Protein 8S9L (pdb70)

Structure (mmCIF, N/CA/C/O backbone):
data_8S9L
#
_entry.id   8S9L
#
_cell.length_a   68.462
_cell.length_b   70.031
_cell.length_c   128.021
_cell.angle_alpha   90.00
_cell.angle_beta   90.00
_cell.angle_gamma   90.00
#
_symmetry.space_group_name_H-M   'P 21 21 21'
#
loop_
_entity.id
_entity.type
_entity.pdbx_description
1 polymer 'Serine protease FAM111A'
2 non-polymer 'SULFATE ION'
3 water water
#
loop_
_atom_site.group_PDB
_atom_site.id
_atom_site.type_symbol
_atom_site.label_atom_id
_atom_site.label_alt_id
_atom_site.label_comp_id
_atom_site.label_asym_id
_atom_site.label_entity_id
_atom_site.label_seq_id
_atom_site.pdbx_PDB_ins_code
_atom_site.Cartn_x
_atom_site.Cartn_y
_atom_site.Cartn_z
_atom_site.occupancy
_atom_site.B_iso_or_equiv
_atom_site.auth_seq_id
_atom_site.auth_comp_id
_atom_site.auth_asym_id
_atom_site.auth_atom_id
_atom_site.pdbx_PDB_model_num
ATOM 1 N N . HIS A 1 2 ? -7.429 -18.749 -11.500 1.00 107.83 343 HIS A N 1
ATOM 2 C CA . HIS A 1 2 ? -7.314 -17.349 -11.890 1.00 111.76 343 HIS A CA 1
ATOM 3 C C . HIS A 1 2 ? -6.588 -16.535 -10.816 1.00 110.67 343 HIS A C 1
ATOM 4 O O . HIS A 1 2 ? -6.836 -16.704 -9.625 1.00 98.39 343 HIS A O 1
ATOM 11 N N . MET A 1 3 ? -5.690 -15.648 -11.246 1.00 120.84 344 MET A N 1
ATOM 12 C CA . MET A 1 3 ? -4.842 -14.908 -10.320 1.00 124.32 344 MET A CA 1
ATOM 13 C C . MET A 1 3 ? -5.386 -13.524 -9.980 1.00 111.60 344 MET A C 1
ATOM 14 O O . MET A 1 3 ? -5.107 -13.022 -8.883 1.00 117.93 344 MET A O 1
ATOM 19 N N . LYS A 1 4 ? -6.156 -12.887 -10.875 1.00 87.24 345 LYS A N 1
ATOM 20 C CA . LYS A 1 4 ? -6.792 -11.625 -10.502 1.00 68.40 345 LYS A CA 1
ATOM 21 C C . LYS A 1 4 ? -7.769 -11.819 -9.344 1.00 55.30 345 LYS A C 1
ATOM 22 O O . LYS A 1 4 ? -7.830 -10.977 -8.436 1.00 51.56 345 LYS A O 1
ATOM 28 N N . VAL A 1 5 ? -8.494 -12.943 -9.329 1.00 47.61 346 VAL A N 1
ATOM 29 C CA . VAL A 1 5 ? -9.321 -13.241 -8.164 1.00 51.77 346 VAL A CA 1
ATOM 30 C C . VAL A 1 5 ? -8.433 -13.566 -6.958 1.00 51.43 346 VAL A C 1
ATOM 31 O O . VAL A 1 5 ? -8.713 -13.142 -5.835 1.00 46.36 346 VAL A O 1
ATOM 35 N N . ASP A 1 6 ? -7.332 -14.294 -7.171 1.00 51.83 347 ASP A N 1
ATOM 36 C CA . ASP A 1 6 ? -6.427 -14.611 -6.070 1.00 48.84 347 ASP A CA 1
ATOM 37 C C . ASP A 1 6 ? -5.830 -13.353 -5.462 1.00 52.36 347 ASP A C 1
ATOM 38 O O . ASP A 1 6 ? -5.793 -13.208 -4.234 1.00 51.96 347 ASP A O 1
ATOM 43 N N . LYS A 1 7 ? -5.405 -12.400 -6.297 1.00 45.54 348 LYS A N 1
ATOM 44 C CA . LYS A 1 7 ? -4.914 -11.136 -5.755 1.00 46.80 348 LYS A CA 1
ATOM 45 C C . LYS A 1 7 ? -6.021 -10.357 -5.072 1.00 49.26 348 LYS A C 1
ATOM 46 O O . LYS A 1 7 ? -5.776 -9.691 -4.057 1.00 50.56 348 LYS A O 1
ATOM 52 N N . LEU A 1 8 ? -7.244 -10.431 -5.592 1.00 42.12 349 LEU A N 1
ATOM 53 C CA . LEU A 1 8 ? -8.344 -9.786 -4.899 1.00 41.77 349 LEU A CA 1
ATOM 54 C C . LEU A 1 8 ? -8.567 -10.419 -3.518 1.00 36.17 349 LEU A C 1
ATOM 55 O O . LEU A 1 8 ? -8.711 -9.713 -2.521 1.00 40.23 349 LEU A O 1
ATOM 60 N N . LEU A 1 9 ? -8.581 -11.748 -3.438 1.00 35.24 350 LEU A N 1
ATOM 61 C CA . LEU A 1 9 ? -8.858 -12.377 -2.132 1.00 31.85 350 LEU A CA 1
ATOM 62 C C . LEU A 1 9 ? -7.782 -12.044 -1.095 1.00 40.51 350 LEU A C 1
ATOM 63 O O . LEU A 1 9 ? -8.065 -11.955 0.116 1.00 38.83 350 LEU A O 1
ATOM 68 N N . VAL A 1 10 ? -6.534 -11.889 -1.533 1.00 38.64 351 VAL A N 1
ATOM 69 C CA . VAL A 1 10 ? -5.470 -11.473 -0.621 1.00 36.10 351 VAL A CA 1
ATOM 70 C C . VAL A 1 10 ? -5.765 -10.091 -0.110 1.00 42.87 351 VAL A C 1
ATOM 71 O O . VAL A 1 10 ? -5.595 -9.809 1.089 1.00 37.40 351 VAL A O 1
ATOM 75 N N . ARG A 1 11 ? -6.204 -9.191 -1.009 1.00 34.30 352 ARG A N 1
ATOM 76 C CA . ARG A 1 11 ? -6.589 -7.871 -0.532 1.00 33.73 352 ARG A CA 1
ATOM 77 C C . ARG A 1 11 ? -7.756 -7.957 0.432 1.00 35.72 352 ARG A C 1
ATOM 78 O O . ARG A 1 11 ? -7.761 -7.254 1.451 1.00 42.14 352 ARG A O 1
ATOM 86 N N . LEU A 1 12 ? -8.766 -8.784 0.107 1.00 34.19 353 LEU A N 1
ATOM 87 C CA . LEU A 1 12 ? -9.939 -8.853 1.004 1.00 35.16 353 LEU A CA 1
ATOM 88 C C . LEU A 1 12 ? -9.582 -9.429 2.372 1.00 33.86 353 LEU A C 1
ATOM 89 O O . LEU A 1 12 ? -10.228 -9.095 3.374 1.00 39.47 353 LEU A O 1
ATOM 94 N N . SER A 1 13 ? -8.591 -10.312 2.424 1.00 36.04 354 SER A N 1
ATOM 95 C CA . SER A 1 13 ? -8.218 -11.008 3.659 1.00 36.89 354 SER A CA 1
ATOM 96 C C . SER A 1 13 ? -7.735 -10.037 4.737 1.00 39.18 354 SER A C 1
ATOM 97 O O . SER A 1 13 ? -7.762 -10.374 5.954 1.00 36.30 354 SER A O 1
ATOM 100 N N . ASP A 1 14 ? -7.330 -8.817 4.342 1.00 34.62 355 ASP A N 1
ATOM 101 C CA . ASP A 1 14 ? -6.966 -7.808 5.340 1.00 40.70 355 ASP A CA 1
ATOM 102 C C . ASP A 1 14 ? -8.156 -7.386 6.190 1.00 43.78 355 ASP A C 1
ATOM 103 O O . ASP A 1 14 ? -7.968 -6.706 7.200 1.00 38.82 355 ASP A O 1
ATOM 108 N N . SER A 1 15 ? -9.368 -7.697 5.749 1.00 36.62 356 SER A N 1
ATOM 109 C CA . SER A 1 15 ? -10.583 -7.360 6.474 1.00 36.75 356 SER A CA 1
ATOM 110 C C . SER A 1 15 ? -11.114 -8.513 7.324 1.00 31.51 356 SER A C 1
ATOM 111 O O . SER A 1 15 ? -12.218 -8.417 7.886 1.00 36.29 356 SER A O 1
ATOM 114 N N . VAL A 1 16 ? -10.396 -9.606 7.378 1.00 34.96 357 VAL A N 1
ATOM 115 C CA . VAL A 1 16 ? -10.811 -10.780 8.111 1.00 28.73 357 VAL A CA 1
ATOM 116 C C . VAL A 1 16 ? -10.006 -10.802 9.400 1.00 33.97 357 VAL A C 1
ATOM 117 O O . VAL A 1 16 ? -8.767 -10.708 9.386 1.00 36.02 357 VAL A O 1
ATOM 121 N N . GLY A 1 17 ? -10.726 -10.912 10.503 1.00 35.20 358 GLY A N 1
ATOM 122 C CA . GLY A 1 17 ? -10.069 -10.736 11.795 1.00 35.97 358 GLY A CA 1
ATOM 123 C C . GLY A 1 17 ? -10.038 -12.006 12.595 1.00 30.40 358 GLY A C 1
ATOM 124 O O . GLY A 1 17 ? -10.816 -12.940 12.366 1.00 38.02 358 GLY A O 1
ATOM 125 N N . TYR A 1 18 ? -9.121 -12.008 13.549 1.00 32.74 359 TYR A N 1
ATOM 126 C CA . TYR A 1 18 ? -8.946 -13.059 14.518 1.00 33.17 359 TYR A CA 1
ATOM 127 C C . TYR A 1 18 ? -9.599 -12.500 15.793 1.00 38.86 359 TYR A C 1
ATOM 128 O O . TYR A 1 18 ? -9.096 -11.526 16.373 1.00 40.29 359 TYR A O 1
ATOM 137 N N . LEU A 1 19 ? -10.697 -13.109 16.214 1.00 36.28 360 LEU A N 1
ATOM 138 C CA . LEU A 1 19 ? -11.382 -12.716 17.451 1.00 39.71 360 LEU A CA 1
ATOM 139 C C . LEU A 1 19 ? -10.920 -13.646 18.555 1.00 42.24 360 LEU A C 1
ATOM 140 O O . LEU A 1 19 ? -10.885 -14.861 18.351 1.00 50.57 360 LEU A O 1
ATOM 145 N N . PHE A 1 20 ? -10.460 -13.079 19.699 1.00 38.66 361 PHE A N 1
ATOM 146 C CA . PHE A 1 20 ? -9.943 -13.886 20.802 1.00 40.35 361 PHE A CA 1
ATOM 147 C C . PHE A 1 20 ? -10.675 -13.431 22.046 1.00 53.39 361 PHE A C 1
ATOM 148 O O . PHE A 1 20 ? -10.957 -12.237 22.189 1.00 50.43 361 PHE A O 1
ATOM 156 N N . TRP A 1 21 ? -10.994 -14.365 22.936 1.00 58.32 362 TRP A N 1
ATOM 157 C CA . TRP A 1 21 ? -11.595 -13.979 24.214 1.00 57.64 362 TRP A CA 1
ATOM 158 C C . TRP A 1 21 ? -10.961 -14.756 25.363 1.00 61.37 362 TRP A C 1
ATOM 159 O O . TRP A 1 21 ? -10.330 -15.799 25.168 1.00 53.84 362 TRP A O 1
ATOM 170 N N . ASP A 1 22 ? -11.027 -14.174 26.564 1.00 58.49 363 ASP A N 1
ATOM 171 C CA . ASP A 1 22 ? -10.587 -14.862 27.760 1.00 65.11 363 ASP A CA 1
ATOM 172 C C . ASP A 1 22 ? -11.608 -14.386 28.791 1.00 71.60 363 ASP A C 1
ATOM 173 O O . ASP A 1 22 ? -11.525 -13.251 29.258 1.00 74.95 363 ASP A O 1
ATOM 178 N N . SER A 1 23 ? -12.645 -15.185 29.015 1.00 66.77 364 SER A N 1
ATOM 179 C CA . SER A 1 23 ? -13.640 -14.820 30.015 1.00 79.85 364 SER A CA 1
ATOM 180 C C . SER A 1 23 ? -13.653 -15.897 31.093 1.00 86.56 364 SER A C 1
ATOM 181 O O . SER A 1 23 ? -12.601 -16.220 31.666 1.00 85.24 364 SER A O 1
ATOM 184 N N . ALA A 1 24 ? -14.829 -16.447 31.388 1.00 95.38 365 ALA A N 1
ATOM 185 C CA . ALA A 1 24 ? -14.857 -17.657 32.196 1.00 92.15 365 ALA A CA 1
ATOM 186 C C . ALA A 1 24 ? -14.190 -18.796 31.438 1.00 87.05 365 ALA A C 1
ATOM 187 O O . ALA A 1 24 ? -13.679 -19.742 32.052 1.00 83.93 365 ALA A O 1
ATOM 189 N N . THR A 1 25 ? -14.186 -18.710 30.104 1.00 84.89 366 THR A N 1
ATOM 190 C CA . THR A 1 25 ? -13.441 -19.596 29.223 1.00 85.55 366 THR A CA 1
ATOM 191 C C . THR A 1 25 ? -12.587 -18.760 28.268 1.00 77.72 366 THR A C 1
ATOM 192 O O . THR A 1 25 ? -12.665 -17.526 28.236 1.00 66.99 366 THR A O 1
ATOM 196 N N . THR A 1 26 ? -11.717 -19.455 27.538 1.00 71.98 367 THR A N 1
ATOM 197 C CA . THR A 1 26 ? -10.831 -18.852 26.550 1.00 69.09 367 THR A CA 1
ATOM 198 C C . THR A 1 26 ? -11.050 -19.519 25.190 1.00 61.66 367 THR A C 1
ATOM 199 O O . THR A 1 26 ? -11.251 -20.730 25.110 1.00 62.59 367 THR A O 1
ATOM 203 N N . GLY A 1 27 ? -10.946 -18.752 24.105 1.00 51.20 368 GLY A N 1
ATOM 204 C CA . GLY A 1 27 ? -11.198 -19.327 22.796 1.00 47.57 368 GLY A CA 1
ATOM 205 C C . GLY A 1 27 ? -10.932 -18.313 21.699 1.00 47.45 368 GLY A C 1
ATOM 206 O O . GLY A 1 27 ? -10.424 -17.216 21.942 1.00 48.94 368 GLY A O 1
ATOM 207 N N . TYR A 1 28 ? -11.251 -18.709 20.472 1.00 42.99 369 TYR A N 1
ATOM 208 C CA . TYR A 1 28 ? -10.983 -17.839 19.343 1.00 42.11 369 TYR A CA 1
ATOM 209 C C . TYR A 1 28 ? -12.056 -18.117 18.315 1.00 47.67 369 TYR A C 1
ATOM 210 O O . TYR A 1 28 ? -12.672 -19.183 18.331 1.00 46.02 369 TYR A O 1
ATOM 219 N N . ALA A 1 29 ? -12.273 -17.145 17.425 1.00 45.11 370 ALA A N 1
ATOM 220 C CA . ALA A 1 29 ? -13.091 -17.354 16.228 1.00 40.36 370 ALA A CA 1
ATOM 221 C C . ALA A 1 29 ? -12.620 -16.421 15.113 1.00 37.70 370 ALA A C 1
ATOM 222 O O . ALA A 1 29 ? -11.682 -15.636 15.282 1.00 38.11 370 ALA A O 1
ATOM 224 N N . THR A 1 30 ? -13.256 -16.532 13.937 1.00 38.85 371 THR A N 1
ATOM 225 C CA . THR A 1 30 ? -12.979 -15.594 12.864 1.00 40.70 371 THR A CA 1
ATOM 226 C C . THR A 1 30 ? -14.111 -14.573 12.832 1.00 42.01 371 THR A C 1
ATOM 227 O O . THR A 1 30 ? -15.215 -14.849 13.300 1.00 42.65 371 THR A O 1
ATOM 231 N N . CYS A 1 31 ? -13.802 -13.352 12.387 1.00 38.66 372 CYS A N 1
ATOM 232 C CA . CYS A 1 31 ? -14.794 -12.310 12.148 1.00 37.67 372 CYS A CA 1
ATOM 233 C C . CYS A 1 31 ? -14.337 -11.512 10.916 1.00 36.16 372 CYS A C 1
ATOM 234 O O . CYS A 1 31 ? -13.224 -11.703 10.405 1.00 34.10 372 CYS A O 1
ATOM 237 N N . PHE A 1 32 ? -15.172 -10.582 10.459 1.00 32.70 373 PHE A N 1
ATOM 238 C CA . PHE A 1 32 ? -14.750 -9.748 9.319 1.00 32.82 373 PHE A CA 1
ATOM 239 C C . PHE A 1 32 ? -15.501 -8.429 9.366 1.00 33.20 373 PHE A C 1
ATOM 240 O O . PHE A 1 32 ? -16.604 -8.359 9.903 1.00 38.18 373 PHE A O 1
ATOM 248 N N . VAL A 1 33 ? -14.900 -7.394 8.783 1.00 34.49 374 VAL A N 1
ATOM 249 C CA . VAL A 1 33 ? -15.549 -6.094 8.689 1.00 37.88 374 VAL A CA 1
ATOM 250 C C . VAL A 1 33 ? -16.705 -6.194 7.694 1.00 42.16 374 VAL A C 1
ATOM 251 O O . VAL A 1 33 ? -16.515 -6.529 6.518 1.00 40.37 374 VAL A O 1
ATOM 255 N N . PHE A 1 34 ? -17.910 -5.898 8.164 1.00 38.30 375 PHE A N 1
ATOM 256 C CA . PHE A 1 34 ? -19.165 -6.028 7.434 1.00 41.14 375 PHE A CA 1
ATOM 257 C C . PHE A 1 34 ? -19.509 -4.723 6.717 1.00 46.54 375 PHE A C 1
ATOM 258 O O . PHE A 1 34 ? -19.693 -4.678 5.484 1.00 40.60 375 PHE A O 1
ATOM 266 N N . LYS A 1 35 ? -19.598 -3.644 7.498 1.00 42.44 376 LYS A N 1
ATOM 267 C CA . LYS A 1 35 ? -19.998 -2.335 7.008 1.00 41.91 376 LYS A CA 1
ATOM 268 C C . LYS A 1 35 ? -19.407 -1.331 7.978 1.00 46.88 376 LYS A C 1
ATOM 269 O O . LYS A 1 35 ? -19.694 -1.410 9.177 1.00 52.58 376 LYS A O 1
ATOM 275 N N . GLY A 1 36 ? -18.565 -0.428 7.503 1.00 49.06 377 GLY A N 1
ATOM 276 C CA . GLY A 1 36 ? -18.022 0.594 8.399 1.00 48.46 377 GLY A CA 1
ATOM 277 C C . GLY A 1 36 ? -17.223 0.019 9.570 1.00 49.66 377 GLY A C 1
ATOM 278 O O . GLY A 1 36 ? -16.263 -0.733 9.399 1.00 46.89 377 GLY A O 1
ATOM 279 N N . LEU A 1 37 ? -17.607 0.381 10.789 1.00 57.07 378 LEU A N 1
ATOM 280 C CA . LEU A 1 37 ? -16.920 -0.108 11.984 1.00 56.32 378 LEU A CA 1
ATOM 281 C C . LEU A 1 37 ? -17.497 -1.418 12.493 1.00 52.93 378 LEU A C 1
ATOM 282 O O . LEU A 1 37 ? -17.016 -1.937 13.511 1.00 52.98 378 LEU A O 1
ATOM 287 N N . PHE A 1 38 ? -18.533 -1.935 11.836 1.00 45.55 379 PHE A N 1
ATOM 288 C CA . PHE A 1 38 ? -19.243 -3.106 12.312 1.00 40.37 379 PHE A CA 1
ATOM 289 C C . PHE A 1 38 ? -18.638 -4.369 11.737 1.00 43.01 379 PHE A C 1
ATOM 290 O O . PHE A 1 38 ? -18.365 -4.458 10.521 1.00 43.32 379 PHE A O 1
ATOM 298 N N . ILE A 1 39 ? -18.425 -5.341 12.612 1.00 40.09 380 ILE A N 1
ATOM 299 C CA . ILE A 1 39 ? -17.917 -6.636 12.215 1.00 39.70 380 ILE A CA 1
ATOM 300 C C . ILE A 1 39 ? -19.028 -7.660 12.369 1.00 44.28 380 ILE A C 1
ATOM 301 O O . ILE A 1 39 ? -20.038 -7.437 13.047 1.00 45.23 380 ILE A O 1
ATOM 306 N N . LEU A 1 40 ? -18.848 -8.787 11.678 1.00 38.02 381 LEU A N 1
ATOM 307 C CA . LEU A 1 40 ? -19.753 -9.916 11.766 1.00 35.91 381 LEU A CA 1
ATOM 308 C C . LEU A 1 40 ? -19.002 -11.156 12.256 1.00 45.12 381 LEU A C 1
ATOM 309 O O . LEU A 1 40 ? -17.850 -11.398 11.886 1.00 40.26 381 LEU A O 1
ATOM 314 N N . THR A 1 41 ? -19.677 -11.956 13.062 1.00 40.88 382 THR A N 1
ATOM 315 C CA . THR A 1 41 ? -19.182 -13.264 13.465 1.00 42.18 382 THR A CA 1
ATOM 316 C C . THR A 1 41 ? -20.427 -14.098 13.736 1.00 44.10 382 THR A C 1
ATOM 317 O O . THR A 1 41 ? -21.549 -13.625 13.545 1.00 47.18 382 THR A O 1
ATOM 321 N N . CYS A 1 42 ? -20.236 -15.333 14.202 1.00 53.15 383 CYS A N 1
ATOM 322 C CA . CYS A 1 42 ? -21.372 -16.203 14.462 1.00 52.23 383 CYS A CA 1
ATOM 323 C C . CYS A 1 42 ? -21.955 -15.947 15.849 1.00 50.53 383 CYS A C 1
ATOM 324 O O . CYS A 1 42 ? -21.245 -15.646 16.803 1.00 53.80 383 CYS A O 1
ATOM 327 N N . ARG A 1 43 ? -23.277 -16.131 15.963 1.00 57.24 384 ARG A N 1
ATOM 328 C CA . ARG A 1 43 ? -23.939 -15.930 17.256 1.00 59.85 384 ARG A CA 1
ATOM 329 C C . ARG A 1 43 ? -23.444 -16.935 18.301 1.00 59.94 384 ARG A C 1
ATOM 330 O O . ARG A 1 43 ? -23.356 -16.615 19.504 1.00 63.04 384 ARG A O 1
ATOM 338 N N . HIS A 1 44 ? -23.146 -18.173 17.877 1.00 60.16 385 HIS A N 1
ATOM 339 C CA . HIS A 1 44 ? -22.697 -19.169 18.856 1.00 63.37 385 HIS A CA 1
ATOM 340 C C . HIS A 1 44 ? -21.331 -18.817 19.441 1.00 63.62 385 HIS A C 1
ATOM 341 O O . HIS A 1 44 ? -20.970 -19.334 20.503 1.00 68.81 385 HIS A O 1
ATOM 348 N N . VAL A 1 45 ? -20.567 -17.961 18.767 1.00 63.32 386 VAL A N 1
ATOM 349 C CA . VAL A 1 45 ? -19.319 -17.466 19.318 1.00 59.83 386 VAL A CA 1
ATOM 350 C C . VAL A 1 45 ? -19.594 -16.552 20.503 1.00 61.93 386 VAL A C 1
ATOM 351 O O . VAL A 1 45 ? -18.990 -16.700 21.577 1.00 65.23 386 VAL A O 1
ATOM 355 N N . ILE A 1 46 ? -20.568 -15.649 20.370 1.00 66.22 387 ILE A N 1
ATOM 356 C CA . ILE A 1 46 ? -20.913 -14.799 21.511 1.00 66.93 387 ILE A CA 1
ATOM 357 C C . ILE A 1 46 ? -21.399 -15.645 22.679 1.00 78.16 387 ILE A C 1
ATOM 358 O O . ILE A 1 46 ? -21.144 -15.320 23.848 1.00 78.59 387 ILE A O 1
ATOM 363 N N . ASP A 1 47 ? -22.112 -16.742 22.395 1.00 78.83 388 ASP A N 1
ATOM 364 C CA . ASP A 1 47 ? -22.570 -17.593 23.498 1.00 81.13 388 ASP A CA 1
ATOM 365 C C . ASP A 1 47 ? -21.400 -18.216 24.249 1.00 71.98 388 ASP A C 1
ATOM 366 O O . ASP A 1 47 ? -21.464 -18.383 25.474 1.00 76.04 388 ASP A O 1
ATOM 371 N N . SER A 1 48 ? -20.335 -18.595 23.524 1.00 75.58 389 SER A N 1
ATOM 372 C CA . SER A 1 48 ? -19.136 -19.135 24.163 1.00 74.80 389 SER A CA 1
ATOM 373 C C . SER A 1 48 ? -18.429 -18.074 24.990 1.00 77.43 389 SER A C 1
ATOM 374 O O . SER A 1 48 ? -17.953 -18.361 26.098 1.00 73.47 389 SER A O 1
ATOM 377 N N . ILE A 1 49 ? -18.376 -16.834 24.491 1.00 67.40 390 ILE A N 1
ATOM 378 C CA . ILE A 1 49 ? -17.748 -15.763 25.271 1.00 70.99 390 ILE A CA 1
ATOM 379 C C . ILE A 1 49 ? -18.506 -15.538 26.573 1.00 74.42 390 ILE A C 1
ATOM 380 O O . ILE A 1 49 ? -17.927 -15.582 27.673 1.00 79.56 390 ILE A O 1
ATOM 385 N N . VAL A 1 50 ? -19.815 -15.309 26.481 1.00 71.17 391 VAL A N 1
ATOM 386 C CA . VAL A 1 50 ? -20.562 -14.964 27.706 1.00 79.90 391 VAL A CA 1
ATOM 387 C C . VAL A 1 50 ? -20.829 -16.188 28.586 1.00 82.12 391 VAL A C 1
ATOM 388 O O . VAL A 1 50 ? -20.888 -16.073 29.819 1.00 85.00 391 VAL A O 1
ATOM 392 N N . GLY A 1 51 ? -21.009 -17.364 28.002 1.00 83.91 392 GLY A N 1
ATOM 393 C CA . GLY A 1 51 ? -21.321 -18.531 28.798 1.00 92.45 392 GLY A CA 1
ATOM 394 C C . GLY A 1 51 ? -22.790 -18.539 29.180 1.00 103.13 392 GLY A C 1
ATOM 395 O O . GLY A 1 51 ? -23.583 -17.721 28.722 1.00 107.37 392 GLY A O 1
ATOM 396 N N . ASP A 1 52 ? -23.150 -19.469 30.050 1.00 114.97 393 ASP A N 1
ATOM 397 C CA . ASP A 1 52 ? -24.546 -19.639 30.431 1.00 127.22 393 ASP A CA 1
ATOM 398 C C . ASP A 1 52 ? -24.847 -18.965 31.766 1.00 124.78 393 ASP A C 1
ATOM 399 O O . ASP A 1 52 ? -23.973 -18.836 32.627 1.00 124.87 393 ASP A O 1
ATOM 404 N N . GLY A 1 53 ? -26.084 -18.474 31.896 1.00 120.10 394 GLY A N 1
ATOM 405 C CA . GLY A 1 53 ? -26.615 -17.955 33.147 1.00 121.27 394 GLY A CA 1
ATOM 406 C C . GLY A 1 53 ? -26.280 -16.514 33.479 1.00 115.19 394 GLY A C 1
ATOM 407 O O . GLY A 1 53 ? -26.092 -16.170 34.658 1.00 115.93 394 GLY A O 1
ATOM 408 N N . ILE A 1 54 ? -26.297 -15.658 32.455 1.00 103.44 395 ILE A N 1
ATOM 409 C CA . ILE A 1 54 ? -25.953 -14.241 32.554 1.00 102.19 395 ILE A CA 1
ATOM 410 C C . ILE A 1 54 ? -27.139 -13.435 32.035 1.00 103.81 395 ILE A C 1
ATOM 411 O O . ILE A 1 54 ? -27.606 -13.676 30.917 1.00 97.12 395 ILE A O 1
ATOM 416 N N . GLU A 1 55 ? -27.572 -12.435 32.809 1.00 105.77 396 GLU A N 1
ATOM 417 C CA . GLU A 1 55 ? -28.690 -11.590 32.388 1.00 107.85 396 GLU A CA 1
ATOM 418 C C . GLU A 1 55 ? -28.327 -10.812 31.125 1.00 99.81 396 GLU A C 1
ATOM 419 O O . GLU A 1 55 ? -27.186 -10.354 30.991 1.00 96.29 396 GLU A O 1
ATOM 425 N N . PRO A 1 56 ? -29.288 -10.602 30.211 1.00 105.01 397 PRO A N 1
ATOM 426 C CA . PRO A 1 56 ? -28.977 -9.929 28.938 1.00 103.73 397 PRO A CA 1
ATOM 427 C C . PRO A 1 56 ? -28.472 -8.509 29.088 1.00 105.40 397 PRO A C 1
ATOM 428 O O . PRO A 1 56 ? -27.707 -8.032 28.229 1.00 103.40 397 PRO A O 1
ATOM 432 N N . SER A 1 57 ? -28.872 -7.825 30.160 1.00 104.58 398 SER A N 1
ATOM 433 C CA . SER A 1 57 ? -28.406 -6.468 30.400 1.00 106.07 398 SER A CA 1
ATOM 434 C C . SER A 1 57 ? -26.890 -6.402 30.547 1.00 103.95 398 SER A C 1
ATOM 435 O O . SER A 1 57 ? -26.312 -5.325 30.379 1.00 114.10 398 SER A O 1
ATOM 438 N N . LYS A 1 58 ? -26.230 -7.522 30.860 1.00 99.72 399 LYS A N 1
ATOM 439 C CA . LYS A 1 58 ? -24.788 -7.521 31.088 1.00 94.01 399 LYS A CA 1
ATOM 440 C C . LYS A 1 58 ? -23.945 -8.068 29.937 1.00 85.42 399 LYS A C 1
ATOM 441 O O . LYS A 1 58 ? -22.714 -7.989 30.023 1.00 89.00 399 LYS A O 1
ATOM 447 N N . TRP A 1 59 ? -24.547 -8.669 28.906 1.00 83.05 400 TRP A N 1
ATOM 448 C CA . TRP A 1 59 ? -23.744 -9.227 27.800 1.00 77.47 400 TRP A CA 1
ATOM 449 C C . TRP A 1 59 ? -22.878 -8.167 27.139 1.00 73.98 400 TRP A C 1
ATOM 450 O O . TRP A 1 59 ? -21.685 -8.398 26.880 1.00 70.71 400 TRP A O 1
ATOM 461 N N . ALA A 1 60 ? -23.458 -7.003 26.841 1.00 74.86 401 ALA A N 1
ATOM 462 C CA . ALA A 1 60 ? -22.672 -5.968 26.176 1.00 74.37 401 ALA A CA 1
ATOM 463 C C . ALA A 1 60 ? -21.458 -5.570 27.011 1.00 73.80 401 ALA A C 1
ATOM 464 O O . ALA A 1 60 ? -20.356 -5.398 26.478 1.00 72.25 401 ALA A O 1
ATOM 466 N N . THR A 1 61 ? -21.614 -5.477 28.334 1.00 76.88 402 THR A N 1
ATOM 467 C CA . THR A 1 61 ? -20.461 -5.097 29.135 1.00 77.62 402 THR A CA 1
ATOM 468 C C . THR A 1 61 ? -19.400 -6.192 29.119 1.00 76.90 402 THR A C 1
ATOM 469 O O . THR A 1 61 ? -18.203 -5.900 29.013 1.00 72.62 402 THR A O 1
ATOM 473 N N . ILE A 1 62 ? -19.827 -7.457 29.180 1.00 74.84 403 ILE A N 1
ATOM 474 C CA . ILE A 1 62 ? -18.902 -8.588 29.186 1.00 72.57 403 ILE A CA 1
ATOM 475 C C . ILE A 1 62 ? -18.164 -8.704 27.857 1.00 73.32 403 ILE A C 1
ATOM 476 O O . ILE A 1 62 ? -16.946 -8.936 27.818 1.00 65.07 403 ILE A O 1
ATOM 481 N N . ILE A 1 63 ? -18.895 -8.530 26.753 1.00 69.69 404 ILE A N 1
ATOM 482 C CA . ILE A 1 63 ? -18.298 -8.557 25.426 1.00 60.58 404 ILE A CA 1
ATOM 483 C C . ILE A 1 63 ? -17.257 -7.453 25.295 1.00 66.19 404 ILE A C 1
ATOM 484 O O . ILE A 1 63 ? -16.121 -7.689 24.862 1.00 61.68 404 ILE A O 1
ATOM 489 N N . GLY A 1 64 ? -17.622 -6.233 25.688 1.00 68.52 405 GLY A N 1
ATOM 490 C CA . GLY A 1 64 ? -16.675 -5.129 25.638 1.00 72.30 405 GLY A CA 1
ATOM 491 C C . GLY A 1 64 ? -15.442 -5.375 26.482 1.00 71.40 405 GLY A C 1
ATOM 492 O O . GLY A 1 64 ? -14.347 -4.921 26.134 1.00 67.13 405 GLY A O 1
ATOM 493 N N . GLN A 1 65 ? -15.590 -6.128 27.576 1.00 71.33 406 GLN A N 1
ATOM 494 C CA . GLN A 1 65 ? -14.475 -6.404 28.486 1.00 69.46 406 GLN A CA 1
ATOM 495 C C . GLN A 1 65 ? -13.659 -7.650 28.124 1.00 74.78 406 GLN A C 1
ATOM 496 O O . GLN A 1 65 ? -12.574 -7.842 28.672 1.00 78.70 406 GLN A O 1
ATOM 502 N N . CYS A 1 66 ? -14.135 -8.537 27.267 1.00 67.43 407 CYS A N 1
ATOM 503 C CA . CYS A 1 66 ? -13.447 -9.814 27.154 1.00 61.77 407 CYS A CA 1
ATOM 504 C C . CYS A 1 66 ? -13.065 -10.163 25.723 1.00 59.87 407 CYS A C 1
ATOM 505 O O . CYS A 1 66 ? -12.477 -11.226 25.514 1.00 65.46 407 CYS A O 1
ATOM 508 N N . VAL A 1 67 ? -13.337 -9.294 24.757 1.00 59.58 408 VAL A N 1
ATOM 509 C CA . VAL A 1 67 ? -13.153 -9.598 23.344 1.00 52.88 408 VAL A CA 1
ATOM 510 C C . VAL A 1 67 ? -12.054 -8.705 22.810 1.00 57.00 408 VAL A C 1
ATOM 511 O O . VAL A 1 67 ? -12.014 -7.509 23.117 1.00 54.99 408 VAL A O 1
ATOM 515 N N . ARG A 1 68 ? -11.191 -9.269 21.956 1.00 51.46 409 ARG A N 1
ATOM 516 C CA . ARG A 1 68 ? -10.284 -8.428 21.203 1.00 42.15 409 ARG A CA 1
ATOM 517 C C . ARG A 1 68 ? -10.236 -9.005 19.796 1.00 41.77 409 ARG A C 1
ATOM 518 O O . ARG A 1 68 ? -10.493 -10.195 19.605 1.00 42.13 409 ARG A O 1
ATOM 526 N N . VAL A 1 69 ? -9.960 -8.135 18.833 1.00 40.72 410 VAL A N 1
ATOM 527 C CA . VAL A 1 69 ? -9.917 -8.494 17.410 1.00 35.34 410 VAL A CA 1
ATOM 528 C C . VAL A 1 69 ? -8.605 -8.009 16.827 1.00 44.21 410 VAL A C 1
ATOM 529 O O . VAL A 1 69 ? -8.226 -6.856 17.051 1.00 44.80 410 VAL A O 1
ATOM 533 N N . THR A 1 70 ? -7.907 -8.885 16.095 1.00 38.71 411 THR A N 1
ATOM 534 C CA . THR A 1 70 ? -6.710 -8.515 15.347 1.00 38.09 411 THR A CA 1
ATOM 535 C C . THR A 1 70 ? -6.911 -8.871 13.877 1.00 37.47 411 THR A C 1
ATOM 536 O O . THR A 1 70 ? -7.346 -9.983 13.577 1.00 36.64 411 THR A O 1
ATOM 540 N N . PHE A 1 71 ? -6.578 -7.936 12.983 1.00 40.14 412 PHE A N 1
ATOM 541 C CA . PHE A 1 71 ? -6.593 -8.179 11.537 1.00 37.05 412 PHE A CA 1
ATOM 542 C C . PHE A 1 71 ? -5.209 -8.474 10.958 1.00 46.94 412 PHE A C 1
ATOM 543 O O . PHE A 1 71 ? -5.106 -8.901 9.792 1.00 49.59 412 PHE A O 1
ATOM 551 N N . GLY A 1 72 ? -4.161 -8.272 11.737 1.00 45.34 413 GLY A N 1
ATOM 552 C CA . GLY A 1 72 ? -2.801 -8.565 11.325 1.00 56.31 413 GLY A CA 1
ATOM 553 C C . GLY A 1 72 ? -2.580 -10.050 11.159 1.00 66.14 413 GLY A C 1
ATOM 554 O O . GLY A 1 72 ? -2.966 -10.847 12.013 1.00 71.49 413 GLY A O 1
ATOM 555 N N . THR A 1 81 ? 1.630 -3.098 19.138 1.00 109.92 422 THR A N 1
ATOM 556 C CA . THR A 1 81 ? 0.389 -3.749 19.541 1.00 110.40 422 THR A CA 1
ATOM 557 C C . THR A 1 81 ? -0.683 -3.459 18.514 1.00 106.47 422 THR A C 1
ATOM 558 O O . THR A 1 81 ? -1.056 -2.308 18.305 1.00 113.45 422 THR A O 1
ATOM 562 N N . ASN A 1 82 ? -1.212 -4.506 17.903 1.00 96.97 423 ASN A N 1
ATOM 563 C CA . ASN A 1 82 ? -2.185 -4.363 16.827 1.00 94.20 423 ASN A CA 1
ATOM 564 C C . ASN A 1 82 ? -3.415 -5.177 17.225 1.00 80.65 423 ASN A C 1
ATOM 565 O O . ASN A 1 82 ? -3.422 -6.407 17.107 1.00 80.88 423 ASN A O 1
ATOM 570 N N . TYR A 1 83 ? -4.429 -4.486 17.745 1.00 64.43 424 TYR A N 1
ATOM 571 C CA . TYR A 1 83 ? -5.677 -5.099 18.183 1.00 49.50 424 TYR A CA 1
ATOM 572 C C . TYR A 1 83 ? -6.741 -4.028 18.321 1.00 44.13 424 TYR A C 1
ATOM 573 O O . TYR A 1 83 ? -6.457 -2.835 18.468 1.00 56.77 424 TYR A O 1
ATOM 582 N N . PHE A 1 84 ? -7.965 -4.492 18.361 1.00 41.22 425 PHE A N 1
ATOM 583 C CA . PHE A 1 84 ? -9.115 -3.651 18.566 1.00 46.25 425 PHE A CA 1
ATOM 584 C C . PHE A 1 84 ? -9.929 -4.284 19.669 1.00 49.35 425 PHE A C 1
ATOM 585 O O . PHE A 1 84 ? -10.090 -5.508 19.706 1.00 47.51 425 PHE A O 1
ATOM 593 N N . PHE A 1 85 ? -10.444 -3.443 20.547 1.00 50.64 426 PHE A N 1
ATOM 594 C CA . PHE A 1 85 ? -11.563 -3.820 21.375 1.00 50.62 426 PHE A CA 1
ATOM 595 C C . PHE A 1 85 ? -12.856 -3.583 20.606 1.00 53.26 426 PHE A C 1
ATOM 596 O O . PHE A 1 85 ? -12.865 -2.967 19.529 1.00 56.75 426 PHE A O 1
ATOM 604 N N . VAL A 1 86 ? -13.946 -4.134 21.125 1.00 53.26 427 VAL A N 1
ATOM 605 C CA . VAL A 1 86 ? -15.266 -3.833 20.604 1.00 54.09 427 VAL A CA 1
ATOM 606 C C . VAL A 1 86 ? -16.021 -3.006 21.630 1.00 63.10 427 VAL A C 1
ATOM 607 O O . VAL A 1 86 ? -15.727 -3.010 22.846 1.00 58.95 427 VAL A O 1
ATOM 611 N N . GLU A 1 87 ? -17.006 -2.273 21.118 1.00 64.17 428 GLU A N 1
ATOM 612 C CA . GLU A 1 87 ? -17.873 -1.488 21.967 1.00 67.26 428 GLU A CA 1
ATOM 613 C C . GLU A 1 87 ? -18.716 -2.413 22.836 1.00 64.58 428 GLU A C 1
ATOM 614 O O . GLU A 1 87 ? -19.072 -3.518 22.415 1.00 59.13 428 GLU A O 1
ATOM 620 N N . PRO A 1 88 ? -19.050 -1.986 24.069 1.00 69.96 429 PRO A N 1
ATOM 621 C CA . PRO A 1 88 ? -20.012 -2.755 24.872 1.00 70.90 429 PRO A CA 1
ATOM 622 C C . PRO A 1 88 ? -21.428 -2.616 24.339 1.00 79.35 429 PRO A C 1
ATOM 623 O O . PRO A 1 88 ? -22.299 -2.023 24.985 1.00 85.40 429 PRO A O 1
ATOM 627 N N . TRP A 1 89 ? -21.678 -3.206 23.172 1.00 73.82 430 TRP A N 1
ATOM 628 C CA . TRP A 1 89 ? -22.936 -3.005 22.462 1.00 65.21 430 TRP A CA 1
ATOM 629 C C . TRP A 1 89 ? -23.278 -4.318 21.786 1.00 65.22 430 TRP A C 1
ATOM 630 O O . TRP A 1 89 ? -22.426 -4.883 21.108 1.00 61.39 430 TRP A O 1
ATOM 641 N N . PHE A 1 90 ? -24.492 -4.827 21.991 1.00 74.40 431 PHE A N 1
ATOM 642 C CA . PHE A 1 90 ? -24.856 -6.137 21.427 1.00 73.29 431 PHE A CA 1
ATOM 643 C C . PHE A 1 90 ? -26.379 -6.170 21.223 1.00 77.89 431 PHE A C 1
ATOM 644 O O . PHE A 1 90 ? -27.132 -6.477 22.147 1.00 80.16 431 PHE A O 1
ATOM 652 N N . GLU A 1 91 ? -26.823 -5.848 19.985 1.00 67.15 432 GLU A N 1
ATOM 653 C CA . GLU A 1 91 ? -28.238 -5.633 19.667 1.00 73.53 432 GLU A CA 1
ATOM 654 C C . GLU A 1 91 ? -28.699 -6.327 18.389 1.00 70.22 432 GLU A C 1
ATOM 655 O O . GLU A 1 91 ? -29.871 -6.691 18.274 1.00 72.81 432 GLU A O 1
ATOM 661 N N . ILE A 1 92 ? -27.844 -6.437 17.385 1.00 66.83 433 ILE A N 1
ATOM 662 C CA . ILE A 1 92 ? -28.221 -7.040 16.099 1.00 64.61 433 ILE A CA 1
ATOM 663 C C . ILE A 1 92 ? -27.638 -8.452 16.029 1.00 61.44 433 ILE A C 1
ATOM 664 O O . ILE A 1 92 ? -26.427 -8.631 15.878 1.00 60.76 433 ILE A O 1
ATOM 669 N N . HIS A 1 93 ? -28.488 -9.471 16.128 1.00 57.75 434 HIS A N 1
ATOM 670 C CA . HIS A 1 93 ? -27.987 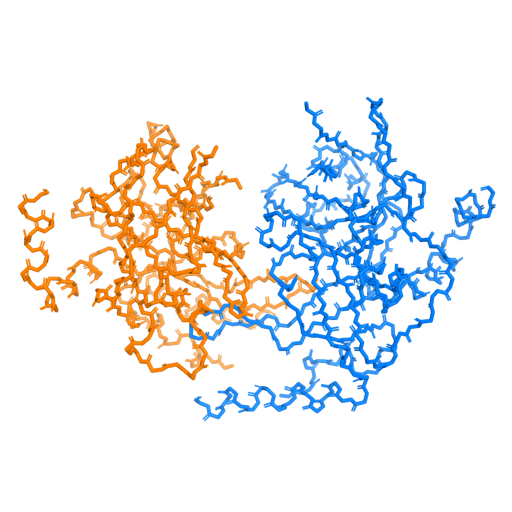-10.841 16.152 1.00 61.54 434 HIS A CA 1
ATOM 671 C C . HIS A 1 93 ? -29.151 -11.797 15.975 1.00 62.65 434 HIS A C 1
ATOM 672 O O . HIS A 1 93 ? -30.316 -11.430 16.166 1.00 64.20 434 HIS A O 1
ATOM 679 N N . ASN A 1 94 ? -28.825 -13.045 15.655 1.00 63.40 435 ASN A N 1
ATOM 680 C CA . ASN A 1 94 ? -29.911 -13.984 15.404 1.00 68.45 435 ASN A CA 1
ATOM 681 C C . ASN A 1 94 ? -29.395 -15.400 15.553 1.00 67.46 435 ASN A C 1
ATOM 682 O O . ASN A 1 94 ? -28.352 -15.751 14.981 1.00 64.37 435 ASN A O 1
ATOM 687 N N . GLU A 1 95 ? -30.190 -16.215 16.251 1.00 72.03 436 GLU A N 1
ATOM 688 C CA A GLU A 1 95 ? -29.772 -17.554 16.629 0.64 69.43 436 GLU A CA 1
ATOM 689 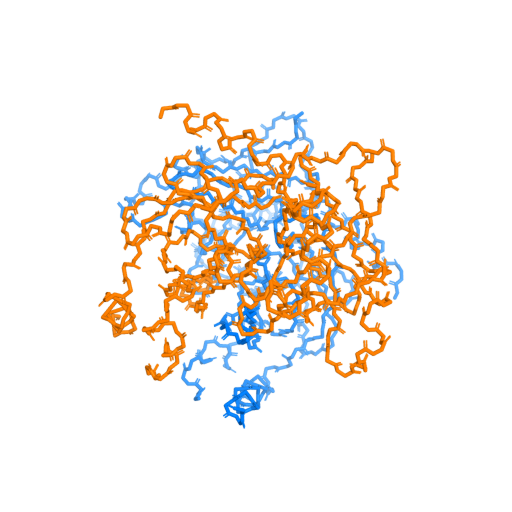C CA B GLU A 1 95 ? -29.779 -17.564 16.628 0.36 69.79 436 GLU A CA 1
ATOM 690 C C . GLU A 1 95 ? -29.867 -18.529 15.453 1.00 67.23 436 GLU A C 1
ATOM 691 O O . GLU A 1 95 ? -28.923 -19.289 15.191 1.00 69.04 436 GLU A O 1
ATOM 702 N N . GLU A 1 96 ? -30.995 -18.524 14.733 1.00 72.85 437 GLU A N 1
ATOM 703 C CA . GLU A 1 96 ? -31.180 -19.455 13.614 1.00 81.22 437 GLU A CA 1
ATOM 704 C C . GLU A 1 96 ? -30.232 -19.167 12.454 1.00 73.87 437 GLU A C 1
ATOM 705 O O . GLU A 1 96 ? -29.659 -20.096 11.869 1.00 71.68 437 GLU A O 1
ATOM 711 N N . LEU A 1 97 ? -30.091 -17.903 12.073 1.00 63.79 438 LEU A N 1
ATOM 712 C CA . LEU A 1 97 ? -29.123 -17.548 11.043 1.00 57.53 438 LEU A CA 1
ATOM 713 C C . LEU A 1 97 ? -27.704 -17.506 11.598 1.00 59.00 438 LEU A C 1
ATOM 714 O O . LEU A 1 97 ? -26.758 -17.384 10.827 1.00 66.96 438 LEU A O 1
ATOM 719 N N . ASP A 1 98 ? -27.558 -17.587 12.908 1.00 62.38 439 ASP A N 1
ATOM 720 C CA . ASP A 1 98 ? -26.265 -17.695 13.589 1.00 61.33 439 ASP A CA 1
ATOM 721 C C . ASP A 1 98 ? -25.308 -16.570 13.204 1.00 55.04 439 ASP A C 1
ATOM 722 O O . ASP A 1 98 ? -24.188 -16.800 12.750 1.00 53.21 439 ASP A O 1
ATOM 727 N N . TYR A 1 99 ? -25.748 -15.333 13.410 1.00 60.67 440 TYR A N 1
ATOM 728 C CA . TYR A 1 99 ? -24.865 -14.201 13.179 1.00 54.47 440 TYR A CA 1
ATOM 729 C C . TYR A 1 99 ? -25.000 -13.233 14.336 1.00 53.39 440 TYR A C 1
ATOM 730 O O . TYR A 1 99 ? -26.011 -13.201 15.043 1.00 56.42 440 TYR A O 1
ATOM 739 N N . ALA A 1 100 ? -23.957 -12.433 14.505 1.00 50.68 441 ALA A N 1
ATOM 740 C CA . ALA A 1 100 ? -23.933 -11.398 15.526 1.00 54.53 441 ALA A CA 1
ATOM 741 C C . ALA A 1 100 ? -23.131 -10.243 14.963 1.00 53.26 441 ALA A C 1
ATOM 742 O O . ALA A 1 100 ? -22.036 -10.470 14.457 1.00 52.02 441 ALA A O 1
ATOM 744 N N . VAL A 1 101 ? -23.629 -9.023 15.102 1.00 51.50 442 VAL A N 1
ATOM 745 C CA . VAL A 1 101 ? -22.868 -7.830 14.741 1.00 51.81 442 VAL A CA 1
ATOM 746 C C . VAL A 1 101 ? -22.219 -7.269 15.998 1.00 54.43 442 VAL A C 1
ATOM 747 O O . VAL A 1 101 ? -22.860 -7.200 17.051 1.00 54.29 442 VAL A O 1
ATOM 751 N N . LEU A 1 102 ? -20.938 -6.902 15.911 1.00 50.20 443 LEU A N 1
ATOM 752 C CA . LEU A 1 102 ? -20.291 -6.135 16.969 1.00 53.73 443 LEU A CA 1
ATOM 753 C C . LEU A 1 102 ? -19.733 -4.888 16.314 1.00 55.26 443 LEU A C 1
ATOM 754 O O . LEU A 1 102 ? -19.615 -4.800 15.081 1.00 49.38 443 LEU A O 1
ATOM 759 N N . LYS A 1 103 ? -19.386 -3.917 17.133 1.00 51.32 444 LYS A N 1
ATOM 760 C CA . LYS A 1 103 ? -18.805 -2.685 16.625 1.00 56.33 444 LYS A CA 1
ATOM 761 C C . LYS A 1 103 ? -17.391 -2.531 17.177 1.00 56.31 444 LYS A C 1
ATOM 762 O O . LYS A 1 103 ? -17.188 -2.524 18.402 1.00 57.51 444 LYS A O 1
ATOM 768 N N . LEU A 1 104 ? -16.426 -2.365 16.281 1.00 52.79 445 LEU A N 1
ATOM 769 C CA . LEU A 1 104 ? -15.050 -2.081 16.693 1.00 54.00 445 LEU A CA 1
ATOM 770 C C . LEU A 1 104 ? -14.952 -0.720 17.373 1.00 61.68 445 LEU A C 1
ATOM 771 O O . LEU A 1 104 ? -15.647 0.226 17.001 1.00 55.12 445 LEU A O 1
ATOM 776 N N . LYS A 1 105 ? -14.046 -0.624 18.356 1.00 64.42 446 LYS A N 1
ATOM 777 C CA . LYS A 1 105 ? -13.674 0.635 18.998 1.00 64.59 446 LYS A CA 1
ATOM 778 C C . LYS A 1 105 ? -12.439 1.192 18.310 1.00 62.86 446 LYS A C 1
ATOM 779 O O . LYS A 1 105 ? -11.392 0.542 18.310 1.00 65.08 446 LYS A O 1
ATOM 785 N N . GLU A 1 106 ? -12.547 2.406 17.774 1.00 67.75 447 GLU A N 1
ATOM 786 C CA . GLU A 1 106 ? -11.415 3.041 17.103 1.00 74.46 447 GLU A CA 1
ATOM 787 C C . GLU A 1 106 ? -10.305 3.392 18.084 1.00 81.14 447 GLU A C 1
ATOM 788 O O . GLU A 1 106 ? -10.564 3.824 19.208 1.00 79.14 447 GLU A O 1
ATOM 794 N N . ASN A 1 107 ? -9.052 3.249 17.629 1.00 82.06 448 ASN A N 1
ATOM 795 C CA . ASN A 1 107 ? -7.909 3.504 18.495 1.00 82.06 448 ASN A CA 1
ATOM 796 C C . ASN A 1 107 ? -6.751 4.148 17.742 1.00 82.82 448 ASN A C 1
ATOM 797 O O . ASN A 1 107 ? -5.601 4.043 18.186 1.00 87.93 448 ASN A O 1
ATOM 802 N N . GLY A 1 108 ? -7.008 4.766 16.594 1.00 79.16 449 GLY A N 1
ATOM 803 C CA . GLY A 1 108 ? -5.973 5.369 15.795 1.00 79.12 449 GLY A CA 1
ATOM 804 C C . GLY A 1 108 ? -5.445 4.486 14.687 1.00 79.98 449 GLY A C 1
ATOM 805 O O . GLY A 1 108 ? -4.922 5.009 13.700 1.00 84.39 449 GLY A O 1
ATOM 806 N N . GLN A 1 109 ? -5.562 3.166 14.829 1.00 80.60 450 GLN A N 1
ATOM 807 C CA . GLN A 1 109 ? -5.224 2.247 13.753 1.00 80.75 450 GLN A CA 1
ATOM 808 C C . GLN A 1 109 ? -6.303 2.292 12.680 1.00 81.83 450 GLN A C 1
ATOM 809 O O . GLN A 1 109 ? -7.471 2.575 12.958 1.00 83.78 450 GLN A O 1
ATOM 815 N N . GLN A 1 110 ? -5.899 2.063 11.437 1.00 78.85 451 GLN A N 1
ATOM 816 C CA . GLN A 1 110 ? -6.858 2.137 10.342 1.00 75.65 451 GLN A CA 1
ATOM 817 C C . GLN A 1 110 ? -7.788 0.914 10.362 1.00 61.42 451 GLN A C 1
ATOM 818 O O . GLN A 1 110 ? -7.347 -0.222 10.551 1.00 60.12 451 GLN A O 1
ATOM 824 N N . VAL A 1 111 ? -9.079 1.153 10.203 1.00 60.89 452 VAL A N 1
ATOM 825 C CA . VAL A 1 111 ? -10.045 0.055 10.144 1.00 54.34 452 VAL A CA 1
ATOM 826 C C . VAL A 1 111 ? -10.026 -0.519 8.730 1.00 53.05 452 VAL A C 1
ATOM 827 O O . VAL A 1 111 ? -10.025 0.255 7.764 1.00 53.66 452 VAL A O 1
ATOM 831 N N . PRO A 1 112 ? -9.932 -1.837 8.557 1.00 49.13 453 PRO A N 1
ATOM 832 C CA . PRO A 1 112 ? -9.917 -2.397 7.197 1.00 42.66 453 PRO A CA 1
ATOM 833 C C . PRO A 1 112 ? -11.205 -2.102 6.432 1.00 44.86 453 PRO A C 1
ATOM 834 O O . PRO A 1 112 ? -12.260 -1.783 6.995 1.00 45.58 453 PRO A O 1
ATOM 838 N N . MET A 1 113 ? -11.097 -2.213 5.108 1.00 41.28 454 MET A N 1
ATOM 839 C CA . MET A 1 113 ? -12.241 -1.960 4.244 1.00 42.03 454 MET A CA 1
ATOM 840 C C . MET A 1 113 ? -13.368 -2.942 4.557 1.00 32.33 454 MET A C 1
ATOM 841 O O . MET A 1 113 ? -13.113 -4.134 4.769 1.00 40.24 454 MET A O 1
ATOM 846 N N . GLU A 1 114 ? -14.606 -2.464 4.493 1.00 37.64 455 GLU A N 1
ATOM 847 C CA . GLU A 1 114 ? -15.784 -3.309 4.669 1.00 37.23 455 GLU A CA 1
ATOM 848 C C . GLU A 1 114 ? -15.919 -4.293 3.499 1.00 45.04 455 GLU A C 1
ATOM 849 O O . GLU A 1 114 ? -15.516 -3.998 2.370 1.00 41.06 455 GLU A O 1
ATOM 855 N N . LEU A 1 115 ? -16.470 -5.494 3.776 1.00 35.15 456 LEU A N 1
ATOM 856 C CA . LEU A 1 115 ? -16.567 -6.524 2.755 1.00 38.79 456 LEU A CA 1
ATOM 857 C C . LEU A 1 115 ? -17.943 -6.622 2.110 1.00 43.15 456 LEU A C 1
ATOM 858 O O . LEU A 1 115 ? -18.049 -7.188 1.011 1.00 39.62 456 LEU A O 1
ATOM 863 N N . TYR A 1 116 ? -19.003 -6.096 2.744 1.00 39.09 457 TYR A N 1
ATOM 864 C CA . TYR A 1 116 ? -20.310 -6.139 2.103 1.00 46.58 457 TYR A CA 1
ATOM 865 C C . TYR A 1 116 ? -20.306 -5.179 0.913 1.00 51.63 457 TYR A C 1
ATOM 866 O O . TYR A 1 116 ? -20.066 -3.976 1.074 1.00 50.13 457 TYR A O 1
ATOM 875 N N . ASN A 1 117 ? -20.536 -5.710 -0.275 1.00 46.73 458 ASN A N 1
ATOM 876 C CA . ASN A 1 117 ? -20.428 -4.937 -1.517 1.00 61.77 458 ASN A CA 1
ATOM 877 C C . ASN A 1 117 ? -21.622 -5.123 -2.444 1.00 62.11 458 ASN A C 1
ATOM 878 O O . ASN A 1 117 ? -21.459 -5.162 -3.664 1.00 81.66 458 ASN A O 1
ATOM 883 N N . GLY A 1 118 ? -22.790 -5.320 -1.901 1.00 44.60 459 GLY A N 1
ATOM 884 C CA . GLY A 1 118 ? -24.019 -5.413 -2.669 1.00 46.52 459 GLY A CA 1
ATOM 885 C C . GLY A 1 118 ? -24.525 -6.838 -2.775 1.00 43.85 459 GLY A C 1
ATOM 886 O O . GLY A 1 118 ? -24.035 -7.755 -2.113 1.00 42.98 459 GLY A O 1
ATOM 887 N N . ILE A 1 119 ? -25.483 -7.025 -3.690 1.00 43.90 460 ILE A N 1
ATOM 888 C CA . ILE A 1 119 ? -26.342 -8.202 -3.708 1.00 41.14 460 ILE A CA 1
ATOM 889 C C . ILE A 1 119 ? -25.744 -9.326 -4.556 1.00 41.54 460 ILE A C 1
ATOM 890 O O . ILE A 1 119 ? -26.254 -9.668 -5.647 1.00 40.82 460 ILE A O 1
ATOM 895 N N . THR A 1 120 ? -24.678 -9.935 -4.026 1.00 43.52 461 THR A N 1
ATOM 896 C CA . THR A 1 120 ? -24.049 -11.068 -4.684 1.00 40.20 461 THR A CA 1
ATOM 897 C C . THR A 1 120 ? -25.046 -12.216 -4.838 1.00 43.45 461 THR A C 1
ATOM 898 O O . THR A 1 120 ? -25.722 -12.568 -3.876 1.00 46.81 461 THR A O 1
ATOM 902 N N . PRO A 1 121 ? -25.204 -12.781 -6.038 1.00 46.80 462 PRO A N 1
ATOM 903 C CA . PRO A 1 121 ? -26.047 -13.972 -6.182 1.00 47.98 462 PRO A CA 1
ATOM 904 C C . PRO A 1 121 ? -25.456 -15.149 -5.420 1.00 49.51 462 PRO A C 1
ATOM 905 O O . PRO A 1 121 ? -24.234 -15.354 -5.386 1.00 46.64 462 PRO A O 1
ATOM 909 N N . VAL A 1 122 ? -26.339 -15.945 -4.826 1.00 51.45 463 VAL A N 1
ATOM 910 C CA . VAL A 1 122 ? -25.906 -17.096 -4.035 1.00 58.04 463 VAL A CA 1
ATOM 911 C C . VAL A 1 122 ? -25.555 -18.204 -5.012 1.00 56.55 463 VAL A C 1
ATOM 912 O O . VAL A 1 122 ? -26.409 -18.624 -5.786 1.00 52.79 463 VAL A O 1
ATOM 916 N N . PRO A 1 123 ? -24.330 -18.708 -5.025 1.00 56.42 464 PRO A N 1
ATOM 917 C CA . PRO A 1 123 ? -23.993 -19.746 -6.002 1.00 59.59 464 PRO A CA 1
ATOM 918 C C . PRO A 1 123 ? -24.718 -21.042 -5.683 1.00 60.48 464 PRO A C 1
ATOM 919 O O . PRO A 1 123 ? -24.651 -21.540 -4.560 1.00 59.49 464 PRO A O 1
ATOM 923 N N . LEU A 1 124 ? -25.411 -21.591 -6.682 1.00 56.92 465 LEU A N 1
ATOM 924 C CA . LEU A 1 124 ? -26.085 -22.868 -6.489 1.00 58.70 465 LEU A CA 1
ATOM 925 C C . LEU A 1 124 ? -25.163 -24.050 -6.745 1.00 64.31 465 LEU A C 1
ATOM 926 O O . LEU A 1 124 ? -25.465 -25.163 -6.293 1.00 66.28 465 LEU A O 1
ATOM 931 N N . SER A 1 125 ? -24.042 -23.834 -7.436 1.00 61.64 466 SER A N 1
ATOM 932 C CA . SER A 1 125 ? -23.022 -24.865 -7.610 1.00 60.37 466 SER A CA 1
ATOM 933 C C . SER A 1 125 ? -21.709 -24.167 -7.942 1.00 58.53 466 SER A C 1
ATOM 934 O O . SER A 1 125 ? -21.654 -22.943 -8.076 1.00 62.13 466 SER A O 1
ATOM 937 N N . GLY A 1 126 ? -20.641 -24.953 -8.076 1.00 60.63 467 GLY A N 1
ATOM 938 C CA . GLY A 1 126 ? -19.368 -24.367 -8.453 1.00 56.33 467 GLY A CA 1
ATOM 939 C C . GLY A 1 126 ? -18.431 -24.116 -7.285 1.00 59.46 467 GLY A C 1
ATOM 940 O O . GLY A 1 126 ? -18.478 -24.829 -6.287 1.00 64.04 467 GLY A O 1
ATOM 941 N N . LEU A 1 127 ? -17.565 -23.116 -7.407 1.00 61.19 468 LEU A N 1
ATOM 942 C CA . LEU A 1 127 ? -16.465 -22.917 -6.481 1.00 67.16 468 LEU A CA 1
ATOM 943 C C . LEU A 1 127 ? -16.707 -21.677 -5.631 1.00 58.16 468 LEU A C 1
ATOM 944 O O . LEU A 1 127 ? -17.103 -20.631 -6.145 1.00 49.55 468 LEU A O 1
ATOM 949 N N . ILE A 1 128 ? -16.414 -21.771 -4.336 1.00 51.93 469 ILE A N 1
ATOM 950 C CA . ILE A 1 128 ? -16.448 -20.615 -3.455 1.00 48.72 469 ILE A CA 1
ATOM 951 C C . ILE A 1 128 ? -15.101 -20.562 -2.751 1.00 44.66 469 ILE A C 1
ATOM 952 O O . ILE A 1 128 ? -14.332 -21.520 -2.779 1.00 51.59 469 ILE A O 1
ATOM 957 N N . HIS A 1 129 ? -14.826 -19.430 -2.105 1.00 41.21 470 HIS A N 1
ATOM 958 C CA . HIS A 1 129 ? -13.590 -19.208 -1.370 1.00 39.46 470 HIS A CA 1
ATOM 959 C C . HIS A 1 129 ? -13.912 -18.772 0.055 1.00 38.98 470 HIS A C 1
ATOM 960 O O . HIS A 1 129 ? -14.863 -18.021 0.265 1.00 44.01 470 HIS A O 1
ATOM 967 N N . ILE A 1 130 ? -13.108 -19.221 1.014 1.00 37.38 471 ILE A N 1
ATOM 968 C CA . ILE A 1 130 ? -13.311 -18.902 2.435 1.00 37.03 471 ILE A CA 1
ATOM 969 C C . ILE A 1 130 ? -11.998 -18.363 2.996 1.00 40.34 471 ILE A C 1
ATOM 970 O O . ILE A 1 130 ? -10.929 -18.891 2.671 1.00 38.07 471 ILE A O 1
ATOM 975 N N . ILE A 1 131 ? -12.066 -17.291 3.811 1.00 34.43 472 ILE A N 1
ATOM 976 C CA . ILE A 1 131 ? -10.897 -16.656 4.354 1.00 33.19 472 ILE A CA 1
ATOM 977 C C . ILE A 1 131 ? -11.047 -16.628 5.874 1.00 37.87 472 ILE A C 1
ATOM 978 O O . ILE A 1 131 ? -12.101 -16.239 6.381 1.00 34.51 472 ILE A O 1
ATOM 983 N N . GLY A 1 132 ? -10.014 -17.065 6.588 1.00 39.23 473 GLY A N 1
ATOM 984 C CA . GLY A 1 132 ? -10.151 -17.094 8.040 1.00 37.17 473 GLY A CA 1
ATOM 985 C C . GLY A 1 132 ? -8.974 -17.783 8.665 1.00 37.01 473 GLY A C 1
ATOM 986 O O . GLY A 1 132 ? -7.939 -18.002 8.022 1.00 37.02 473 GLY A O 1
ATOM 987 N N . HIS A 1 133 ? -9.177 -18.157 9.932 1.00 37.97 474 HIS A N 1
ATOM 988 C CA . HIS A 1 133 ? -8.116 -18.691 10.790 1.00 32.24 474 HIS A CA 1
ATOM 989 C C . HIS A 1 133 ? -8.465 -20.087 11.284 1.00 43.94 474 HIS A C 1
ATOM 990 O O . HIS A 1 133 ? -8.821 -20.251 12.467 1.00 45.12 474 HIS A O 1
ATOM 997 N N . PRO A 1 134 ? -8.339 -21.117 10.445 1.00 41.09 475 PRO A N 1
ATOM 998 C CA . PRO A 1 134 ? -8.470 -22.488 10.961 1.00 37.93 475 PRO A CA 1
ATOM 999 C C . PRO A 1 134 ? -7.433 -22.760 12.048 1.00 35.80 475 PRO A C 1
ATOM 1000 O O . PRO A 1 134 ? -6.315 -22.234 12.019 1.00 38.34 475 PRO A O 1
ATOM 1004 N N . TYR A 1 135 ? -7.828 -23.599 13.002 1.00 42.30 476 TYR A N 1
ATOM 1005 C CA . TYR A 1 135 ? -7.059 -23.963 14.208 1.00 41.92 476 TYR A CA 1
ATOM 1006 C C . TYR A 1 135 ? -6.625 -22.752 15.037 1.00 42.31 476 TYR A C 1
ATOM 1007 O O . TYR A 1 135 ? -5.805 -22.896 15.979 1.00 44.48 476 TYR A O 1
ATOM 1016 N N . GLY A 1 136 ? -7.218 -21.582 14.796 1.00 44.07 477 GLY A N 1
ATOM 1017 C CA . GLY A 1 136 ? -6.754 -20.372 15.467 1.00 41.87 477 GLY A CA 1
ATOM 1018 C C . GLY A 1 136 ? -5.335 -20.025 15.142 1.00 49.88 477 GLY A C 1
ATOM 1019 O O . GLY A 1 136 ? -4.640 -19.386 15.952 1.00 46.39 477 GLY A O 1
ATOM 1020 N N . GLU A 1 137 ? -4.854 -20.489 13.995 1.00 41.20 478 GLU A N 1
ATOM 1021 C CA . GLU A 1 137 ? -3.494 -20.189 13.591 1.00 35.74 478 GLU A CA 1
ATOM 1022 C C . GLU A 1 137 ? -3.532 -19.199 12.426 1.00 40.41 478 GLU A C 1
ATOM 1023 O O . GLU A 1 137 ? -4.436 -18.368 12.348 1.00 40.08 478 GLU A O 1
ATOM 1029 N N . LYS A 1 138 ? -2.536 -19.263 11.534 1.00 36.89 479 LYS A N 1
ATOM 1030 C CA . LYS A 1 138 ? -2.386 -18.208 10.526 1.00 40.20 479 LYS A CA 1
ATOM 1031 C C . LYS A 1 138 ? -3.599 -18.116 9.597 1.00 38.53 479 LYS A C 1
ATOM 1032 O O . LYS A 1 138 ? -4.353 -19.085 9.387 1.00 40.58 479 LYS A O 1
ATOM 1038 N N . LYS A 1 139 ? -3.799 -16.922 9.074 1.00 35.96 480 LYS A N 1
ATOM 1039 C CA . LYS A 1 139 ? -4.899 -16.666 8.164 1.00 42.98 480 LYS A CA 1
ATOM 1040 C C . LYS A 1 139 ? -4.692 -17.454 6.877 1.00 47.36 480 LYS A C 1
A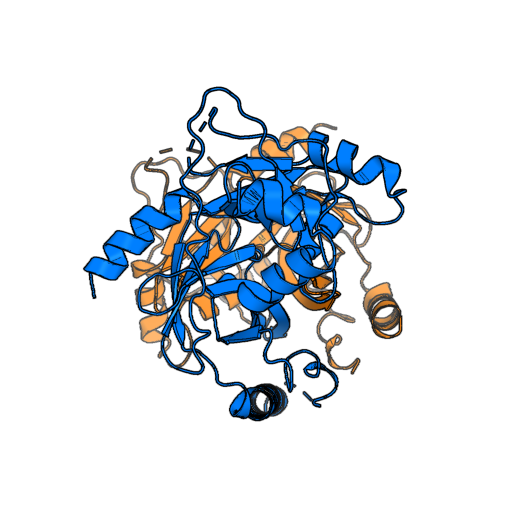TOM 1041 O O . LYS A 1 139 ? -3.568 -17.549 6.373 1.00 40.63 480 LYS A O 1
ATOM 1047 N N . GLN A 1 140 ? -5.773 -18.097 6.398 1.00 39.44 481 GLN A N 1
ATOM 1048 C CA . GLN A 1 140 ? -5.745 -18.954 5.220 1.00 39.88 481 GLN A CA 1
ATOM 1049 C C . GLN A 1 140 ? -6.855 -18.561 4.246 1.00 40.69 481 GLN A C 1
ATOM 1050 O O . GLN A 1 140 ? -7.879 -18.010 4.644 1.00 37.81 481 GLN A O 1
ATOM 1056 N N . ILE A 1 141 ? -6.603 -18.774 2.951 1.00 37.08 482 ILE A N 1
ATOM 1057 C CA . ILE A 1 141 ? -7.591 -18.544 1.893 1.00 38.36 482 ILE A CA 1
ATOM 1058 C C . ILE A 1 141 ? -7.727 -19.880 1.187 1.00 46.97 482 ILE A C 1
ATOM 1059 O O . ILE A 1 141 ? -6.727 -20.417 0.700 1.00 51.95 482 ILE A O 1
ATOM 1064 N N . ASP A 1 142 ? -8.923 -20.474 1.236 1.00 44.67 483 ASP A N 1
ATOM 1065 C CA . ASP A 1 142 ? -9.165 -21.826 0.744 1.00 44.05 483 ASP A CA 1
ATOM 1066 C C . ASP A 1 142 ? -10.265 -21.822 -0.316 1.00 52.27 483 ASP A C 1
ATOM 1067 O O . ASP A 1 142 ? -11.220 -21.062 -0.202 1.00 50.71 483 ASP A O 1
ATOM 1072 N N . ALA A 1 143 ? -10.136 -22.688 -1.320 1.00 52.52 484 ALA A N 1
ATOM 1073 C CA . ALA A 1 143 ? -11.158 -22.884 -2.357 1.00 54.85 484 ALA A CA 1
ATOM 1074 C C . ALA A 1 143 ? -11.934 -24.178 -2.099 1.00 58.27 484 ALA A C 1
ATOM 1075 O O . ALA A 1 143 ? -11.331 -25.228 -1.863 1.00 57.96 484 ALA A O 1
ATOM 1077 N N . CYS A 1 144 ? -13.270 -24.095 -2.111 1.00 57.02 485 CYS A N 1
ATOM 1078 C CA . CYS A 1 144 ? -14.149 -25.229 -1.819 1.00 56.22 485 CYS A CA 1
ATOM 1079 C C . CYS A 1 144 ? -15.208 -25.345 -2.906 1.00 56.31 485 CYS A C 1
ATOM 1080 O O . CYS A 1 144 ? -15.622 -24.348 -3.491 1.00 61.15 485 CYS A O 1
ATOM 1083 N N . ALA A 1 145 ? -15.673 -26.558 -3.137 1.00 61.65 486 ALA A N 1
ATOM 1084 C CA . ALA A 1 145 ? -16.742 -26.786 -4.103 1.00 72.19 486 ALA A CA 1
ATOM 1085 C C . ALA A 1 145 ? -18.087 -26.710 -3.395 1.00 73.60 486 ALA A C 1
ATOM 1086 O O . ALA A 1 145 ? -18.274 -27.322 -2.336 1.00 69.07 486 ALA A O 1
ATOM 1088 N N . VAL A 1 146 ? -19.016 -25.946 -3.975 1.00 63.13 487 VAL A N 1
ATOM 1089 C CA . VAL A 1 146 ? -20.377 -25.908 -3.444 1.00 68.33 487 VAL A CA 1
ATOM 1090 C C . VAL A 1 146 ? -21.019 -27.280 -3.568 1.00 74.93 487 VAL A C 1
ATOM 1091 O O . VAL A 1 146 ? -20.880 -27.961 -4.592 1.00 76.30 487 VAL A O 1
ATOM 1095 N N . ILE A 1 147 ? -21.684 -27.721 -2.502 1.00 65.25 488 ILE A N 1
ATOM 1096 C CA . ILE A 1 147 ? -22.577 -28.876 -2.553 1.00 66.97 488 ILE A CA 1
ATOM 1097 C C . ILE A 1 147 ? -24.001 -28.350 -2.754 1.00 68.12 488 ILE A C 1
ATOM 1098 O O . ILE A 1 147 ? -24.560 -27.759 -1.818 1.00 67.02 488 ILE A O 1
ATOM 1103 N N . PRO A 1 148 ? -24.626 -28.565 -3.933 1.00 71.35 489 PRO A N 1
ATOM 1104 C CA . PRO A 1 148 ? -25.990 -28.045 -4.164 1.00 71.73 489 PRO A CA 1
ATOM 1105 C C . PRO A 1 148 ? -26.996 -28.571 -3.153 1.00 73.22 489 PRO A C 1
ATOM 1106 O O . PRO A 1 148 ? -26.860 -29.684 -2.652 1.00 75.43 489 PRO A O 1
ATOM 1110 N N . GLN A 1 149 ? -28.057 -27.777 -2.916 1.00 74.21 490 GLN A N 1
ATOM 1111 C CA . GLN A 1 149 ? -29.115 -28.151 -1.967 1.00 79.48 490 GLN A CA 1
ATOM 1112 C C . GLN A 1 149 ? -29.688 -29.534 -2.238 1.00 87.69 490 GLN A C 1
ATOM 1113 O O . GLN A 1 149 ? -29.855 -30.343 -1.315 1.00 84.23 490 GLN A O 1
ATOM 1119 N N . GLY A 1 150 ? -30.015 -29.813 -3.503 1.00 80.62 491 GLY A N 1
ATOM 1120 C CA . GLY A 1 150 ? -30.668 -31.062 -3.861 1.00 84.35 491 GLY A CA 1
ATOM 1121 C C . GLY A 1 150 ? -29.837 -32.305 -3.610 1.00 86.32 491 GLY A C 1
ATOM 1122 O O . GLY A 1 150 ? -30.375 -33.414 -3.647 1.00 91.73 491 GLY A O 1
ATOM 1123 N N . GLN A 1 151 ? -28.527 -32.156 -3.426 1.00 89.06 492 GLN A N 1
ATOM 1124 C CA . GLN A 1 151 ? -27.659 -33.282 -3.113 1.00 90.91 492 GLN A CA 1
ATOM 1125 C C . GLN A 1 151 ? -27.271 -33.344 -1.642 1.00 86.37 492 GLN A C 1
ATOM 1126 O O . GLN A 1 151 ? -26.479 -34.211 -1.276 1.00 89.10 492 GLN A O 1
ATOM 1132 N N . ARG A 1 152 ? -27.810 -32.456 -0.797 1.00 83.49 493 ARG A N 1
ATOM 1133 C CA . ARG A 1 152 ? -27.363 -32.380 0.594 1.00 85.27 493 ARG A CA 1
ATOM 1134 C C . ARG A 1 152 ? -27.767 -33.631 1.366 1.00 90.82 493 ARG A C 1
ATOM 1135 O O . ARG A 1 152 ? -26.918 -34.302 1.963 1.00 85.62 493 ARG A O 1
ATOM 1143 N N . ALA A 1 153 ? -29.057 -33.984 1.319 1.00 94.40 494 ALA A N 1
ATOM 1144 C CA . ALA A 1 153 ? -29.536 -35.159 2.039 1.00 95.79 494 ALA A CA 1
ATOM 1145 C C . ALA A 1 153 ? -28.869 -36.429 1.522 1.00 96.42 494 ALA A C 1
ATOM 1146 O O . ALA A 1 153 ? -28.490 -37.300 2.312 1.00 89.24 494 ALA A O 1
ATOM 1148 N N . LYS A 1 154 ? -28.722 -36.556 0.198 1.00 99.85 495 LYS A N 1
ATOM 1149 C CA . LYS A 1 154 ? -28.043 -37.729 -0.351 1.00 101.19 495 LYS A CA 1
ATOM 1150 C C . LYS A 1 154 ? -26.583 -37.787 0.093 1.00 102.85 495 LYS A C 1
ATOM 1151 O O . LYS A 1 154 ? -26.092 -38.853 0.486 1.00 102.39 495 LYS A O 1
ATOM 1157 N N . LYS A 1 155 ? -25.877 -36.652 0.062 1.00 101.21 496 LYS A N 1
ATOM 1158 C CA . LYS A 1 155 ? -24.477 -36.661 0.472 1.00 96.68 496 LYS A CA 1
ATOM 1159 C C . LYS A 1 155 ? -24.341 -37.068 1.936 1.00 86.48 496 LYS A C 1
ATOM 1160 O O . LYS A 1 155 ? -23.454 -37.853 2.288 1.00 84.59 496 LYS A O 1
ATOM 1166 N N . CYS A 1 156 ? -25.236 -36.577 2.799 1.00 80.43 497 CYS A N 1
ATOM 1167 C CA . CYS A 1 156 ? -25.119 -36.882 4.222 1.00 82.51 497 CYS A CA 1
ATOM 1168 C C . CYS A 1 156 ? -25.330 -38.372 4.483 1.00 91.56 497 CYS A C 1
ATOM 1169 O O . CYS A 1 156 ? -24.602 -38.980 5.277 1.00 85.66 497 CYS A O 1
ATOM 1172 N N . GLN A 1 157 ? -26.335 -38.985 3.838 1.00 96.19 498 GLN A N 1
ATOM 1173 C CA . GLN A 1 157 ? -26.581 -40.400 4.116 1.00 97.48 498 GLN A CA 1
ATOM 1174 C C . GLN A 1 157 ? -25.462 -41.278 3.559 1.00 95.54 498 GLN A C 1
ATOM 1175 O O . GLN A 1 157 ? -25.041 -42.239 4.214 1.00 93.20 498 GLN A O 1
ATOM 1181 N N . GLU A 1 158 ? -24.949 -40.948 2.368 1.00 92.10 499 GLU A N 1
ATOM 1182 C CA . GLU A 1 158 ? -23.819 -41.689 1.814 1.00 93.09 499 GLU A CA 1
ATOM 1183 C C . GLU A 1 158 ? -22.672 -41.779 2.812 1.00 91.76 499 GLU A C 1
ATOM 1184 O O . GLU A 1 158 ? -22.169 -42.865 3.117 1.00 95.65 499 GLU A O 1
ATOM 1190 N N . ARG A 1 159 ? -22.266 -40.635 3.353 1.00 88.65 500 ARG A N 1
ATOM 1191 C CA . ARG A 1 159 ? -21.080 -40.593 4.201 1.00 87.45 500 ARG A CA 1
ATOM 1192 C C . ARG A 1 159 ? -21.328 -41.201 5.581 1.00 90.24 500 ARG A C 1
ATOM 1193 O O . ARG A 1 159 ? -20.400 -41.757 6.178 1.00 88.59 500 ARG A O 1
ATOM 1201 N N . VAL A 1 160 ? -22.550 -41.098 6.112 1.00 89.94 501 VAL A N 1
ATOM 1202 C CA . VAL A 1 160 ? -22.858 -41.773 7.373 1.00 89.41 501 VAL A CA 1
ATOM 1203 C C . VAL A 1 160 ? -22.806 -43.288 7.188 1.00 93.54 501 VAL A C 1
ATOM 1204 O O . VAL A 1 160 ? -22.213 -44.008 8.003 1.00 92.44 501 VAL A O 1
ATOM 1208 N N . GLN A 1 161 ? -23.411 -43.791 6.104 1.00 91.00 502 GLN A N 1
ATOM 1209 C CA . GLN A 1 161 ? -23.420 -45.233 5.844 1.00 92.98 502 GLN A CA 1
ATOM 1210 C C . GLN A 1 161 ? -22.027 -45.784 5.553 1.00 92.74 502 GLN A C 1
ATOM 1211 O O . GLN A 1 161 ? -21.708 -46.897 5.980 1.00 92.19 502 GLN A O 1
ATOM 1217 N N . SER A 1 162 ? -21.213 -45.072 4.763 1.00 93.50 503 SER A N 1
ATOM 1218 C CA . SER A 1 162 ? -19.842 -45.531 4.533 1.00 96.98 503 SER A CA 1
ATOM 1219 C C . SER A 1 162 ? -19.114 -45.796 5.848 1.00 98.87 503 SER A C 1
ATOM 1220 O O . SER A 1 162 ? -18.410 -46.804 5.988 1.00 99.56 503 SER A O 1
ATOM 1223 N N . LYS A 1 163 ? -19.276 -44.898 6.825 1.00 97.24 504 LYS A N 1
ATOM 1224 C CA . LYS A 1 163 ? -18.621 -45.068 8.119 1.00 96.43 504 LYS A CA 1
ATOM 1225 C C . LYS A 1 163 ? -19.255 -46.209 8.912 1.00 103.73 504 LYS A C 1
ATOM 1226 O O . LYS A 1 163 ? -18.548 -47.045 9.491 1.00 109.42 504 LYS A O 1
ATOM 1232 N N . LYS A 1 164 ? -20.592 -46.261 8.951 1.00 101.78 505 LYS A N 1
ATOM 1233 C CA . LYS A 1 164 ? -21.256 -47.347 9.669 1.00 103.64 505 LYS A CA 1
ATOM 1234 C C . LYS A 1 164 ? -20.942 -48.699 9.036 1.00 104.84 505 LYS A C 1
ATOM 1235 O O . LYS A 1 164 ? -20.940 -49.725 9.730 1.00 100.27 505 LYS A O 1
ATOM 1241 N N . ALA A 1 165 ? -20.636 -48.710 7.732 1.00 102.52 506 ALA A N 1
ATOM 1242 C CA . ALA A 1 165 ? -20.200 -49.927 7.056 1.00 105.45 506 ALA A CA 1
ATOM 1243 C C . ALA A 1 165 ? -18.890 -50.478 7.608 1.00 111.55 506 ALA A C 1
ATOM 1244 O O . ALA A 1 165 ? -18.543 -51.624 7.296 1.00 116.10 506 ALA A O 1
ATOM 1246 N N . GLU A 1 166 ? -18.152 -49.699 8.402 1.00 107.18 507 GLU A N 1
ATOM 1247 C CA . GLU A 1 166 ? -16.923 -50.191 9.027 1.00 104.91 507 GLU A CA 1
ATOM 1248 C C . GLU A 1 166 ? -17.121 -50.575 10.495 1.00 100.26 507 GLU A C 1
ATOM 1249 O O . GLU A 1 166 ? -17.935 -49.984 11.208 1.00 98.84 507 GLU A O 1
ATOM 1255 N N . THR A 1 175 ? -29.530 -41.620 9.922 1.00 90.59 516 THR A N 1
ATOM 1256 C CA . THR A 1 175 ? -30.836 -40.960 9.789 1.00 99.05 516 THR A CA 1
ATOM 1257 C C . THR A 1 175 ? -30.687 -39.536 9.271 1.00 98.84 516 THR A C 1
ATOM 1258 O O . THR A 1 175 ? -29.582 -39.006 9.198 1.00 95.39 516 THR A O 1
ATOM 1262 N N . GLN A 1 176 ? -31.812 -38.915 8.913 1.00 101.95 517 GLN A N 1
ATOM 1263 C CA . GLN A 1 176 ? -31.819 -37.562 8.384 1.00 104.06 517 GLN A CA 1
ATOM 1264 C C . GLN A 1 176 ? -32.464 -36.540 9.315 1.00 102.79 517 GLN A C 1
ATOM 1265 O O . GLN A 1 176 ? -32.418 -35.340 9.013 1.00 100.77 517 GLN A O 1
ATOM 1271 N N . ARG A 1 177 ? -32.987 -36.956 10.472 1.00 102.62 518 ARG A N 1
ATOM 1272 C CA . ARG A 1 177 ? -33.461 -35.972 11.440 1.00 103.05 518 ARG A CA 1
ATOM 1273 C C . ARG A 1 177 ? -32.321 -35.110 11.967 1.00 101.35 518 ARG A C 1
ATOM 1274 O O . ARG A 1 177 ? -32.542 -33.952 12.344 1.00 102.17 518 ARG A O 1
ATOM 1282 N N . SER A 1 178 ? -31.096 -35.620 11.917 1.00 92.58 519 SER A N 1
ATOM 1283 C CA . SER A 1 178 ? -29.953 -34.867 12.421 1.00 91.53 519 SER A CA 1
ATOM 1284 C C . SER A 1 178 ? -29.579 -33.719 11.485 1.00 87.33 519 SER A C 1
ATOM 1285 O O . SER A 1 178 ? -29.145 -32.649 11.936 1.00 86.17 519 SER A O 1
ATOM 1288 N N . PHE A 1 179 ? -29.695 -33.940 10.183 1.00 81.82 520 PHE A N 1
ATOM 1289 C CA . PHE A 1 179 ? -29.284 -32.973 9.177 1.00 80.04 520 PHE A CA 1
ATOM 1290 C C . PHE A 1 179 ? -30.411 -32.030 8.759 1.00 92.27 520 PHE A C 1
ATOM 1291 O O . PHE A 1 179 ? -30.210 -31.195 7.867 1.00 88.15 520 PHE A O 1
ATOM 1299 N N . GLN A 1 180 ? -31.601 -32.157 9.345 1.00 109.50 521 GLN A N 1
ATOM 1300 C CA . GLN A 1 180 ? -32.764 -31.420 8.852 1.00 121.94 521 GLN A CA 1
ATOM 1301 C C . GLN A 1 180 ? -32.812 -29.977 9.344 1.00 116.49 521 GLN A C 1
ATOM 1302 O O . GLN A 1 180 ? -33.882 -29.448 9.652 1.00 124.10 521 GLN A O 1
ATOM 1308 N N . LYS A 1 181 ? -31.656 -29.334 9.458 1.00 100.59 522 LYS A N 1
ATOM 1309 C CA . LYS A 1 181 ? -31.565 -27.885 9.492 1.00 95.75 522 LYS A CA 1
ATOM 1310 C C . LYS A 1 181 ? -30.877 -27.315 8.263 1.00 89.97 522 LYS A C 1
ATOM 1311 O O . LYS A 1 181 ? -30.874 -26.095 8.095 1.00 87.85 522 LYS A O 1
ATOM 1317 N N . ILE A 1 182 ? -30.259 -28.162 7.436 1.00 88.30 523 ILE A N 1
ATOM 1318 C CA . ILE A 1 182 ? -29.706 -27.762 6.142 1.00 84.71 523 ILE A CA 1
ATOM 1319 C C . ILE A 1 182 ? -30.481 -28.299 4.924 1.00 76.39 523 ILE A C 1
ATOM 1320 O O . ILE A 1 182 ? -30.147 -27.905 3.789 1.00 74.93 523 ILE A O 1
ATOM 1325 N N . VAL A 1 183 ? -31.465 -29.189 5.102 1.00 83.68 524 VAL A N 1
ATOM 1326 C CA . VAL A 1 183 ? -32.049 -29.926 3.959 1.00 89.17 524 VAL A CA 1
ATOM 1327 C C . VAL A 1 183 ? -32.917 -29.043 3.040 1.00 94.47 524 VAL A C 1
ATOM 1328 O O . VAL A 1 183 ? -32.834 -29.140 1.801 1.00 91.97 524 VAL A O 1
ATOM 1332 N N . HIS A 1 184 ? -33.824 -28.244 3.603 1.00 93.26 525 HIS A N 1
ATOM 1333 C CA . HIS A 1 184 ? -34.679 -27.358 2.792 1.00 87.50 525 HIS A CA 1
ATOM 1334 C C . HIS A 1 184 ? -34.455 -25.906 3.164 1.00 85.93 525 HIS A C 1
ATOM 1335 O O . HIS A 1 184 ? -35.406 -25.123 3.268 1.00 80.96 525 HIS A O 1
ATOM 1342 N N . ASN A 1 185 ? -33.192 -25.562 3.446 1.00 81.37 526 ASN A N 1
ATOM 1343 C CA . ASN A 1 185 ? -32.811 -24.238 3.916 1.00 77.56 526 ASN A CA 1
ATOM 1344 C C . ASN A 1 185 ? -32.051 -23.517 2.803 1.00 80.35 526 ASN A C 1
ATOM 1345 O O . ASN A 1 185 ? -30.821 -23.660 2.697 1.00 75.30 526 ASN A O 1
ATOM 1350 N N . PRO A 1 186 ? -32.713 -22.714 1.960 1.00 76.19 527 PRO A N 1
ATOM 1351 C CA . PRO A 1 186 ? -31.975 -21.987 0.917 1.00 66.75 527 PRO A CA 1
ATOM 1352 C C . PRO A 1 186 ? -31.124 -20.872 1.476 1.00 70.56 527 PRO A C 1
ATOM 1353 O O . PRO A 1 186 ? -30.346 -20.268 0.725 1.00 68.22 527 PRO A O 1
ATOM 1357 N N . ASP A 1 187 ? -31.220 -20.640 2.798 1.00 71.61 528 ASP A N 1
ATOM 1358 C CA . ASP A 1 187 ? -30.475 -19.643 3.546 1.00 75.01 528 ASP A CA 1
ATOM 1359 C C . ASP A 1 187 ? -29.046 -20.078 3.842 1.00 64.42 528 ASP A C 1
ATOM 1360 O O . ASP A 1 187 ? -28.333 -19.341 4.524 1.00 56.51 528 ASP A O 1
ATOM 1365 N N . VAL A 1 188 ? -28.623 -21.259 3.395 1.00 60.29 529 VAL A N 1
ATOM 1366 C CA . VAL A 1 188 ? -27.250 -21.684 3.634 1.00 56.88 529 VAL A CA 1
ATOM 1367 C C . VAL A 1 188 ? -26.666 -22.246 2.351 1.00 61.93 529 VAL A C 1
ATOM 1368 O O . VAL A 1 188 ? -27.382 -22.752 1.481 1.00 62.69 529 VAL A O 1
ATOM 1372 N N . ILE A 1 189 ? -25.362 -22.174 2.253 1.00 55.66 530 ILE A N 1
ATOM 1373 C CA . ILE A 1 189 ? -24.594 -22.883 1.237 1.00 57.24 530 ILE A CA 1
ATOM 1374 C C . ILE A 1 189 ? -23.910 -24.034 1.931 1.00 60.85 530 ILE A C 1
ATOM 1375 O O . ILE A 1 189 ? -23.429 -23.867 3.058 1.00 55.32 530 ILE A O 1
ATOM 1380 N N . THR A 1 190 ? -23.837 -25.188 1.287 1.00 59.18 531 THR A N 1
ATOM 1381 C CA . THR A 1 190 ? -23.087 -26.281 1.903 1.00 63.87 531 THR A CA 1
ATOM 1382 C C . THR A 1 190 ? -21.845 -26.589 1.080 1.00 67.10 531 THR A C 1
ATOM 1383 O O . THR A 1 190 ? -21.791 -26.279 -0.115 1.00 69.07 531 THR A O 1
ATOM 1387 N N . TYR A 1 191 ? -20.843 -27.175 1.732 1.00 58.45 532 TYR A N 1
ATOM 1388 C CA . TYR A 1 191 ? -19.528 -27.417 1.143 1.00 57.72 532 TYR A CA 1
ATOM 1389 C C . TYR A 1 191 ? -18.713 -28.262 2.117 1.00 60.74 532 TYR A C 1
ATOM 1390 O O . TYR A 1 191 ? -19.128 -28.489 3.248 1.00 61.12 532 TYR A O 1
ATOM 1399 N N . ASP A 1 192 ? -17.531 -28.695 1.669 1.00 63.89 533 ASP A N 1
ATOM 1400 C CA . ASP A 1 192 ? -16.552 -29.410 2.481 1.00 67.70 533 ASP A CA 1
ATOM 1401 C C . ASP A 1 192 ? -15.308 -28.539 2.647 1.00 63.90 533 ASP A C 1
ATOM 1402 O O . ASP A 1 192 ? -14.687 -28.147 1.649 1.00 62.30 533 ASP A O 1
ATOM 1407 N N . THR A 1 193 ? -14.972 -28.177 3.887 1.00 52.64 534 THR A N 1
ATOM 1408 C CA . THR A 1 193 ? -13.808 -27.340 4.101 1.00 50.05 534 THR A CA 1
ATOM 1409 C C . THR A 1 193 ? -13.057 -27.672 5.382 1.00 59.44 534 THR A C 1
ATOM 1410 O O . THR A 1 193 ? -13.657 -28.032 6.394 1.00 59.87 534 THR A O 1
ATOM 1414 N N . GLU A 1 194 ? -11.741 -27.430 5.339 1.00 51.12 535 GLU A N 1
ATOM 1415 C CA . GLU A 1 194 ? -10.883 -27.438 6.528 1.00 55.36 535 GLU A CA 1
ATOM 1416 C C . GLU A 1 194 ? -11.266 -26.343 7.528 1.00 52.99 535 GLU A C 1
ATOM 1417 O O . GLU A 1 194 ? -10.853 -26.389 8.708 1.00 49.94 535 GLU A O 1
ATOM 1423 N N . PHE A 1 195 ? -11.972 -25.306 7.073 1.00 48.80 536 PHE A N 1
ATOM 1424 C CA . PHE A 1 195 ? -12.375 -24.279 8.024 1.00 50.41 536 PHE A CA 1
ATOM 1425 C C . PHE A 1 195 ? -13.362 -24.799 9.067 1.00 53.11 536 PHE A C 1
ATOM 1426 O O . PHE A 1 195 ? -13.723 -24.048 9.979 1.00 53.13 536 PHE A O 1
ATOM 1434 N N . PHE A 1 196 ? -13.840 -26.033 8.920 1.00 47.32 537 PHE A N 1
ATOM 1435 C CA . PHE A 1 196 ? -14.588 -26.655 10.004 1.00 53.94 537 PHE A CA 1
ATOM 1436 C C . PHE A 1 196 ? -13.808 -26.607 11.325 1.00 56.66 537 PHE A C 1
ATOM 1437 O O . PHE A 1 196 ? -14.412 -26.548 12.411 1.00 55.33 537 PHE A O 1
ATOM 1445 N N . PHE A 1 197 ? -12.466 -26.646 11.251 1.00 47.48 538 PHE A N 1
ATOM 1446 C CA . PHE A 1 197 ? -11.602 -26.675 12.448 1.00 54.33 538 PHE A CA 1
ATOM 1447 C C . PHE A 1 197 ? -11.430 -25.293 13.106 1.00 55.76 538 PHE A C 1
ATOM 1448 O O . PHE A 1 197 ? -10.330 -24.737 13.200 1.00 52.78 538 PHE A O 1
ATOM 1456 N N . GLY A 1 198 ? -12.533 -24.768 13.651 1.00 56.47 539 GLY A N 1
ATOM 1457 C CA . GLY A 1 198 ? -12.528 -23.553 14.479 1.00 51.44 539 GLY A CA 1
ATOM 1458 C C . GLY A 1 198 ? -12.596 -22.219 13.753 1.00 55.72 539 GLY A C 1
ATOM 1459 O O . GLY A 1 198 ? -12.383 -21.168 14.387 1.00 46.64 539 GLY A O 1
ATOM 1460 N N . ALA A 1 199 ? -12.860 -22.214 12.440 1.00 46.59 540 ALA A N 1
ATOM 1461 C CA . ALA A 1 199 ? -12.906 -20.977 11.658 1.00 48.48 540 ALA A CA 1
ATOM 1462 C C . ALA A 1 199 ? -14.338 -20.483 11.420 1.00 43.22 540 ALA A C 1
ATOM 1463 O O . ALA A 1 199 ? -14.609 -19.799 10.413 1.00 44.49 540 ALA A O 1
ATOM 1465 N N . SER A 1 200 ? -15.273 -20.862 12.292 1.00 40.99 541 SER A N 1
ATOM 1466 C CA . SER A 1 200 ? -16.588 -20.241 12.293 1.00 44.56 541 SER A CA 1
ATOM 1467 C C . SER A 1 200 ? -16.499 -18.715 12.250 1.00 41.18 541 SER A C 1
ATOM 1468 O O . SER A 1 200 ? -15.623 -18.107 12.857 1.00 45.78 541 SER A O 1
ATOM 1471 N N . GLY A 1 201 ? -17.420 -18.081 11.505 1.00 44.46 542 GLY A N 1
ATOM 1472 C CA . GLY A 1 201 ? -17.382 -16.637 11.288 1.00 37.94 542 GLY A CA 1
ATOM 1473 C C . GLY A 1 201 ? -16.619 -16.191 10.047 1.00 42.78 542 GLY A C 1
ATOM 1474 O O . GLY A 1 201 ? -16.503 -14.969 9.798 1.00 40.33 542 GLY A O 1
ATOM 1475 N N . SER A 1 202 ? -15.973 -17.120 9.348 1.00 42.76 543 SER A N 1
ATOM 1476 C CA . SER A 1 202 ? -15.116 -16.744 8.237 1.00 37.97 543 SER A CA 1
ATOM 1477 C C . SER A 1 202 ? -16.015 -16.318 7.078 1.00 34.72 543 SER A C 1
ATOM 1478 O O . SER A 1 202 ? -17.008 -16.973 6.812 1.00 40.19 543 SER A O 1
ATOM 1481 N N . PRO A 1 203 ? -15.722 -15.215 6.402 1.00 36.59 544 PRO A N 1
ATOM 1482 C CA . PRO A 1 203 ? -16.538 -14.847 5.233 1.00 38.55 544 PRO A CA 1
ATOM 1483 C C . PRO A 1 203 ? -16.288 -15.821 4.078 1.00 41.34 544 PRO A C 1
ATOM 1484 O O . PRO A 1 203 ? -15.186 -16.356 3.904 1.00 37.30 544 PRO A O 1
ATOM 1488 N N . VAL A 1 204 ? -17.336 -16.038 3.296 1.00 39.46 545 VAL A N 1
ATOM 1489 C CA . VAL A 1 204 ? -17.334 -16.934 2.148 1.00 37.82 545 VAL A CA 1
ATOM 1490 C C . VAL A 1 204 ? -17.615 -16.078 0.919 1.00 40.44 545 VAL A C 1
ATOM 1491 O O . VAL A 1 204 ? -18.562 -15.277 0.926 1.00 41.35 545 VAL A O 1
ATOM 1495 N N . PHE A 1 205 ? -16.831 -16.291 -0.149 1.00 40.20 546 PHE A N 1
ATOM 1496 C CA . PHE A 1 205 ? -16.896 -15.513 -1.389 1.00 36.28 546 PHE A CA 1
ATOM 1497 C C . PHE A 1 205 ? -17.281 -16.416 -2.554 1.00 38.94 546 PHE A C 1
ATOM 1498 O O . PHE A 1 205 ? -17.046 -17.623 -2.517 1.00 46.36 546 PHE A O 1
ATOM 1506 N N . ASP A 1 206 ? -17.910 -15.846 -3.580 1.00 43.25 547 ASP A N 1
ATOM 1507 C CA . ASP A 1 206 ? -18.206 -16.628 -4.778 1.00 41.96 547 ASP A CA 1
ATOM 1508 C C . ASP A 1 206 ? -16.946 -16.646 -5.657 1.00 46.51 547 ASP A C 1
ATOM 1509 O O . ASP A 1 206 ? -15.894 -16.095 -5.304 1.00 42.51 547 ASP A O 1
ATOM 1514 N N . SER A 1 207 ? -17.049 -17.227 -6.849 1.00 50.93 548 SER A N 1
ATOM 1515 C CA . SER A 1 207 ? -15.877 -17.430 -7.686 1.00 47.83 548 SER A CA 1
ATOM 1516 C C . SER A 1 207 ? -15.287 -16.139 -8.226 1.00 48.66 548 SER A C 1
ATOM 1517 O O . SER A 1 207 ? -14.195 -16.190 -8.784 1.00 56.82 548 SER A O 1
ATOM 1520 N N . LYS A 1 208 ? -15.980 -15.009 -8.124 1.00 47.46 549 LYS A N 1
ATOM 1521 C CA . LYS A 1 208 ? -15.453 -13.700 -8.502 1.00 47.36 549 LYS A CA 1
ATOM 1522 C C . LYS A 1 208 ? -14.820 -12.977 -7.324 1.00 46.31 549 LYS A C 1
ATOM 1523 O O . LYS A 1 208 ? -14.394 -11.821 -7.452 1.00 47.68 549 LYS A O 1
ATOM 1529 N N . GLY A 1 209 ? -14.833 -13.588 -6.150 1.00 39.79 550 GLY A N 1
ATOM 1530 C CA . GLY A 1 209 ? -14.325 -12.885 -4.971 1.00 36.43 550 GLY A CA 1
ATOM 1531 C C . GLY A 1 209 ? -15.315 -11.942 -4.330 1.00 39.42 550 GLY A C 1
ATOM 1532 O O . GLY A 1 209 ? -14.912 -11.027 -3.608 1.00 42.19 550 GLY A O 1
ATOM 1533 N N . SER A 1 210 ? -16.603 -12.113 -4.582 1.00 38.92 551 SER A N 1
ATOM 1534 C CA . SER A 1 210 ? -17.628 -11.278 -3.963 1.00 36.08 551 SER A CA 1
ATOM 1535 C C . SER A 1 210 ? -18.236 -11.977 -2.724 1.00 35.87 551 SER A C 1
ATOM 1536 O O . SER A 1 210 ? -18.658 -13.145 -2.779 1.00 38.85 551 SER A O 1
ATOM 1539 N N . LEU A 1 211 ? -18.380 -11.222 -1.657 1.00 36.71 552 LEU A N 1
ATOM 1540 C CA . LEU A 1 211 ? -18.859 -11.779 -0.390 1.00 40.38 552 LEU A CA 1
ATOM 1541 C C . LEU A 1 211 ? -20.262 -12.344 -0.573 1.00 42.34 552 LEU A C 1
ATOM 1542 O O . LEU A 1 211 ? -21.136 -11.670 -1.144 1.00 39.78 552 LEU A O 1
ATOM 1547 N N . VAL A 1 212 ? -20.461 -13.612 -0.180 1.00 40.29 553 VAL A N 1
ATOM 1548 C CA . VAL A 1 212 ? -21.771 -14.237 -0.354 1.00 39.36 553 VAL A CA 1
ATOM 1549 C C . VAL A 1 212 ? -22.320 -14.842 0.926 1.00 43.35 553 VAL A C 1
ATOM 1550 O O . VAL A 1 212 ? -23.537 -15.124 0.994 1.00 45.42 553 VAL A O 1
ATOM 1554 N N . ALA A 1 213 ? -21.477 -15.172 1.896 1.00 47.24 554 ALA A N 1
ATOM 1555 C CA . ALA A 1 213 ? -21.962 -15.942 3.032 1.00 43.45 554 ALA A CA 1
ATOM 1556 C C . ALA A 1 213 ? -20.977 -15.820 4.191 1.00 38.70 554 ALA A C 1
ATOM 1557 O O . ALA A 1 213 ? -19.910 -15.188 4.093 1.00 38.92 554 ALA A O 1
ATOM 1559 N N . MET A 1 214 ? -21.330 -16.458 5.303 1.00 49.46 555 MET A N 1
ATOM 1560 C CA . MET A 1 214 ? -20.426 -16.519 6.454 1.00 45.97 555 MET A CA 1
ATOM 1561 C C . MET A 1 214 ? -20.396 -17.944 6.980 1.00 41.03 555 MET A C 1
ATOM 1562 O O . MET A 1 214 ? -21.438 -18.480 7.327 1.00 44.92 555 MET A O 1
ATOM 1567 N N . HIS A 1 215 ? -19.215 -18.564 6.989 1.00 46.21 556 HIS A N 1
ATOM 1568 C CA . HIS A 1 215 ? -19.108 -19.941 7.443 1.00 49.99 556 HIS A CA 1
ATOM 1569 C C . HIS A 1 215 ? -19.593 -20.055 8.880 1.00 48.67 556 HIS A C 1
ATOM 1570 O O . HIS A 1 215 ? -19.222 -19.241 9.740 1.00 47.88 556 HIS A O 1
ATOM 1577 N N . ALA A 1 216 ? -20.411 -21.071 9.123 1.00 53.62 557 ALA A N 1
ATOM 1578 C CA . ALA A 1 216 ? -21.092 -21.268 10.405 1.00 56.35 557 ALA A CA 1
ATOM 1579 C C . ALA A 1 216 ? -20.599 -22.494 11.151 1.00 54.45 557 ALA A C 1
ATOM 1580 O O . ALA A 1 216 ? -20.034 -22.371 12.244 1.00 53.69 557 ALA A O 1
ATOM 1582 N N . ALA A 1 217 ? -20.827 -23.696 10.636 1.00 50.92 558 ALA A N 1
ATOM 1583 C CA . ALA A 1 217 ? -20.572 -24.873 11.462 1.00 57.20 558 ALA A CA 1
ATOM 1584 C C . ALA A 1 217 ? -20.515 -26.095 10.567 1.00 60.90 558 ALA A C 1
ATOM 1585 O O . ALA A 1 217 ? -20.647 -26.012 9.339 1.00 52.70 558 ALA A O 1
ATOM 1587 N N . GLY A 1 218 ? -20.328 -27.241 11.201 1.00 55.18 559 GLY A N 1
ATOM 1588 C CA . GLY A 1 218 ? -20.487 -28.493 10.510 1.00 56.08 559 GLY A CA 1
ATOM 1589 C C . GLY A 1 218 ? -21.248 -29.446 11.401 1.00 58.58 559 GLY A C 1
ATOM 1590 O O . GLY A 1 218 ? -21.990 -29.026 12.299 1.00 64.51 559 GLY A O 1
ATOM 1591 N N . PHE A 1 219 ? -21.018 -30.740 11.199 1.00 62.81 560 PHE A N 1
ATOM 1592 C CA . PHE A 1 219 ? -21.644 -31.806 11.991 1.00 63.27 560 PHE A CA 1
ATOM 1593 C C . PHE A 1 219 ? -20.509 -32.678 12.530 1.00 62.36 560 PHE A C 1
ATOM 1594 O O . PHE A 1 219 ? -20.121 -33.676 11.914 1.00 63.73 560 PHE A O 1
ATOM 1602 N N . ALA A 1 220 ? -19.988 -32.290 13.690 1.00 60.89 561 ALA A N 1
ATOM 1603 C CA . ALA A 1 220 ? -18.792 -32.917 14.243 1.00 60.53 561 ALA A CA 1
ATOM 1604 C C . ALA A 1 220 ? -19.025 -34.365 14.648 1.00 63.04 561 ALA A C 1
ATOM 1605 O O . ALA A 1 220 ? -20.088 -34.729 15.147 1.00 64.68 561 ALA A O 1
ATOM 1607 N N . TYR A 1 221 ? -18.000 -35.189 14.448 1.00 63.39 562 TYR A N 1
ATOM 1608 C CA . TYR A 1 221 ? -17.936 -36.517 15.059 1.00 65.39 562 TYR A CA 1
ATOM 1609 C C . TYR A 1 221 ? -16.466 -36.923 15.132 1.00 65.24 562 TYR A C 1
ATOM 1610 O O . TYR A 1 221 ? -15.605 -36.316 14.487 1.00 63.01 562 TYR A O 1
ATOM 1619 N N . THR A 1 222 ? -16.169 -37.926 15.949 1.00 65.92 563 THR A N 1
ATOM 1620 C CA . THR A 1 222 ? -14.810 -38.428 16.105 1.00 65.57 563 THR A CA 1
ATOM 1621 C C . THR A 1 222 ? -14.767 -39.813 15.495 1.00 74.73 563 THR A C 1
ATOM 1622 O O . THR A 1 222 ? -15.589 -40.664 15.838 1.00 72.06 563 THR A O 1
ATOM 1626 N N . TYR A 1 223 ? -13.781 -40.059 14.646 1.00 72.27 564 TYR A N 1
ATOM 1627 C CA . TYR A 1 223 ? -13.656 -41.363 14.007 1.00 70.53 564 TYR A CA 1
ATOM 1628 C C . TYR A 1 223 ? -12.183 -41.708 13.928 1.00 71.63 564 TYR A C 1
ATOM 1629 O O . TYR A 1 223 ? -11.395 -40.912 13.406 1.00 70.01 564 TYR A O 1
ATOM 1638 N N . GLN A 1 224 ? -11.813 -42.863 14.473 1.00 76.16 565 GLN A N 1
ATOM 1639 C CA . GLN A 1 224 ? -10.412 -43.256 14.592 1.00 81.07 565 GLN A CA 1
ATOM 1640 C C . GLN A 1 224 ? -9.603 -42.140 15.240 1.00 73.84 565 GLN A C 1
ATOM 1641 O O . GLN A 1 224 ? -8.548 -41.733 14.751 1.00 78.78 565 GLN A O 1
ATOM 1647 N N . ASN A 1 225 ? -10.165 -41.583 16.307 1.00 74.05 566 ASN A N 1
ATOM 1648 C CA . ASN A 1 225 ? -9.570 -40.546 17.150 1.00 66.44 566 ASN A CA 1
ATOM 1649 C C . ASN A 1 225 ? -9.354 -39.230 16.417 1.00 63.11 566 ASN A C 1
ATOM 1650 O O . ASN A 1 225 ? -8.699 -38.319 16.957 1.00 61.18 566 ASN A O 1
ATOM 1655 N N . GLU A 1 226 ? -9.881 -39.100 15.207 1.00 67.82 567 GLU A N 1
ATOM 1656 C CA . GLU A 1 226 ? -9.833 -37.856 14.445 1.00 68.41 567 GLU A CA 1
ATOM 1657 C C . GLU A 1 226 ? -11.187 -37.167 14.490 1.00 61.05 567 GLU A C 1
ATOM 1658 O O . GLU A 1 226 ? -12.213 -37.798 14.230 1.00 62.87 567 GLU A O 1
ATOM 1664 N N . THR A 1 227 ? -11.188 -35.878 14.772 1.00 58.85 568 THR A N 1
ATOM 1665 C CA . THR A 1 227 ? -12.416 -35.105 14.700 1.00 58.43 568 THR A CA 1
ATOM 1666 C C . THR A 1 227 ? -12.690 -34.770 13.237 1.00 61.19 568 THR A C 1
ATOM 1667 O O . THR A 1 227 ? -11.826 -34.233 12.559 1.00 56.97 568 THR A O 1
ATOM 1671 N N . ARG A 1 228 ? -13.878 -35.087 12.758 1.00 59.90 569 ARG A N 1
ATOM 1672 C CA . ARG A 1 228 ? -14.228 -34.884 11.369 1.00 68.96 569 ARG A CA 1
ATOM 1673 C C . ARG A 1 228 ? -15.620 -34.279 11.324 1.00 68.71 569 ARG A C 1
ATOM 1674 O O . ARG A 1 228 ? -16.257 -34.066 12.360 1.00 60.34 569 ARG A O 1
ATOM 1682 N N . SER A 1 229 ? -16.096 -33.973 10.117 1.00 60.74 570 SER A N 1
ATOM 1683 C CA . SER A 1 229 ? -17.408 -33.369 9.990 1.00 61.01 570 SER A CA 1
ATOM 1684 C C . SER A 1 229 ? -18.089 -33.930 8.751 1.00 65.62 570 SER A C 1
ATOM 1685 O O . SER A 1 229 ? -17.431 -34.153 7.731 1.00 63.92 570 SER A O 1
ATOM 1688 N N . ILE A 1 230 ? -19.390 -34.212 8.868 1.00 64.95 571 ILE A N 1
ATOM 1689 C CA . ILE A 1 230 ? -20.126 -34.810 7.759 1.00 67.31 571 ILE A CA 1
ATOM 1690 C C . ILE A 1 230 ? -20.253 -33.818 6.607 1.00 69.52 571 ILE A C 1
ATOM 1691 O O . ILE A 1 230 ? -20.065 -34.177 5.443 1.00 71.06 571 ILE A O 1
ATOM 1696 N N . ILE A 1 231 ? -20.624 -32.574 6.916 1.00 64.45 572 ILE A N 1
ATOM 1697 C CA . ILE A 1 231 ? -20.789 -31.528 5.919 1.00 63.37 572 ILE A CA 1
ATOM 1698 C C . ILE A 1 231 ? -20.740 -30.202 6.658 1.00 61.65 572 ILE A C 1
ATOM 1699 O O . ILE A 1 231 ? -21.057 -30.131 7.850 1.00 60.43 572 ILE A O 1
ATOM 1704 N N . GLU A 1 232 ? -20.321 -29.155 5.951 1.00 53.90 573 GLU A N 1
ATOM 1705 C CA . GLU A 1 232 ? -20.205 -27.804 6.460 1.00 52.71 573 GLU A CA 1
ATOM 1706 C C . GLU A 1 232 ? -21.161 -26.866 5.733 1.00 59.97 573 GLU A C 1
ATOM 1707 O O . GLU A 1 232 ? -21.580 -27.115 4.584 1.00 58.34 573 GLU A O 1
ATOM 1713 N N . PHE A 1 233 ? -21.523 -25.782 6.424 1.00 60.53 574 PHE A N 1
ATOM 1714 C CA . PHE A 1 233 ? -22.465 -24.819 5.864 1.00 59.51 574 PHE A CA 1
ATOM 1715 C C . PHE A 1 233 ? -22.251 -23.434 6.466 1.00 53.11 574 PHE A C 1
ATOM 1716 O O . PHE A 1 233 ? -21.683 -23.267 7.566 1.00 51.45 574 PHE A O 1
ATOM 1724 N N . GLY A 1 234 ? -22.728 -22.437 5.735 1.00 55.36 575 GLY A N 1
ATOM 1725 C CA . GLY A 1 234 ? -22.711 -21.066 6.209 1.00 57.82 575 GLY A CA 1
ATOM 1726 C C . GLY A 1 234 ? -23.964 -20.374 5.732 1.00 57.93 575 GLY A C 1
ATOM 1727 O O . GLY A 1 234 ? -24.563 -20.771 4.729 1.00 53.85 575 GLY A O 1
ATOM 1728 N N . SER A 1 235 ? -24.401 -19.378 6.506 1.00 52.38 576 SER A N 1
ATOM 1729 C CA . SER A 1 235 ? -25.616 -18.654 6.177 1.00 58.74 576 SER A CA 1
ATOM 1730 C C . SER A 1 235 ? -25.300 -17.541 5.165 1.00 57.86 576 SER A C 1
ATOM 1731 O O . SER A 1 235 ? -24.234 -16.912 5.226 1.00 48.83 576 SER A O 1
ATOM 1734 N N . THR A 1 236 ? -26.204 -17.360 4.180 1.00 54.55 577 THR A N 1
ATOM 1735 C CA . THR A 1 236 ? -25.991 -16.373 3.117 1.00 50.78 577 THR A CA 1
ATOM 1736 C C . THR A 1 236 ? -26.075 -14.934 3.643 1.00 51.17 577 THR A C 1
ATOM 1737 O O . THR A 1 236 ? -26.861 -14.618 4.538 1.00 47.02 577 THR A O 1
ATOM 1741 N N . MET A 1 237 ? -25.311 -14.031 3.017 1.00 51.10 578 MET A N 1
ATOM 1742 C CA . MET A 1 237 ? -25.462 -12.617 3.356 1.00 45.72 578 MET A CA 1
ATOM 1743 C C . MET A 1 237 ? -26.858 -12.110 3.033 1.00 48.58 578 MET A C 1
ATOM 1744 O O . MET A 1 237 ? -27.369 -11.216 3.726 1.00 51.26 578 MET A O 1
ATOM 1749 N N . GLU A 1 238 ? -27.482 -12.648 1.983 1.00 49.24 579 GLU A N 1
ATOM 1750 C CA . GLU A 1 238 ? -28.828 -12.212 1.642 1.00 55.95 579 GLU A CA 1
ATOM 1751 C C . GLU A 1 238 ? -29.788 -12.486 2.798 1.00 59.00 579 GLU A C 1
ATOM 1752 O O . GLU A 1 238 ? -30.628 -11.638 3.149 1.00 56.72 579 GLU A O 1
ATOM 1758 N N . SER A 1 239 ? -29.703 -13.683 3.389 1.00 53.79 580 SER A N 1
ATOM 1759 C CA . SER A 1 239 ? -30.618 -13.982 4.495 1.00 57.60 580 SER A CA 1
ATOM 1760 C C . SER A 1 239 ? -30.279 -13.138 5.718 1.00 57.48 580 SER A C 1
ATOM 1761 O O . SER A 1 239 ? -31.177 -12.652 6.412 1.00 61.19 580 SER A O 1
ATOM 1764 N N . ILE A 1 240 ? -28.986 -12.931 6.000 1.00 52.93 581 ILE A N 1
ATOM 1765 C CA . ILE A 1 240 ? -28.627 -12.114 7.161 1.00 56.85 581 ILE A CA 1
ATOM 1766 C C . ILE A 1 240 ? -29.138 -10.688 6.982 1.00 54.66 581 ILE A C 1
ATOM 1767 O O . ILE A 1 240 ? -29.687 -10.084 7.904 1.00 56.07 581 ILE A O 1
ATOM 1772 N N . LEU A 1 241 ? -28.919 -10.109 5.795 1.00 52.03 582 LEU A N 1
ATOM 1773 C CA . LEU A 1 241 ? -29.305 -8.723 5.574 1.00 56.69 582 LEU A CA 1
ATOM 1774 C C . LEU A 1 241 ? -30.824 -8.561 5.609 1.00 56.34 582 LEU A C 1
ATOM 1775 O O . LEU A 1 241 ? -31.330 -7.526 6.057 1.00 62.77 582 LEU A O 1
ATOM 1780 N N . LEU A 1 242 ? -31.574 -9.541 5.106 1.00 57.36 583 LEU A N 1
ATOM 1781 C CA . LEU A 1 242 ? -33.027 -9.437 5.223 1.00 61.03 583 LEU A CA 1
ATOM 1782 C C . LEU A 1 242 ? -33.444 -9.403 6.698 1.00 63.61 583 LEU A C 1
ATOM 1783 O O . LEU A 1 242 ? -34.269 -8.575 7.101 1.00 66.35 583 LEU A O 1
ATOM 1788 N N . ASP A 1 243 ? -32.823 -10.248 7.524 1.00 62.90 584 ASP A N 1
ATOM 1789 C CA . ASP A 1 243 ? -33.173 -10.262 8.941 1.00 69.80 584 ASP A CA 1
ATOM 1790 C C . ASP A 1 243 ? -32.884 -8.912 9.582 1.00 71.96 584 ASP A C 1
ATOM 1791 O O . ASP A 1 243 ? -33.720 -8.365 10.302 1.00 71.76 584 ASP A O 1
ATOM 1796 N N . ILE A 1 244 ? -31.724 -8.334 9.281 1.00 68.42 585 ILE A N 1
ATOM 1797 C CA . ILE A 1 244 ? -31.415 -7.000 9.770 1.00 68.61 585 ILE A CA 1
ATOM 1798 C C . ILE A 1 244 ? -32.402 -5.978 9.232 1.00 67.98 585 ILE A C 1
ATOM 1799 O O . ILE A 1 244 ? -32.844 -5.089 9.967 1.00 76.10 585 ILE A O 1
ATOM 1804 N N . LYS A 1 245 ? -32.781 -6.089 7.945 1.00 68.73 586 LYS A N 1
ATOM 1805 C CA . LYS A 1 245 ? -33.728 -5.130 7.376 1.00 70.27 586 LYS A CA 1
ATOM 1806 C C . LYS A 1 245 ? -35.093 -5.202 8.066 1.00 77.23 586 LYS A C 1
ATOM 1807 O O . LYS A 1 245 ? -35.714 -4.167 8.349 1.00 82.73 586 LYS A O 1
ATOM 1813 N N . GLN A 1 246 ? -35.571 -6.411 8.360 1.00 74.08 587 GLN A N 1
ATOM 1814 C CA . GLN A 1 246 ? -36.888 -6.564 8.975 1.00 78.80 587 GLN A CA 1
ATOM 1815 C C . GLN A 1 246 ? -36.861 -6.184 10.449 1.00 84.12 587 GLN A C 1
ATOM 1816 O O . GLN A 1 246 ? -37.743 -5.462 10.937 1.00 84.45 587 GLN A O 1
ATOM 1822 N N . ARG A 1 247 ? -35.890 -6.722 11.193 1.00 81.01 588 ARG A N 1
ATOM 1823 C CA . ARG A 1 247 ? -35.859 -6.560 12.645 1.00 80.61 588 ARG A CA 1
ATOM 1824 C C . ARG A 1 247 ? -35.244 -5.234 13.087 1.00 82.24 588 ARG A C 1
ATOM 1825 O O . ARG A 1 247 ? -35.513 -4.787 14.206 1.00 90.99 588 ARG A O 1
ATOM 1833 N N . HIS A 1 248 ? -34.360 -4.626 12.294 1.00 76.45 589 HIS A N 1
ATOM 1834 C CA . HIS A 1 248 ? -33.668 -3.406 12.722 1.00 77.05 589 HIS A CA 1
ATOM 1835 C C . HIS A 1 248 ? -33.604 -2.363 11.603 1.00 79.53 589 HIS A C 1
ATOM 1836 O O . HIS A 1 248 ? -32.543 -1.841 11.279 1.00 78.91 589 HIS A O 1
ATOM 1843 N N . LYS A 1 249 ? -34.777 -1.999 11.057 1.00 79.96 590 LYS A N 1
ATOM 1844 C CA . LYS A 1 249 ? -34.838 -1.051 9.943 1.00 77.40 590 LYS A CA 1
ATOM 1845 C C . LYS A 1 249 ? -34.158 0.285 10.223 1.00 76.46 590 LYS A C 1
ATOM 1846 O O . LYS A 1 249 ? -33.446 0.778 9.336 1.00 76.33 590 LYS A O 1
ATOM 1852 N N . PRO A 1 250 ? -34.351 0.947 11.373 1.00 79.46 591 PRO A N 1
ATOM 1853 C CA . PRO A 1 250 ? -33.638 2.225 11.586 1.00 79.78 591 PRO A CA 1
ATOM 1854 C C . PRO A 1 250 ? -32.127 2.072 11.570 1.00 77.67 591 PRO A C 1
ATOM 1855 O O . PRO A 1 250 ? -31.402 2.952 11.084 1.00 83.39 591 PRO A O 1
ATOM 1859 N N . TRP A 1 251 ? -31.620 0.976 12.121 1.00 74.29 592 TRP A N 1
ATOM 1860 C CA . TRP A 1 251 ? -30.178 0.763 12.096 1.00 76.48 592 TRP A CA 1
ATOM 1861 C C . TRP A 1 251 ? -29.695 0.510 10.670 1.00 67.38 592 TRP A C 1
ATOM 1862 O O . TRP A 1 251 ? -28.668 1.057 10.241 1.00 65.46 592 TRP A O 1
ATOM 1873 N N . TYR A 1 252 ? -30.429 -0.318 9.928 1.00 73.56 593 TYR A N 1
ATOM 1874 C CA . TYR A 1 252 ? -30.039 -0.597 8.541 1.00 65.60 593 TYR A CA 1
ATOM 1875 C C . TYR A 1 252 ? -29.917 0.699 7.746 1.00 68.91 593 TYR A C 1
ATOM 1876 O O . TYR A 1 252 ? -28.942 0.900 7.014 1.00 67.79 593 TYR A O 1
ATOM 1885 N N . GLU A 1 253 ? -30.860 1.628 7.933 1.00 76.70 594 GLU A N 1
ATOM 1886 C CA . GLU A 1 253 ? -30.874 2.817 7.084 1.00 77.12 594 GLU A CA 1
ATOM 1887 C C . GLU A 1 253 ? -29.750 3.785 7.439 1.00 76.42 594 GLU A C 1
ATOM 1888 O O . GLU A 1 253 ? -29.143 4.390 6.542 1.00 72.45 594 GLU A O 1
ATOM 1894 N N . GLU A 1 254 ? -29.416 3.913 8.731 1.00 76.47 595 GLU A N 1
ATOM 1895 C CA . GLU A 1 254 ? -28.297 4.779 9.092 1.00 71.06 595 GLU A CA 1
ATOM 1896 C C . GLU A 1 254 ? -26.970 4.185 8.646 1.00 69.68 595 GLU A C 1
ATOM 1897 O O . GLU A 1 254 ? -26.080 4.907 8.176 1.00 75.41 595 GLU A O 1
ATOM 1903 N N . VAL A 1 255 ? -26.813 2.873 8.772 1.00 63.80 596 VAL A N 1
ATOM 1904 C CA . VAL A 1 255 ? -25.529 2.256 8.470 1.00 60.86 596 VAL A CA 1
ATOM 1905 C C . VAL A 1 255 ? -25.393 1.953 6.972 1.00 65.50 596 VAL A C 1
ATOM 1906 O O . VAL A 1 255 ? -24.334 2.187 6.380 1.00 65.84 596 VAL A O 1
ATOM 1910 N N . PHE A 1 256 ? -26.432 1.402 6.332 1.00 67.39 597 PHE A N 1
ATOM 1911 C CA . PHE A 1 256 ? -26.263 1.005 4.927 1.00 67.71 597 PHE A CA 1
ATOM 1912 C C . PHE A 1 256 ? -26.683 2.081 3.933 1.00 70.25 597 PHE A C 1
ATOM 1913 O O . PHE A 1 256 ? -26.048 2.234 2.879 1.00 67.69 597 PHE A O 1
ATOM 1921 N N . VAL A 1 257 ? -27.750 2.813 4.215 1.00 75.58 598 VAL A N 1
ATOM 1922 C CA . VAL A 1 257 ? -28.231 3.805 3.265 1.00 79.88 598 VAL A CA 1
ATOM 1923 C C . VAL A 1 257 ? -27.521 5.142 3.445 1.00 86.48 598 VAL A C 1
ATOM 1924 O O . VAL A 1 257 ? -26.948 5.686 2.496 1.00 91.50 598 VAL A O 1
ATOM 1928 N N . ASN A 1 258 ? -27.520 5.686 4.655 1.00 87.88 599 ASN A N 1
ATOM 1929 C CA . ASN A 1 258 ? -26.996 7.030 4.889 1.00 89.72 599 ASN A CA 1
ATOM 1930 C C . ASN A 1 258 ? -25.465 7.125 4.948 1.00 85.24 599 ASN A C 1
ATOM 1931 O O . ASN A 1 258 ? -24.758 6.129 5.138 1.00 89.48 599 ASN A O 1
ATOM 1936 N N . MET B 1 3 ? 2.345 -25.663 44.359 1.00 103.18 344 MET B N 1
ATOM 1937 C CA . MET B 1 3 ? 2.830 -24.301 44.567 1.00 110.40 344 MET B CA 1
ATOM 1938 C C . MET B 1 3 ? 3.744 -23.849 43.420 1.00 112.68 344 MET B C 1
ATOM 1939 O O . MET B 1 3 ? 3.352 -23.050 42.558 1.00 118.51 344 MET B O 1
ATOM 1944 N N . LYS B 1 4 ? 4.962 -24.401 43.403 1.00 100.89 345 LYS B N 1
ATOM 1945 C CA . LYS B 1 4 ? 5.879 -24.230 42.285 1.00 81.28 345 LYS B CA 1
ATOM 1946 C C . LYS B 1 4 ? 5.300 -24.834 41.011 1.00 70.97 345 LYS B C 1
ATOM 1947 O O . LYS B 1 4 ? 5.814 -24.555 39.919 1.00 65.94 345 LYS B O 1
ATOM 1953 N N . VAL B 1 5 ? 4.223 -25.629 41.129 1.00 66.05 346 VAL B N 1
ATOM 1954 C CA . VAL B 1 5 ? 3.744 -26.420 39.996 1.00 66.65 346 VAL B CA 1
ATOM 1955 C C . VAL B 1 5 ? 3.348 -25.523 38.832 1.00 66.86 346 VAL B C 1
ATOM 1956 O O . VAL B 1 5 ? 3.693 -25.805 37.678 1.00 59.76 346 VAL B O 1
ATOM 1960 N N . ASP B 1 6 ? 2.663 -24.404 39.116 1.00 70.10 347 ASP B N 1
ATOM 1961 C CA . ASP B 1 6 ? 2.274 -23.485 38.048 1.00 69.39 347 ASP B CA 1
ATOM 1962 C C . ASP B 1 6 ? 3.491 -22.914 37.339 1.00 70.27 347 ASP B C 1
ATOM 1963 O O . ASP B 1 6 ? 3.504 -22.820 36.104 1.00 68.98 347 ASP B O 1
ATOM 1968 N N . LYS B 1 7 ? 4.532 -22.540 38.095 1.00 70.85 348 LYS B N 1
ATOM 1969 C CA . LYS B 1 7 ? 5.754 -22.045 37.463 1.00 69.26 348 LYS B CA 1
ATOM 1970 C C . LYS B 1 7 ? 6.426 -23.138 36.643 1.00 63.28 348 LYS B C 1
ATOM 1971 O O . LYS B 1 7 ? 6.885 -22.887 35.525 1.00 59.54 348 LYS B O 1
ATOM 1977 N N . LEU B 1 8 ? 6.420 -24.366 37.158 1.00 56.23 349 LEU B N 1
ATOM 1978 C CA . LEU B 1 8 ? 7.001 -25.490 36.446 1.00 55.18 349 LEU B CA 1
ATOM 1979 C C . LEU B 1 8 ? 6.255 -25.763 35.143 1.00 57.83 349 LEU B C 1
ATOM 1980 O O . LEU B 1 8 ? 6.877 -25.996 34.106 1.00 55.92 349 LEU B O 1
ATOM 1985 N N . LEU B 1 9 ? 4.917 -25.752 35.177 1.00 57.13 350 LEU B N 1
ATOM 1986 C CA . LEU B 1 9 ? 4.163 -26.023 33.960 1.00 56.87 350 LEU B CA 1
ATOM 1987 C C . LEU B 1 9 ? 4.448 -24.977 32.897 1.00 62.45 350 LEU B C 1
ATOM 1988 O O . LEU B 1 9 ? 4.505 -25.307 31.700 1.00 53.75 350 LEU B O 1
ATOM 1993 N N . VAL B 1 10 ? 4.664 -23.719 33.304 1.00 61.34 351 VAL B N 1
ATOM 1994 C CA . VAL B 1 10 ? 5.046 -22.704 32.315 1.00 62.22 351 VAL B CA 1
ATOM 1995 C C . VAL B 1 10 ? 6.402 -23.043 31.720 1.00 58.74 351 VAL B C 1
ATOM 1996 O O . VAL B 1 10 ? 6.614 -22.920 30.507 1.00 53.78 351 VAL B O 1
ATOM 2000 N N . ARG B 1 11 ? 7.340 -23.481 32.560 1.00 55.63 352 ARG B N 1
ATOM 2001 C CA . ARG B 1 11 ? 8.649 -23.901 32.061 1.00 52.80 352 ARG B CA 1
ATOM 2002 C C . ARG B 1 11 ? 8.533 -25.104 31.136 1.00 51.97 352 ARG B C 1
ATOM 2003 O O . ARG B 1 11 ? 9.208 -25.158 30.106 1.00 53.45 352 ARG B O 1
ATOM 2011 N N . LEU B 1 12 ? 7.706 -26.092 31.494 1.00 49.57 353 LEU B N 1
ATOM 2012 C CA . LEU B 1 12 ? 7.583 -27.279 30.642 1.00 51.50 353 LEU B CA 1
ATOM 2013 C C . LEU B 1 12 ? 6.919 -26.974 29.297 1.00 52.60 353 LEU B C 1
ATOM 2014 O O . LEU B 1 12 ? 7.206 -27.642 28.299 1.00 49.44 353 LEU B O 1
ATOM 2019 N N . SER B 1 13 ? 6.046 -25.974 29.253 1.00 46.93 354 SER B N 1
ATOM 2020 C CA . SER B 1 13 ? 5.313 -25.642 28.050 1.00 52.81 354 SER B CA 1
ATOM 2021 C C . SER B 1 13 ? 6.233 -25.225 26.911 1.00 54.25 354 SER B C 1
ATOM 2022 O O . SER B 1 13 ? 5.824 -25.260 25.738 1.00 49.96 354 SER B O 1
ATOM 2025 N N . ASP B 1 14 ? 7.464 -24.829 27.223 1.00 46.68 355 ASP B N 1
ATOM 2026 C CA . ASP B 1 14 ? 8.402 -24.481 26.169 1.00 53.00 355 ASP B CA 1
ATOM 2027 C C . ASP B 1 14 ? 8.794 -25.678 25.307 1.00 50.52 355 ASP B C 1
ATOM 2028 O O . ASP B 1 14 ? 9.365 -25.482 24.238 1.00 48.15 355 ASP B O 1
ATOM 2033 N N . SER B 1 15 ? 8.526 -26.892 25.758 1.00 39.79 356 SER B N 1
ATOM 2034 C CA . SER B 1 15 ? 8.824 -28.131 25.049 1.00 38.27 356 SER B CA 1
ATOM 2035 C C . SER B 1 15 ? 7.632 -28.676 24.281 1.00 35.60 356 SER B C 1
ATOM 2036 O O . SER B 1 15 ? 7.670 -29.819 23.808 1.00 38.53 356 SER B O 1
ATOM 2039 N N . VAL B 1 16 ? 6.537 -27.939 24.256 1.00 35.91 357 VAL B N 1
ATOM 2040 C CA . VAL B 1 16 ? 5.312 -28.334 23.580 1.00 38.03 357 VAL B CA 1
ATOM 2041 C C . VAL B 1 16 ? 5.202 -27.488 22.313 1.00 39.18 357 VAL B C 1
ATOM 2042 O O . VAL B 1 16 ? 5.314 -26.254 22.353 1.00 38.91 357 VAL B O 1
ATOM 2046 N N . GLY B 1 17 ? 5.067 -28.146 21.169 1.00 39.87 358 GLY B N 1
ATOM 2047 C CA . GLY B 1 17 ? 5.093 -27.453 19.905 1.00 39.98 358 GLY B CA 1
ATOM 2048 C C . GLY B 1 17 ? 3.821 -27.674 19.118 1.00 39.81 358 GLY B C 1
ATOM 2049 O O . GLY B 1 17 ? 3.009 -28.532 19.456 1.00 39.17 358 GLY B O 1
ATOM 2050 N N . TYR B 1 18 ? 3.637 -26.878 18.040 1.00 39.02 359 TYR B N 1
ATOM 2051 C CA . TYR B 1 18 ? 2.572 -27.236 17.124 1.00 44.40 359 TYR B CA 1
ATOM 2052 C C . TYR B 1 18 ? 3.238 -27.915 15.944 1.00 43.77 359 TYR B C 1
ATOM 2053 O O . TYR B 1 18 ? 4.356 -27.545 15.547 1.00 43.38 359 TYR B O 1
ATOM 2062 N N . LEU B 1 19 ? 2.624 -29.005 15.505 1.00 42.34 360 LEU B N 1
ATOM 2063 C CA . LEU B 1 19 ? 3.026 -29.687 14.292 1.00 40.77 360 LEU B CA 1
ATOM 2064 C C . LEU B 1 19 ? 2.117 -29.147 13.196 1.00 43.99 360 LEU B C 1
ATOM 2065 O O . LEU B 1 19 ? 0.887 -29.141 13.349 1.00 46.23 360 LEU B O 1
ATOM 2070 N N . PHE B 1 20 ? 2.724 -28.616 12.136 1.00 43.73 361 PHE B N 1
ATOM 2071 C CA . PHE B 1 20 ? 1.996 -28.049 11.024 1.00 39.37 361 PHE B CA 1
ATOM 2072 C C . PHE B 1 20 ? 2.311 -28.913 9.809 1.00 38.22 361 PHE B C 1
ATOM 2073 O O . PHE B 1 20 ? 3.457 -29.367 9.651 1.00 40.71 361 PHE B O 1
ATOM 2081 N N . TRP B 1 21 ? 1.296 -29.200 9.000 1.00 41.50 362 TRP B N 1
ATOM 2082 C CA . TRP B 1 21 ? 1.536 -29.988 7.802 1.00 45.18 362 TRP B CA 1
ATOM 2083 C C . TRP B 1 21 ? 0.883 -29.312 6.618 1.00 47.36 362 TRP B C 1
ATOM 2084 O O . TRP B 1 21 ? -0.129 -28.610 6.742 1.00 45.86 362 TRP B O 1
ATOM 2095 N N . ASP B 1 22 ? 1.488 -29.522 5.451 1.00 45.64 363 ASP B N 1
ATOM 2096 C CA . ASP B 1 22 ? 0.936 -28.993 4.220 1.00 47.40 363 ASP B CA 1
ATOM 2097 C C . ASP B 1 22 ? 1.223 -30.092 3.209 1.00 52.03 363 ASP B C 1
ATOM 2098 O O . ASP B 1 22 ? 2.317 -30.152 2.636 1.00 51.77 363 ASP B O 1
ATOM 2103 N N . SER B 1 23 ? 0.267 -30.998 3.065 1.00 51.50 364 SER B N 1
ATOM 2104 C CA . SER B 1 23 ? 0.363 -32.079 2.101 1.00 52.59 364 SER B CA 1
ATOM 2105 C C . SER B 1 23 ? -0.861 -32.003 1.198 1.00 60.25 364 SER B C 1
ATOM 2106 O O . SER B 1 23 ? -1.150 -30.933 0.640 1.00 66.95 364 SER B O 1
ATOM 2109 N N . ALA B 1 24 ? -1.607 -33.103 1.051 1.00 63.13 365 ALA B N 1
ATOM 2110 C CA . ALA B 1 24 ? -2.873 -32.986 0.316 1.00 70.31 365 ALA B CA 1
ATOM 2111 C C . ALA B 1 24 ? -3.858 -32.115 1.072 1.00 64.02 365 ALA B C 1
ATOM 2112 O O . ALA B 1 24 ? -4.753 -31.515 0.468 1.00 67.55 365 ALA B O 1
ATOM 2114 N N . THR B 1 25 ? -3.711 -32.054 2.386 1.00 66.00 366 THR B N 1
ATOM 2115 C CA . THR B 1 25 ? -4.435 -31.151 3.265 1.00 72.26 366 THR B CA 1
ATOM 2116 C C . THR B 1 25 ? -3.418 -30.389 4.102 1.00 66.71 366 THR B C 1
ATOM 2117 O O . THR B 1 25 ? -2.226 -30.705 4.096 1.00 62.39 366 THR B O 1
ATOM 2121 N N . THR B 1 26 ? -3.907 -29.364 4.801 1.00 58.62 367 THR B N 1
ATOM 2122 C CA . THR B 1 26 ? -3.134 -28.589 5.750 1.00 54.99 367 THR B CA 1
ATOM 2123 C C . THR B 1 26 ? -3.843 -28.704 7.088 1.00 53.55 367 THR B C 1
ATOM 2124 O O . THR B 1 26 ? -5.057 -28.904 7.158 1.00 61.67 367 THR B O 1
ATOM 2128 N N . GLY B 1 27 ? -3.075 -28.584 8.144 1.00 45.99 368 GLY B N 1
ATOM 2129 C CA . GLY B 1 27 ? -3.678 -28.696 9.466 1.00 43.14 368 GLY B CA 1
ATOM 2130 C C . GLY B 1 27 ? -2.601 -28.507 10.492 1.00 47.17 368 GLY B C 1
ATOM 2131 O O . GLY B 1 27 ? -1.438 -28.267 10.163 1.00 42.93 368 GLY B O 1
ATOM 2132 N N . TYR B 1 28 ? -3.002 -28.695 11.752 1.00 46.03 369 TYR B N 1
ATOM 2133 C CA . TYR B 1 28 ? -2.125 -28.530 12.888 1.00 40.99 369 TYR B CA 1
ATOM 2134 C C . TYR B 1 28 ? -2.495 -29.586 13.922 1.00 35.27 369 TYR B C 1
ATOM 2135 O O . TYR B 1 28 ? -3.664 -29.971 14.038 1.00 41.34 369 TYR B O 1
ATOM 2144 N N . ALA B 1 29 ? -1.510 -30.015 14.668 1.00 37.53 370 ALA B N 1
ATOM 2145 C CA . ALA B 1 29 ? -1.695 -30.830 15.868 1.00 43.11 370 ALA B CA 1
ATOM 2146 C C . ALA B 1 29 ? -0.651 -30.387 16.873 1.00 42.92 370 ALA B C 1
ATOM 2147 O O . ALA B 1 29 ? 0.141 -29.477 16.614 1.00 44.64 370 ALA B O 1
ATOM 2149 N N . THR B 1 30 ? -0.662 -31.020 18.041 1.00 42.21 371 THR B N 1
ATOM 2150 C CA . THR B 1 30 ? 0.311 -30.706 19.069 1.00 34.26 371 THR B CA 1
ATOM 2151 C C . THR B 1 30 ? 1.351 -31.817 19.110 1.00 37.31 371 THR B C 1
ATOM 2152 O O . THR B 1 30 ? 1.079 -32.964 18.714 1.00 38.41 371 THR B O 1
ATOM 2156 N N . CYS B 1 31 ? 2.577 -31.458 19.510 1.00 38.52 372 CYS B N 1
ATOM 2157 C CA . CYS B 1 31 ? 3.623 -32.441 19.764 1.00 43.77 372 CYS B CA 1
ATOM 2158 C C . CYS B 1 31 ? 4.468 -31.926 20.936 1.00 44.15 372 CYS B C 1
ATOM 2159 O O . CYS B 1 31 ? 4.299 -30.793 21.391 1.00 38.94 372 CYS B O 1
ATOM 2162 N N . PHE B 1 32 ? 5.377 -32.757 21.432 1.00 38.61 373 PHE B N 1
ATOM 2163 C CA . PHE B 1 32 ? 6.236 -32.291 22.521 1.00 32.55 373 PHE B CA 1
ATOM 2164 C C . PHE B 1 32 ? 7.544 -33.051 22.481 1.00 30.68 373 PHE B C 1
ATOM 2165 O O . PHE B 1 32 ? 7.605 -34.173 21.985 1.00 36.55 373 PHE B O 1
ATOM 2173 N N . VAL B 1 33 ? 8.599 -32.434 23.004 1.00 35.24 374 VAL B N 1
ATOM 2174 C CA . VAL B 1 33 ? 9.883 -33.128 23.073 1.00 33.88 374 VAL B CA 1
ATOM 2175 C C . VAL B 1 33 ? 9.800 -34.247 24.093 1.00 43.26 374 VAL B C 1
ATOM 2176 O O . VAL B 1 33 ? 9.545 -34.024 25.288 1.00 41.69 374 VAL B O 1
ATOM 2180 N N . PHE B 1 34 ? 10.066 -35.465 23.632 1.00 38.84 375 PHE B N 1
ATOM 2181 C CA . PHE B 1 34 ? 9.910 -36.660 24.440 1.00 38.88 375 PHE B CA 1
ATOM 2182 C C . PHE B 1 34 ? 11.235 -37.035 25.099 1.00 43.08 375 PHE B C 1
ATOM 2183 O O . PHE B 1 34 ? 11.372 -37.071 26.344 1.00 41.58 375 PHE B O 1
ATOM 2191 N N . LYS B 1 35 ? 12.246 -37.245 24.263 1.00 41.58 376 LYS B N 1
ATOM 2192 C CA . LYS B 1 35 ? 13.562 -37.694 24.693 1.00 44.06 376 LYS B CA 1
ATOM 2193 C C . LYS B 1 35 ? 14.553 -37.216 23.643 1.00 53.61 376 LYS B C 1
ATOM 2194 O O . LYS B 1 35 ? 14.407 -37.565 22.470 1.00 47.17 376 LYS B O 1
ATOM 2200 N N . GLY B 1 36 ? 15.536 -36.428 24.046 1.00 52.50 377 GLY B N 1
ATOM 2201 C CA . GLY B 1 36 ? 16.558 -36.032 23.100 1.00 46.74 377 GLY B CA 1
ATOM 2202 C C . GLY B 1 36 ? 15.913 -35.265 21.961 1.00 40.09 377 GLY B C 1
ATOM 2203 O O . GLY B 1 36 ? 15.217 -34.268 22.187 1.00 39.63 377 GLY B O 1
ATOM 2204 N N . LEU B 1 37 ? 16.137 -35.743 20.729 1.00 37.88 378 LEU B N 1
ATOM 2205 C CA . LEU B 1 37 ? 15.625 -35.124 19.508 1.00 41.48 378 LEU B CA 1
ATOM 2206 C C . LEU B 1 37 ? 14.270 -35.670 19.125 1.00 45.19 378 LEU B C 1
ATOM 2207 O O . LEU B 1 37 ? 13.705 -35.251 18.090 1.00 44.68 378 LEU B O 1
ATOM 2212 N N . PHE B 1 38 ? 13.781 -36.649 19.887 1.00 37.26 379 PHE B N 1
ATOM 2213 C CA . PHE B 1 38 ? 12.555 -37.347 19.546 1.00 38.68 379 PHE B CA 1
ATOM 2214 C C . PHE B 1 38 ? 11.346 -36.660 20.167 1.00 39.48 379 PHE B C 1
ATOM 2215 O O . PHE B 1 38 ? 11.332 -36.333 21.367 1.00 39.74 379 PHE B O 1
ATOM 2223 N N . ILE B 1 39 ? 10.334 -36.446 19.338 1.00 38.05 380 ILE B N 1
ATOM 2224 C CA . ILE B 1 39 ? 9.085 -35.843 19.737 1.00 35.69 380 ILE B CA 1
ATOM 2225 C C . ILE B 1 39 ? 8.017 -36.906 19.665 1.00 41.83 380 ILE B C 1
ATOM 2226 O O . ILE B 1 39 ? 8.133 -37.908 18.942 1.00 43.48 380 ILE B O 1
ATOM 2231 N N . LEU B 1 40 ? 6.938 -36.654 20.382 1.00 37.35 381 LEU B N 1
ATOM 2232 C CA . LEU B 1 40 ? 5.808 -37.555 20.411 1.00 38.27 381 LEU B CA 1
ATOM 2233 C C . LEU B 1 40 ? 4.606 -36.804 19.895 1.00 36.47 381 LEU B C 1
ATOM 2234 O O . LEU B 1 40 ? 4.434 -35.617 20.182 1.00 41.23 381 LEU B O 1
ATOM 2239 N N . THR B 1 41 ? 3.768 -37.518 19.164 1.00 36.86 382 THR B N 1
ATOM 2240 C CA . THR B 1 41 ? 2.448 -37.015 18.775 1.00 37.36 382 THR B CA 1
ATOM 2241 C C . THR B 1 41 ? 1.556 -38.238 18.616 1.00 40.12 382 THR B C 1
ATOM 2242 O O . THR B 1 41 ? 1.948 -39.361 18.967 1.00 44.44 382 THR B O 1
ATOM 2246 N N . CYS B 1 42 ? 0.330 -38.020 18.173 1.00 42.39 383 CYS B N 1
ATOM 2247 C CA . CYS B 1 42 ? -0.589 -39.138 18.025 1.00 43.40 383 CYS B CA 1
ATOM 2248 C C . CYS B 1 42 ? -0.401 -39.816 16.674 1.00 46.67 383 CYS B C 1
ATOM 2249 O O . CYS B 1 42 ? -0.031 -39.179 15.691 1.00 49.36 383 CYS B O 1
ATOM 2252 N N . ARG B 1 43 ? -0.675 -41.121 16.643 1.00 52.60 384 ARG B N 1
ATOM 2253 C CA . ARG B 1 43 ? -0.612 -41.863 15.387 1.00 53.37 384 ARG B CA 1
ATOM 2254 C C . ARG B 1 43 ? -1.632 -41.329 14.382 1.00 55.84 384 ARG B C 1
ATOM 2255 O O . ARG B 1 43 ? -1.310 -41.160 13.190 1.00 51.12 384 ARG B O 1
ATOM 2263 N N . HIS B 1 44 ? -2.837 -40.969 14.853 1.00 49.52 385 HIS B N 1
ATOM 2264 C CA . HIS B 1 44 ? -3.869 -40.491 13.929 1.00 52.23 385 HIS B CA 1
ATOM 2265 C C . HIS B 1 44 ? -3.502 -39.156 13.286 1.00 52.93 385 HIS B C 1
ATOM 2266 O O . HIS B 1 44 ? -4.025 -38.827 12.207 1.00 60.01 385 HIS B O 1
ATOM 2273 N N . VAL B 1 45 ? -2.579 -38.410 13.888 1.00 51.30 386 VAL B N 1
ATOM 2274 C CA . VAL B 1 45 ? -2.081 -37.189 13.264 1.00 50.61 386 VAL B CA 1
ATOM 2275 C C . VAL B 1 45 ? -1.289 -37.525 12.002 1.00 48.49 386 VAL B C 1
ATOM 2276 O O . VAL B 1 45 ? -1.478 -36.912 10.948 1.00 52.38 386 VAL B O 1
ATOM 2280 N N . ILE B 1 46 ? -0.428 -38.537 12.085 1.00 51.69 387 ILE B N 1
ATOM 2281 C CA . ILE B 1 46 ? 0.308 -39.001 10.917 1.00 57.25 387 ILE B CA 1
ATOM 2282 C C . ILE B 1 46 ? -0.657 -39.472 9.835 1.00 61.65 387 ILE B C 1
ATOM 2283 O O . ILE B 1 46 ? -0.415 -39.272 8.634 1.00 57.52 387 ILE B O 1
ATOM 2288 N N . ASP B 1 47 ? -1.773 -40.085 10.245 1.00 58.11 388 ASP B N 1
ATOM 2289 C CA . ASP B 1 47 ? -2.798 -40.533 9.302 1.00 61.23 388 ASP B CA 1
ATOM 2290 C C . ASP B 1 47 ? -3.454 -39.358 8.578 1.00 57.55 388 ASP B C 1
ATOM 2291 O O . ASP B 1 47 ? -3.738 -39.437 7.375 1.00 61.78 388 ASP B O 1
ATOM 2296 N N . SER B 1 48 ? -3.702 -38.257 9.286 1.00 56.34 389 SER B N 1
ATOM 2297 C CA . SER B 1 48 ? -4.255 -37.074 8.636 1.00 60.70 389 SER B CA 1
ATOM 2298 C C . SER B 1 48 ? -3.255 -36.479 7.645 1.00 64.75 389 SER B C 1
ATOM 2299 O O . SER B 1 48 ? -3.648 -35.992 6.582 1.00 58.41 389 SER B O 1
ATOM 2302 N N . ILE B 1 49 ? -1.961 -36.500 7.983 1.00 63.28 390 ILE B N 1
ATOM 2303 C CA . ILE B 1 49 ? -0.923 -35.943 7.105 1.00 63.51 390 ILE B CA 1
ATOM 2304 C C . ILE B 1 49 ? -0.791 -36.747 5.822 1.00 62.46 390 ILE B C 1
ATOM 2305 O O . ILE B 1 49 ? -0.747 -36.189 4.713 1.00 64.54 390 ILE B O 1
ATOM 2310 N N . VAL B 1 50 ? -0.640 -38.060 5.950 1.00 57.02 391 VAL B N 1
ATOM 2311 C CA . VAL B 1 50 ? -0.427 -38.898 4.774 1.00 59.24 391 VAL B CA 1
ATOM 2312 C C . VAL B 1 50 ? -1.728 -39.138 3.999 1.00 67.07 391 VAL B C 1
ATOM 2313 O O . VAL B 1 50 ? -1.711 -39.291 2.766 1.00 70.95 391 VAL B O 1
ATOM 2317 N N . GLY B 1 51 ? -2.861 -39.198 4.683 1.00 68.14 392 GLY B N 1
ATOM 2318 C CA . GLY B 1 51 ? -4.105 -39.422 3.996 1.00 70.88 392 GLY B CA 1
ATOM 2319 C C . GLY B 1 51 ? -4.292 -40.882 3.643 1.00 82.55 392 GLY B C 1
ATOM 2320 O O . GLY B 1 51 ? -3.534 -41.766 4.054 1.00 82.18 392 GLY B O 1
ATOM 2321 N N . ASP B 1 52 ? -5.307 -41.126 2.817 1.00 93.53 393 ASP B N 1
ATOM 2322 C CA . ASP B 1 52 ? -5.696 -42.475 2.445 1.00 102.19 393 ASP B CA 1
ATOM 2323 C C . ASP B 1 52 ? -5.123 -42.841 1.085 1.00 103.94 393 ASP B C 1
ATOM 2324 O O . ASP B 1 52 ? -5.031 -42.006 0.181 1.00 104.20 393 ASP B O 1
ATOM 2329 N N . GLY B 1 53 ? -4.756 -44.111 0.944 1.00 106.83 394 GLY B N 1
ATOM 2330 C CA . GLY B 1 53 ? -4.302 -44.622 -0.334 1.00 115.87 394 GLY B CA 1
ATOM 2331 C C . GLY B 1 53 ? -2.832 -44.403 -0.630 1.00 114.27 394 GLY B C 1
ATOM 2332 O O . GLY B 1 53 ? -2.468 -44.110 -1.775 1.00 119.10 394 GLY B O 1
ATOM 2333 N N . ILE B 1 54 ? -1.981 -44.546 0.388 1.00 103.02 395 ILE B N 1
ATOM 2334 C CA . ILE B 1 54 ? -0.534 -44.431 0.249 1.00 94.49 395 ILE B CA 1
ATOM 2335 C C . ILE B 1 54 ? 0.104 -45.686 0.827 1.00 93.28 395 ILE B C 1
ATOM 2336 O O . ILE B 1 54 ? -0.201 -46.069 1.963 1.00 88.78 395 ILE B O 1
ATOM 2341 N N . GLU B 1 55 ? 1.00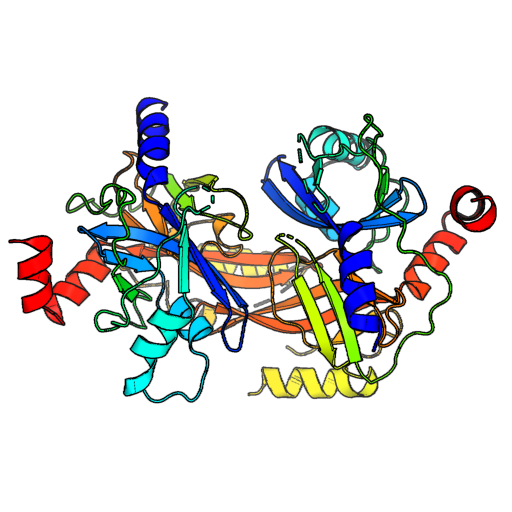3 -46.311 0.062 1.00 93.61 396 GLU B N 1
ATOM 2342 C CA . GLU B 1 55 ? 1.732 -47.460 0.579 1.00 94.68 396 GLU B CA 1
ATOM 2343 C C . GLU B 1 55 ? 2.639 -47.020 1.724 1.00 86.29 396 GLU B C 1
ATOM 2344 O O . GLU B 1 55 ? 3.196 -45.921 1.689 1.00 82.44 396 GLU B O 1
ATOM 2350 N N . PRO B 1 56 ? 2.822 -47.866 2.743 1.00 90.65 397 PRO B N 1
ATOM 2351 C CA . PRO B 1 56 ? 3.629 -47.446 3.902 1.00 86.02 397 PRO B CA 1
ATOM 2352 C C . PRO B 1 56 ? 5.053 -47.082 3.539 1.00 84.13 397 PRO B C 1
ATOM 2353 O O . PRO B 1 56 ? 5.662 -46.256 4.234 1.00 76.82 397 PRO B O 1
ATOM 2357 N N . SER B 1 57 ? 5.589 -47.635 2.445 1.00 88.46 398 SER B N 1
ATOM 2358 C CA . SER B 1 57 ? 6.946 -47.303 2.025 1.00 89.67 398 SER B CA 1
ATOM 2359 C C . SER B 1 57 ? 7.118 -45.814 1.741 1.00 86.34 398 SER B C 1
ATOM 2360 O O . SER B 1 57 ? 8.252 -45.327 1.724 1.00 90.10 398 SER B O 1
ATOM 2363 N N . LYS B 1 58 ? 6.025 -45.084 1.502 1.00 78.54 399 LYS B N 1
ATOM 2364 C CA . LYS B 1 58 ? 6.084 -43.664 1.178 1.00 75.55 399 LYS B CA 1
ATOM 2365 C C . LYS B 1 58 ? 5.674 -42.743 2.324 1.00 66.55 399 LYS B C 1
ATOM 2366 O O . LYS B 1 58 ? 5.793 -41.526 2.180 1.00 65.00 399 LYS B O 1
ATOM 2372 N N . TRP B 1 59 ? 5.155 -43.272 3.427 1.00 66.22 400 TRP B N 1
ATOM 2373 C CA . TRP B 1 59 ? 4.723 -42.395 4.523 1.00 65.80 400 TRP B CA 1
ATOM 2374 C C . TRP B 1 59 ? 5.862 -41.530 5.054 1.00 59.79 400 TRP B C 1
ATOM 2375 O O . TRP B 1 59 ? 5.696 -40.318 5.273 1.00 55.28 400 TRP B O 1
ATOM 2386 N N . ALA B 1 60 ? 7.017 -42.142 5.322 1.00 58.69 401 ALA B N 1
ATOM 2387 C CA . ALA B 1 60 ? 8.139 -41.387 5.883 1.00 55.56 401 ALA B CA 1
ATOM 2388 C C . ALA B 1 60 ? 8.562 -40.258 4.959 1.00 57.63 401 ALA B C 1
ATOM 2389 O O . ALA B 1 60 ? 8.966 -39.180 5.420 1.00 51.33 401 ALA B O 1
ATOM 2391 N N . THR B 1 61 ? 8.503 -40.489 3.641 1.00 55.19 402 THR B N 1
ATOM 2392 C CA . THR B 1 61 ? 8.890 -39.426 2.733 1.00 54.61 402 THR B CA 1
ATOM 2393 C C . THR B 1 61 ? 7.917 -38.264 2.815 1.00 50.46 402 THR B C 1
ATOM 2394 O O . THR B 1 61 ? 8.333 -37.107 2.838 1.00 52.55 402 THR B O 1
ATOM 2398 N N . ILE B 1 62 ? 6.618 -38.564 2.897 1.00 54.51 403 ILE B N 1
ATOM 2399 C CA . ILE B 1 62 ? 5.604 -37.517 2.983 1.00 51.43 403 ILE B CA 1
ATOM 2400 C C . ILE B 1 62 ? 5.771 -36.736 4.270 1.00 55.32 403 ILE B C 1
ATOM 2401 O O . ILE B 1 62 ? 5.704 -35.499 4.283 1.00 53.94 403 ILE B O 1
ATOM 2406 N N . ILE B 1 63 ? 6.032 -37.446 5.373 1.00 51.03 404 ILE B N 1
ATOM 2407 C CA . ILE B 1 63 ? 6.230 -36.771 6.652 1.00 51.03 404 ILE B CA 1
ATOM 2408 C C . ILE B 1 63 ? 7.417 -35.816 6.570 1.00 51.06 404 ILE B C 1
ATOM 2409 O O . ILE B 1 63 ? 7.328 -34.648 6.974 1.00 45.49 404 ILE B O 1
ATOM 2414 N N . GLY B 1 64 ? 8.548 -36.296 6.030 1.00 48.29 405 GLY B N 1
ATOM 2415 C CA . GLY B 1 64 ? 9.720 -35.438 5.950 1.00 46.15 405 GLY B CA 1
ATOM 2416 C C . GLY B 1 64 ? 9.537 -34.208 5.075 1.00 50.51 405 GLY B C 1
ATOM 2417 O O . GLY B 1 64 ? 10.055 -33.133 5.395 1.00 51.16 405 GLY B O 1
ATOM 2418 N N . GLN B 1 65 ? 8.754 -34.322 3.997 1.00 44.63 406 GLN B N 1
ATOM 2419 C CA . GLN B 1 65 ? 8.606 -33.206 3.067 1.00 44.56 406 GLN B CA 1
ATOM 2420 C C . GLN B 1 65 ? 7.482 -32.227 3.397 1.00 42.72 406 GLN B C 1
ATOM 2421 O O . GLN B 1 65 ? 7.446 -31.145 2.801 1.00 42.86 406 GLN B O 1
ATOM 2427 N N . CYS B 1 66 ? 6.569 -32.564 4.316 1.00 43.40 407 CYS B N 1
ATOM 2428 C CA . CYS B 1 66 ? 5.322 -31.827 4.465 1.00 44.92 407 CYS B CA 1
ATOM 2429 C C . CYS B 1 66 ? 5.023 -31.347 5.881 1.00 42.41 407 CYS B C 1
ATOM 2430 O O . CYS B 1 66 ? 3.952 -30.783 6.107 1.00 46.61 407 CYS B O 1
ATOM 2433 N N . VAL B 1 67 ? 5.921 -31.567 6.815 1.00 37.27 408 VAL B N 1
ATOM 2434 C CA . VAL B 1 67 ? 5.675 -31.346 8.246 1.00 37.02 408 VAL B CA 1
ATOM 2435 C C . VAL B 1 67 ? 6.740 -30.386 8.747 1.00 46.82 408 VAL B C 1
ATOM 2436 O O . VAL B 1 67 ? 7.896 -30.440 8.298 1.00 40.18 408 VAL B O 1
ATOM 2440 N N . ARG B 1 68 ? 6.373 -29.543 9.685 1.00 37.68 409 ARG B N 1
ATOM 2441 C CA . ARG B 1 68 ? 7.300 -28.702 10.378 1.00 30.56 409 ARG B CA 1
ATOM 2442 C C . ARG B 1 68 ? 6.785 -28.487 11.789 1.00 34.59 409 ARG B C 1
ATOM 2443 O O . ARG B 1 68 ? 5.628 -28.437 11.994 1.00 39.66 409 ARG B O 1
ATOM 2451 N N . VAL B 1 69 ? 7.677 -28.317 12.726 1.00 31.95 410 VAL B N 1
ATOM 2452 C CA . VAL B 1 69 ? 7.324 -28.214 14.163 1.00 31.45 410 VAL B CA 1
ATOM 2453 C C . VAL B 1 69 ? 7.841 -26.883 14.680 1.00 40.04 410 VAL B C 1
ATOM 2454 O O . VAL B 1 69 ? 8.990 -26.509 14.404 1.00 39.57 410 VAL B O 1
ATOM 2458 N N . THR B 1 70 ? 6.993 -26.153 15.408 1.00 36.89 411 THR B N 1
ATOM 2459 C CA . THR B 1 70 ? 7.387 -24.889 16.020 1.00 32.54 411 THR B CA 1
ATOM 2460 C C . THR B 1 70 ? 7.126 -24.945 17.553 1.00 38.56 411 THR B C 1
ATOM 2461 O O . THR B 1 70 ? 6.020 -25.302 17.973 1.00 38.08 411 THR B O 1
ATOM 2465 N N . PHE B 1 71 ? 8.126 -24.584 18.356 1.00 38.44 412 PHE B N 1
ATOM 2466 C CA . PHE B 1 71 ? 8.004 -24.458 19.829 1.00 44.97 412 PHE B CA 1
ATOM 2467 C C . PHE B 1 71 ? 7.990 -22.995 20.264 1.00 53.30 412 PHE B C 1
ATOM 2468 O O . PHE B 1 71 ? 8.321 -22.097 19.500 1.00 66.36 412 PHE B O 1
ATOM 2476 N N . GLY B 1 72 ? 7.704 -22.761 21.541 1.00 93.89 413 GLY B N 1
ATOM 2477 C CA . GLY B 1 72 ? 7.668 -21.404 22.079 1.00 106.99 413 GLY B CA 1
ATOM 2478 C C . GLY B 1 72 ? 8.981 -20.639 22.098 1.00 111.88 413 GLY B C 1
ATOM 2479 O O . GLY B 1 72 ? 9.001 -19.410 21.968 1.00 113.68 413 GLY B O 1
ATOM 2480 N N . THR B 1 81 ? 13.028 -16.670 12.348 1.00 95.81 422 THR B N 1
ATOM 2481 C CA . THR B 1 81 ? 12.739 -18.056 11.974 1.00 98.03 422 THR B CA 1
ATOM 2482 C C . THR B 1 81 ? 12.735 -18.995 13.174 1.00 90.53 422 THR B C 1
ATOM 2483 O O . THR B 1 81 ? 13.736 -19.129 13.883 1.00 97.46 422 THR B O 1
ATOM 2487 N N . ASN B 1 82 ? 11.588 -19.628 13.405 1.00 77.21 423 ASN B N 1
ATOM 2488 C CA . ASN B 1 82 ? 11.380 -20.545 14.524 1.00 64.60 423 ASN B CA 1
ATOM 2489 C C . ASN B 1 82 ? 10.728 -21.844 14.036 1.00 54.03 423 ASN B C 1
ATOM 2490 O O . ASN B 1 82 ? 9.496 -21.941 14.031 1.00 60.50 423 ASN B O 1
ATOM 2495 N N . TYR B 1 83 ? 11.525 -22.857 13.692 1.00 48.07 424 TYR B N 1
ATOM 2496 C CA . TYR B 1 83 ? 10.909 -24.113 13.262 1.00 36.31 424 TYR B CA 1
ATOM 2497 C C . TYR B 1 83 ? 11.938 -25.226 13.189 1.00 35.69 424 TYR B C 1
ATOM 2498 O O . TYR B 1 83 ? 13.155 -25.002 13.109 1.00 41.97 424 TYR B O 1
ATOM 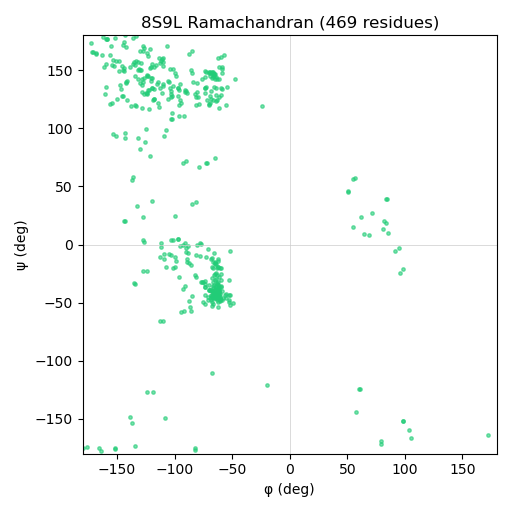2507 N N . PHE B 1 84 ? 11.418 -26.447 13.131 1.00 34.59 425 PHE B N 1
ATOM 2508 C CA . PHE B 1 84 ? 12.224 -27.624 12.888 1.00 34.29 425 PHE B CA 1
ATOM 2509 C C . PHE B 1 84 ? 11.498 -28.448 11.844 1.00 37.95 425 PHE B C 1
ATOM 2510 O O . PHE B 1 84 ? 10.264 -28.511 11.868 1.00 36.22 425 PHE B O 1
ATOM 2518 N N . PHE B 1 85 ? 12.270 -29.101 10.972 1.00 39.48 426 PHE B N 1
ATOM 2519 C CA . PHE B 1 85 ? 11.798 -30.201 10.144 1.00 39.29 426 PHE B CA 1
ATOM 2520 C C . PHE B 1 85 ? 11.959 -31.493 10.924 1.00 40.50 426 PHE B C 1
ATOM 2521 O O . PHE B 1 85 ? 12.731 -31.560 11.877 1.00 40.99 426 PHE B O 1
ATOM 2529 N N . VAL B 1 86 ? 11.287 -32.548 10.475 1.00 39.07 427 VAL B N 1
ATOM 2530 C CA . VAL B 1 86 ? 11.527 -33.864 11.071 1.00 40.89 427 VAL B CA 1
ATOM 2531 C C . VAL B 1 86 ? 12.205 -34.768 10.060 1.00 51.80 427 VAL B C 1
ATOM 2532 O O . VAL B 1 86 ? 12.123 -34.561 8.839 1.00 50.20 427 VAL B O 1
ATOM 2536 N N . GLU B 1 87 ? 12.880 -35.790 10.570 1.00 45.82 428 GLU B N 1
ATOM 2537 C CA . GLU B 1 87 ? 13.522 -36.748 9.684 1.00 49.65 428 GLU B CA 1
ATOM 2538 C C . GLU B 1 87 ? 12.478 -37.529 8.877 1.00 52.16 428 GLU B C 1
ATOM 2539 O O . GLU B 1 87 ? 11.373 -37.797 9.368 1.00 47.89 428 GLU B O 1
ATOM 2545 N N . PRO B 1 88 ? 12.800 -37.902 7.624 1.00 52.01 429 PRO B N 1
ATOM 2546 C CA . PRO B 1 88 ? 11.907 -38.807 6.878 1.00 57.58 429 PRO B CA 1
ATOM 2547 C C . PRO B 1 88 ? 12.003 -40.209 7.460 1.00 55.50 429 PRO B C 1
ATOM 2548 O O . PRO B 1 88 ? 12.584 -41.116 6.871 1.00 59.49 429 PRO B O 1
ATOM 2552 N N . TRP B 1 89 ? 11.472 -40.383 8.666 1.00 55.34 430 TRP B N 1
ATOM 2553 C CA . TRP B 1 89 ? 11.642 -41.625 9.414 1.00 58.12 430 TRP B CA 1
ATOM 2554 C C . TRP B 1 89 ? 10.373 -41.861 10.203 1.00 55.21 430 TRP B C 1
ATOM 2555 O O . TRP B 1 89 ? 9.927 -40.968 10.917 1.00 51.62 430 TRP B O 1
ATOM 2566 N N . PHE B 1 90 ? 9.797 -43.041 10.080 1.00 58.59 431 PHE B N 1
ATOM 2567 C CA . PHE B 1 90 ? 8.523 -43.290 10.758 1.00 62.17 431 PHE B CA 1
ATOM 2568 C C . PHE B 1 90 ? 8.463 -44.788 11.073 1.00 68.66 431 PHE B C 1
ATOM 2569 O O . PHE B 1 90 ? 8.024 -45.591 10.250 1.00 67.90 431 PHE B O 1
ATOM 2577 N N . GLU B 1 91 ? 8.916 -45.152 12.303 1.00 62.01 432 GLU B N 1
ATOM 2578 C CA . GLU B 1 91 ? 9.124 -46.553 12.671 1.00 66.63 432 GLU B CA 1
ATOM 2579 C C . GLU B 1 91 ? 8.583 -46.924 14.045 1.00 66.37 432 GLU B C 1
ATOM 2580 O O . GLU B 1 91 ? 8.234 -48.090 14.256 1.00 69.93 432 GLU B O 1
ATOM 2586 N N . ILE B 1 92 ? 8.617 -46.008 15.012 1.00 61.92 433 ILE B N 1
ATOM 2587 C CA . ILE B 1 92 ? 8.109 -46.270 16.359 1.00 61.83 433 ILE B CA 1
ATOM 2588 C C . ILE B 1 92 ? 6.743 -45.613 16.471 1.00 59.99 433 ILE B C 1
ATOM 2589 O O . ILE B 1 92 ? 6.641 -44.383 16.524 1.00 60.00 433 ILE B O 1
ATOM 2594 N N . HIS B 1 93 ? 5.691 -46.425 16.494 1.00 60.61 434 HIS B N 1
ATOM 2595 C CA . HIS B 1 93 ? 4.327 -45.912 16.496 1.00 58.69 434 HIS B CA 1
ATOM 2596 C C . HIS B 1 93 ? 3.390 -47.075 16.763 1.00 66.08 434 HIS B C 1
ATOM 2597 O O . HIS B 1 93 ? 3.777 -48.246 16.677 1.00 66.13 434 HIS B O 1
ATOM 2604 N N . ASN B 1 94 ? 2.147 -46.739 17.097 1.00 63.43 435 ASN B N 1
ATOM 2605 C CA . ASN B 1 94 ? 1.168 -47.761 17.445 1.00 66.99 435 ASN B CA 1
ATOM 2606 C C . ASN B 1 94 ? -0.228 -47.181 17.296 1.00 69.39 435 ASN B C 1
ATOM 2607 O O . ASN B 1 94 ? -0.506 -46.099 17.821 1.00 65.67 435 ASN B O 1
ATOM 2612 N N . GLU B 1 95 ? -1.102 -47.894 16.581 1.00 66.06 436 GLU B N 1
ATOM 2613 C CA . GLU B 1 95 ? -2.451 -47.385 16.366 1.00 71.78 436 GLU B CA 1
ATOM 2614 C C . GLU B 1 95 ? -3.318 -47.483 17.621 1.00 76.22 436 GLU B C 1
ATOM 2615 O O . GLU B 1 95 ? -4.038 -46.536 17.954 1.00 78.20 436 GLU B O 1
ATOM 2621 N N . GLU B 1 96 ? -3.262 -48.611 18.334 1.00 82.12 437 GLU B N 1
ATOM 2622 C CA . GLU B 1 96 ? -4.168 -48.828 19.463 1.00 87.21 437 GLU B CA 1
ATOM 2623 C C . GLU B 1 96 ? -3.947 -47.803 20.579 1.00 79.94 437 GLU B C 1
ATOM 2624 O O . GLU B 1 96 ? -4.902 -47.221 21.113 1.00 83.86 437 GLU B O 1
ATOM 2630 N N . LEU B 1 97 ? -2.692 -47.593 20.965 1.00 68.71 438 LEU B N 1
ATOM 2631 C CA . LEU B 1 97 ? -2.326 -46.580 21.947 1.00 70.58 438 LEU B CA 1
ATOM 2632 C C . LEU B 1 97 ? -2.225 -45.183 21.336 1.00 65.75 438 LEU B C 1
ATOM 2633 O O . LEU B 1 97 ? -2.092 -44.204 22.070 1.00 65.17 438 LEU B O 1
ATOM 2638 N N . ASP B 1 98 ? -2.288 -45.087 20.013 1.00 58.09 439 ASP B N 1
ATOM 2639 C CA . ASP B 1 98 ? -2.338 -43.828 19.265 1.00 59.94 439 ASP B CA 1
ATOM 2640 C C . ASP B 1 98 ? -1.159 -42.913 19.583 1.00 57.95 439 ASP B C 1
ATOM 2641 O O . ASP B 1 98 ? -1.319 -41.757 19.989 1.00 60.19 439 ASP B O 1
ATOM 2646 N N . TYR B 1 99 ? 0.045 -43.434 19.371 1.00 61.19 440 TYR B N 1
ATOM 2647 C CA . TYR B 1 99 ? 1.227 -42.597 19.494 1.00 53.08 440 TYR B CA 1
ATOM 2648 C C . TYR B 1 99 ? 2.132 -42.781 18.277 1.00 50.74 440 TYR B C 1
ATOM 2649 O O . TYR B 1 99 ? 2.104 -43.803 17.588 1.00 52.39 440 TYR B O 1
ATOM 2658 N N . ALA B 1 100 ? 2.948 -41.773 18.036 1.00 45.02 441 ALA B N 1
ATOM 2659 C CA . ALA B 1 100 ? 3.982 -41.862 17.025 1.00 45.97 441 ALA B CA 1
ATOM 2660 C C . ALA B 1 100 ? 5.167 -41.042 17.481 1.00 33.73 441 ALA B C 1
ATOM 2661 O O . ALA B 1 100 ? 5.009 -39.890 17.903 1.00 40.76 441 ALA B O 1
ATOM 2663 N N . VAL B 1 101 ? 6.347 -41.602 17.293 1.00 36.01 442 VAL B N 1
ATOM 2664 C CA . VAL B 1 101 ? 7.611 -40.898 17.510 1.00 38.19 442 VAL B CA 1
ATOM 2665 C C . VAL B 1 101 ? 8.126 -40.350 16.171 1.00 51.03 442 VAL B C 1
ATOM 2666 O O . VAL B 1 101 ? 8.164 -41.075 15.162 1.00 48.19 442 VAL B O 1
ATOM 2670 N N . LEU B 1 102 ? 8.537 -39.083 16.168 1.00 39.29 443 LEU B N 1
ATOM 2671 C CA . LEU B 1 102 ? 9.263 -38.484 15.054 1.00 41.38 443 LEU B CA 1
ATOM 2672 C C . LEU B 1 102 ? 10.579 -37.945 15.599 1.00 43.21 443 LEU B C 1
ATOM 2673 O O . LEU B 1 102 ? 10.759 -37.765 16.824 1.00 45.86 443 LEU B O 1
ATOM 2678 N N . LYS B 1 103 ? 11.514 -37.702 14.703 1.00 41.05 444 LYS B N 1
ATOM 2679 C CA . LYS B 1 103 ? 12.821 -37.206 15.095 1.00 37.91 444 LYS B CA 1
ATOM 2680 C C . LYS B 1 103 ? 13.028 -35.843 14.474 1.00 42.58 444 LYS B C 1
ATOM 2681 O O . LYS B 1 103 ? 12.898 -35.682 13.243 1.00 40.07 444 LYS B O 1
ATOM 2687 N N . LEU B 1 104 ? 13.328 -34.864 15.315 1.00 37.46 445 LEU B N 1
ATOM 2688 C CA . LEU B 1 104 ? 13.655 -33.542 14.813 1.00 42.20 445 LEU B CA 1
ATOM 2689 C C . LEU B 1 104 ? 14.983 -33.572 14.072 1.00 44.75 445 LEU B C 1
ATOM 2690 O O . LEU B 1 104 ? 15.919 -34.302 14.433 1.00 45.48 445 LEU B O 1
ATOM 2695 N N . LYS B 1 105 ? 15.067 -32.723 13.064 1.00 39.72 446 LYS B N 1
ATOM 2696 C CA . LYS B 1 105 ? 16.294 -32.441 12.341 1.00 43.00 446 LYS B CA 1
ATOM 2697 C C . LYS B 1 105 ? 16.912 -31.195 12.940 1.00 47.54 446 LYS B C 1
ATOM 2698 O O . LYS B 1 105 ? 16.315 -30.121 12.863 1.00 50.06 446 LYS B O 1
ATOM 2704 N N . GLU B 1 106 ? 18.123 -31.306 13.464 1.00 56.13 447 GLU B N 1
ATOM 2705 C CA . GLU B 1 106 ? 18.770 -30.121 14.017 1.00 62.21 447 GLU B CA 1
ATOM 2706 C C . GLU B 1 106 ? 19.147 -29.134 12.916 1.00 61.05 447 GLU B C 1
ATOM 2707 O O . GLU B 1 106 ? 19.507 -29.519 11.802 1.00 61.65 447 GLU B O 1
ATOM 2713 N N . ASN B 1 107 ? 19.048 -27.843 13.230 1.00 60.91 448 ASN B N 1
ATOM 2714 C CA . ASN B 1 107 ? 19.384 -26.812 12.256 1.00 65.39 448 ASN B CA 1
ATOM 2715 C C . ASN B 1 107 ? 20.045 -25.606 12.921 1.00 67.20 448 ASN B C 1
ATOM 2716 O O . ASN B 1 107 ? 20.086 -24.526 12.320 1.00 69.86 448 ASN B O 1
ATOM 2721 N N . GLY B 1 108 ? 20.601 -25.769 14.128 1.00 65.69 449 GLY B N 1
ATOM 2722 C CA . GLY B 1 108 ? 21.206 -24.676 14.861 1.00 69.58 449 GLY B CA 1
ATOM 2723 C C . GLY B 1 108 ? 20.321 -24.044 15.919 1.00 70.44 449 GLY B C 1
ATOM 2724 O O . GLY B 1 108 ? 20.836 -23.325 16.787 1.00 71.73 449 GLY B O 1
ATOM 2725 N N . GLN B 1 109 ? 19.002 -24.211 15.814 1.00 62.38 450 GLN B N 1
ATOM 2726 C CA . GLN B 1 109 ? 18.081 -23.728 16.828 1.00 66.53 450 GLN B CA 1
ATOM 2727 C C . GLN B 1 109 ? 18.120 -24.670 18.034 1.00 64.72 450 GLN B C 1
ATOM 2728 O O . GLN B 1 109 ? 18.230 -25.891 17.876 1.00 60.30 450 GLN B O 1
ATOM 2734 N N . GLN B 1 110 ? 18.020 -24.117 19.246 1.00 65.84 451 GLN B N 1
ATOM 2735 C CA . GLN B 1 110 ? 18.146 -24.982 20.414 1.00 61.66 451 GLN B CA 1
ATOM 2736 C C . GLN B 1 110 ? 16.918 -25.852 20.581 1.00 53.00 451 GLN B C 1
ATOM 2737 O O . GLN B 1 110 ? 15.779 -25.389 20.451 1.00 50.55 451 GLN B O 1
ATOM 2743 N N . VAL B 1 111 ? 17.154 -27.125 20.864 1.00 49.54 452 VAL B N 1
ATOM 2744 C CA . VAL B 1 111 ? 16.048 -28.061 21.057 1.00 50.00 452 VAL B CA 1
ATOM 2745 C C . VAL B 1 111 ? 15.545 -27.926 22.497 1.00 44.39 452 VAL B C 1
ATOM 2746 O O . VAL B 1 111 ? 16.359 -27.946 23.424 1.00 45.48 452 VAL B O 1
ATOM 2750 N N . PRO B 1 112 ? 14.240 -27.761 22.722 1.00 39.21 453 PRO B N 1
ATOM 2751 C CA . PRO B 1 112 ? 13.736 -27.642 24.109 1.00 40.05 453 PRO B CA 1
ATOM 2752 C C . PRO B 1 112 ? 14.061 -28.881 24.930 1.00 43.84 453 PRO B C 1
ATOM 2753 O O . PRO B 1 112 ? 14.383 -29.957 24.409 1.00 42.39 453 PRO B O 1
ATOM 2757 N N . MET B 1 113 ? 14.006 -28.706 26.252 1.00 42.88 454 MET B N 1
ATOM 2758 C CA . MET B 1 113 ? 14.302 -29.800 27.164 1.00 42.80 454 MET B CA 1
ATOM 2759 C C . MET B 1 113 ? 13.289 -30.926 26.977 1.00 44.03 454 MET B C 1
ATOM 2760 O O . MET B 1 113 ? 12.112 -30.679 26.722 1.00 42.41 454 MET B O 1
ATOM 2765 N N . GLU B 1 114 ? 13.749 -32.171 27.073 1.00 44.66 455 GLU B N 1
ATOM 2766 C CA . GLU B 1 114 ? 12.841 -33.311 26.987 1.00 41.43 455 GLU B CA 1
ATOM 2767 C C . GLU B 1 114 ? 11.941 -33.392 28.229 1.00 41.02 455 GLU B C 1
ATOM 2768 O O . GLU B 1 114 ? 12.349 -33.045 29.345 1.00 44.30 455 GLU B O 1
ATOM 2774 N N . LEU B 1 115 ? 10.712 -33.897 28.030 1.00 40.78 456 LEU B N 1
ATOM 2775 C CA . LEU B 1 115 ? 9.696 -33.958 29.093 1.00 42.28 456 LEU B CA 1
ATOM 2776 C C . LEU B 1 115 ? 9.603 -35.327 29.749 1.00 45.56 456 LEU B C 1
ATOM 2777 O O . LEU B 1 115 ? 8.971 -35.448 30.809 1.00 49.91 456 LEU B O 1
ATOM 2782 N N . TYR B 1 116 ? 10.196 -36.355 29.151 1.00 42.08 457 TYR B N 1
ATOM 2783 C CA . TYR B 1 116 ? 10.216 -37.646 29.791 1.00 44.46 457 TYR B CA 1
ATOM 2784 C C . TYR B 1 116 ? 10.975 -37.505 31.110 1.00 54.43 457 TYR B C 1
ATOM 2785 O O . TYR B 1 116 ? 12.140 -37.111 31.128 1.00 58.44 457 TYR B O 1
ATOM 2794 N N . ASN B 1 117 ? 10.295 -37.756 32.206 1.00 66.24 458 ASN B N 1
ATOM 2795 C CA . ASN B 1 117 ? 10.927 -37.531 33.495 1.00 78.73 458 ASN B CA 1
ATOM 2796 C C . ASN B 1 117 ? 10.807 -38.773 34.345 1.00 82.38 458 ASN B C 1
ATOM 2797 O O . ASN B 1 117 ? 10.885 -38.696 35.574 1.00 89.08 458 ASN B O 1
ATOM 2802 N N . GLY B 1 118 ? 10.650 -39.916 33.710 1.00 77.50 459 GLY B N 1
ATOM 2803 C CA . GLY B 1 118 ? 10.649 -41.120 34.450 1.00 85.10 459 GLY B CA 1
ATOM 2804 C C . GLY B 1 118 ? 9.290 -41.739 34.663 1.00 87.34 459 GLY B C 1
ATOM 2805 O O . GLY B 1 118 ? 8.325 -41.505 33.931 1.00 85.66 459 GLY B O 1
ATOM 2806 N N . ILE B 1 119 ? 9.245 -42.598 35.690 1.00 72.43 460 ILE B N 1
ATOM 2807 C CA . ILE B 1 119 ? 8.139 -43.527 35.838 1.00 68.63 460 ILE B CA 1
ATOM 2808 C C . ILE B 1 119 ? 7.060 -42.912 36.720 1.00 65.74 460 ILE B C 1
ATOM 2809 O O . ILE B 1 119 ? 6.830 -43.348 37.856 1.00 72.33 460 ILE B O 1
ATOM 2814 N N . THR B 1 120 ? 6.387 -41.901 36.190 1.00 67.07 461 THR B N 1
ATOM 2815 C CA . THR B 1 120 ? 5.314 -41.261 36.920 1.00 63.70 461 THR B CA 1
ATOM 2816 C C . THR B 1 120 ? 4.146 -42.229 37.110 1.00 64.80 461 THR B C 1
ATOM 2817 O O . THR B 1 120 ? 3.637 -42.782 36.135 1.00 66.91 461 THR B O 1
ATOM 2821 N N . PRO B 1 121 ? 3.701 -42.466 38.344 1.00 62.99 462 PRO B N 1
ATOM 2822 C CA . PRO B 1 121 ? 2.495 -43.286 38.554 1.00 66.03 462 PRO B CA 1
ATOM 2823 C C . PRO B 1 121 ? 1.267 -42.590 37.972 1.00 64.45 462 PRO B C 1
ATOM 2824 O O . PRO B 1 121 ? 1.185 -41.359 37.937 1.00 62.80 462 PRO B O 1
ATOM 2828 N N . VAL B 1 122 ? 0.331 -43.390 37.463 1.00 67.04 463 VAL B N 1
ATOM 2829 C CA . VAL B 1 122 ? -0.843 -42.860 36.755 1.00 65.80 463 VAL B CA 1
ATOM 2830 C C . VAL B 1 122 ? -1.916 -42.416 37.743 1.00 63.19 463 VAL B C 1
ATOM 2831 O O . VAL B 1 122 ? -2.431 -43.237 38.493 1.00 64.85 463 VAL B O 1
ATOM 2835 N N . PRO B 1 123 ? -2.317 -41.155 37.743 1.00 59.47 464 PRO B N 1
ATOM 2836 C CA . PRO B 1 123 ? -3.326 -40.704 38.707 1.00 63.66 464 PRO B CA 1
ATOM 2837 C C . PRO B 1 123 ? -4.697 -41.323 38.411 1.00 64.18 464 PRO B C 1
ATOM 2838 O O . PRO B 1 123 ? -5.244 -41.166 37.320 1.00 68.78 464 PRO B O 1
ATOM 2842 N N . LEU B 1 124 ? -5.273 -41.987 39.414 1.00 68.99 465 LEU B N 1
ATOM 2843 C CA . LEU B 1 124 ? -6.581 -42.633 39.298 1.00 69.47 465 LEU B CA 1
ATOM 2844 C C . LEU B 1 124 ? -7.735 -41.689 39.623 1.00 75.62 465 LEU B C 1
ATOM 2845 O O . LEU B 1 124 ? -8.896 -41.994 39.305 1.00 75.19 465 LEU B O 1
ATOM 2850 N N . SER B 1 125 ? -7.440 -40.569 40.268 1.00 74.72 466 SER B N 1
ATOM 2851 C CA . SER B 1 125 ? -8.410 -39.522 40.557 1.00 72.64 466 SER B CA 1
ATOM 2852 C C . SER B 1 125 ? -7.608 -38.249 40.803 1.00 76.33 466 SER B C 1
ATOM 2853 O O . SER B 1 125 ? -6.376 -38.269 40.786 1.00 75.61 466 SER B O 1
ATOM 2856 N N . GLY B 1 126 ? -8.304 -37.138 41.024 1.00 78.14 467 GLY B N 1
ATOM 2857 C CA . GLY B 1 126 ? -7.606 -35.900 41.321 1.00 75.65 467 GLY B CA 1
ATOM 2858 C C . GLY B 1 126 ? -7.439 -34.984 40.118 1.00 75.77 467 GLY B C 1
ATOM 2859 O O . GLY B 1 126 ? -8.255 -35.003 39.189 1.00 83.48 467 GLY B O 1
ATOM 2860 N N . LEU B 1 127 ? -6.382 -34.176 40.130 1.00 74.17 468 LEU B N 1
ATOM 2861 C CA . LEU B 1 127 ? -6.187 -33.091 39.176 1.00 72.85 468 LEU B CA 1
ATOM 2862 C C . LEU B 1 127 ? -5.044 -33.401 38.226 1.00 66.82 468 LEU B C 1
ATOM 2863 O O . LEU B 1 127 ? -3.973 -33.841 38.649 1.00 65.00 468 LEU B O 1
ATOM 2868 N N . ILE B 1 128 ? -5.235 -33.126 36.934 1.00 65.09 469 ILE B N 1
ATOM 2869 C CA . ILE B 1 128 ? -4.133 -33.231 35.997 1.00 59.19 469 ILE B CA 1
ATOM 2870 C C . ILE B 1 128 ? -4.077 -31.943 35.198 1.00 56.45 469 ILE B C 1
ATOM 2871 O O . ILE B 1 128 ? -5.004 -31.140 35.213 1.00 62.18 469 ILE B O 1
ATOM 2876 N N . HIS B 1 129 ? -2.966 -31.751 34.492 1.00 51.53 470 HIS B N 1
ATOM 2877 C CA . HIS B 1 129 ? -2.765 -30.535 33.729 1.00 50.92 470 HIS B CA 1
ATOM 2878 C C . HIS B 1 129 ? -2.420 -30.942 32.298 1.00 45.67 470 HIS B C 1
ATOM 2879 O O . HIS B 1 129 ? -1.661 -31.896 32.069 1.00 56.05 470 HIS B O 1
ATOM 2886 N N . ILE B 1 130 ? -2.972 -30.215 31.349 1.00 49.89 471 ILE B N 1
ATOM 2887 C CA . ILE B 1 130 ? -2.736 -30.479 29.933 1.00 55.58 471 ILE B CA 1
ATOM 2888 C C . ILE B 1 130 ? -2.098 -29.236 29.355 1.00 53.64 471 ILE B C 1
ATOM 2889 O O . ILE B 1 130 ? -2.592 -28.122 29.573 1.00 54.72 471 ILE B O 1
ATOM 2894 N N . ILE B 1 131 ? -1.043 -29.416 28.562 1.00 54.53 472 ILE B N 1
ATOM 2895 C CA . ILE B 1 131 ? -0.393 -28.279 27.935 1.00 49.99 472 ILE B CA 1
ATOM 2896 C C . ILE B 1 131 ? -0.490 -28.453 26.407 1.00 49.96 472 ILE B C 1
ATOM 2897 O O . ILE B 1 131 ? -0.049 -29.468 25.866 1.00 58.29 472 ILE B O 1
ATOM 2902 N N . GLY B 1 132 ? -1.035 -27.486 25.731 1.00 53.41 473 GLY B N 1
ATOM 2903 C CA . GLY B 1 132 ? -1.077 -27.668 24.279 1.00 54.13 473 GLY B CA 1
ATOM 2904 C C . GLY B 1 132 ? -0.640 -26.443 23.523 1.00 65.08 473 GLY B C 1
ATOM 2905 O O . GLY B 1 132 ? -0.222 -25.460 24.142 1.00 71.26 473 GLY B O 1
ATOM 2906 N N . HIS B 1 133 ? -0.785 -26.487 22.192 1.00 69.16 474 HIS B N 1
ATOM 2907 C CA . HIS B 1 133 ? -0.426 -25.395 21.253 1.00 79.53 474 HIS B CA 1
ATOM 2908 C C . HIS B 1 133 ? 1.040 -24.980 21.363 1.00 72.17 474 HIS B C 1
ATOM 2909 O O . HIS B 1 133 ? 1.560 -24.255 20.528 1.00 62.85 474 HIS B O 1
ATOM 2916 N N . LYS B 1 138 ? -1.293 -20.094 20.376 1.00 102.66 479 LYS B N 1
ATOM 2917 C CA . LYS B 1 138 ? -0.331 -19.641 21.385 1.00 108.10 479 LYS B CA 1
ATOM 2918 C C . LYS B 1 138 ? 0.177 -20.810 22.261 1.00 111.44 479 LYS B C 1
ATOM 2919 O O . LYS B 1 138 ? 0.770 -21.769 21.739 1.00 113.93 479 LYS B O 1
ATOM 2925 N N . LYS B 1 139 ? -0.035 -20.712 23.580 1.00 110.05 480 LYS B N 1
ATOM 2926 C CA . LYS B 1 139 ? 0.334 -21.753 24.543 1.00 102.96 480 LYS B CA 1
ATOM 2927 C C . LYS B 1 139 ? -0.644 -21.692 25.707 1.00 90.47 480 LYS B C 1
ATOM 2928 O O . LYS B 1 139 ? -0.775 -20.645 26.350 1.00 93.55 480 LYS B O 1
ATOM 2934 N N . GLN B 1 140 ? -1.283 -22.821 26.011 1.00 82.43 481 GLN B N 1
ATOM 2935 C CA . GLN B 1 140 ? -2.344 -22.874 27.004 1.00 82.15 481 GLN B CA 1
ATOM 2936 C C . GLN B 1 140 ? -2.112 -24.036 27.961 1.00 77.01 481 GLN B C 1
ATOM 2937 O O . GLN B 1 140 ? -1.685 -25.118 27.547 1.00 71.57 481 GLN B O 1
ATOM 2943 N N . ILE B 1 141 ? -2.429 -23.816 29.233 1.00 73.31 482 ILE B N 1
ATOM 2944 C CA . ILE B 1 141 ? -2.249 -24.811 30.285 1.00 73.05 482 ILE B CA 1
ATOM 2945 C C . ILE B 1 141 ? -3.568 -24.935 31.028 1.00 79.09 482 ILE B C 1
ATOM 2946 O O . ILE B 1 141 ? -4.034 -23.957 31.620 1.00 90.03 482 ILE B O 1
ATOM 2951 N N . ASP B 1 142 ? -4.181 -26.117 30.993 1.00 72.85 483 ASP B N 1
ATOM 2952 C CA . ASP B 1 142 ? -5.504 -26.302 31.582 1.00 76.55 483 ASP B CA 1
ATOM 2953 C C . ASP B 1 142 ? -5.449 -27.374 32.658 1.00 73.24 483 ASP B C 1
ATOM 2954 O O . ASP B 1 142 ? -4.799 -28.406 32.488 1.00 65.29 483 ASP B O 1
ATOM 2959 N N . ALA B 1 143 ? -6.172 -27.148 33.746 1.00 73.49 484 ALA B N 1
ATOM 2960 C CA . ALA B 1 143 ? -6.264 -28.116 34.827 1.00 74.84 484 ALA B CA 1
ATOM 2961 C C . ALA B 1 143 ? -7.602 -28.826 34.706 1.00 75.72 484 ALA B C 1
ATOM 2962 O O . ALA B 1 143 ? -8.644 -28.175 34.629 1.00 77.12 484 ALA B O 1
ATOM 2964 N N . CYS B 1 144 ? -7.573 -30.154 34.704 1.00 72.07 485 CYS B N 1
ATOM 2965 C CA . CYS B 1 144 ? -8.755 -30.961 34.458 1.00 75.86 485 CYS B CA 1
ATOM 2966 C C . CYS B 1 144 ? -8.889 -32.004 35.543 1.00 70.46 485 CYS B C 1
ATOM 2967 O O . CYS B 1 144 ? -7.891 -32.475 36.086 1.00 66.50 485 CYS B O 1
ATOM 2970 N N . ALA B 1 145 ? -10.131 -32.381 35.824 1.00 78.33 486 ALA B N 1
ATOM 2971 C CA . ALA B 1 145 ? -10.422 -33.399 36.814 1.00 75.09 486 ALA B CA 1
ATOM 2972 C C . ALA B 1 145 ? -10.429 -34.752 36.124 1.00 69.95 486 ALA B C 1
ATOM 2973 O O . ALA B 1 145 ? -11.027 -34.914 35.052 1.00 72.94 486 ALA B O 1
ATOM 2975 N N . VAL B 1 146 ? -9.696 -35.693 36.708 1.00 66.52 487 VAL B N 1
ATOM 2976 C CA . VAL B 1 146 ? -9.673 -37.059 36.210 1.00 71.80 487 VAL B CA 1
ATOM 2977 C C . VAL B 1 146 ? -11.032 -37.702 36.443 1.00 79.96 487 VAL B C 1
ATOM 2978 O O . VAL B 1 146 ? -11.580 -37.652 37.552 1.00 82.76 487 VAL B O 1
ATOM 2982 N N . ILE B 1 147 ? -11.561 -38.345 35.405 1.00 73.85 488 ILE B N 1
ATOM 2983 C CA . ILE B 1 147 ? -12.729 -39.208 35.531 1.00 74.47 488 ILE B CA 1
ATOM 2984 C C . ILE B 1 147 ? -12.210 -40.629 35.780 1.00 74.34 488 ILE B C 1
ATOM 2985 O O . ILE B 1 147 ? -11.553 -41.199 34.883 1.00 70.27 488 ILE B O 1
ATOM 2990 N N . PRO B 1 148 ? -12.407 -41.181 36.985 1.00 72.83 489 PRO B N 1
ATOM 2991 C CA . PRO B 1 148 ? -11.880 -42.516 37.280 1.00 73.56 489 PRO B CA 1
ATOM 2992 C C . PRO B 1 148 ? -12.457 -43.527 36.318 1.00 74.92 489 PRO B C 1
ATOM 2993 O O . PRO B 1 148 ? -13.602 -43.411 35.883 1.00 86.81 489 PRO B O 1
ATOM 2997 N N . GLN B 1 149 ? -11.677 -44.572 36.062 1.00 74.82 490 GLN B N 1
ATOM 2998 C CA . GLN B 1 149 ? -12.090 -45.600 35.116 1.00 83.29 490 GLN B CA 1
ATOM 2999 C C . GLN B 1 149 ? -13.484 -46.136 35.442 1.00 88.29 490 GLN B C 1
ATOM 3000 O O . GLN B 1 149 ? -14.326 -46.304 34.547 1.00 84.28 490 GLN B O 1
ATOM 3006 N N . GLY B 1 150 ? -13.752 -46.381 36.727 1.00 89.90 491 GLY B N 1
ATOM 3007 C CA . GLY B 1 150 ? -15.018 -46.942 37.159 1.00 93.21 491 GLY B CA 1
ATOM 3008 C C . GLY B 1 150 ? -16.225 -46.057 36.913 1.00 95.29 491 GLY B C 1
ATOM 3009 O O . GLY B 1 150 ? -17.364 -46.531 37.036 1.00 101.80 491 GLY B O 1
ATOM 3010 N N . GLN B 1 151 ? -16.018 -44.770 36.636 1.00 87.30 492 GLN B N 1
ATOM 3011 C CA . GLN B 1 151 ? -17.133 -43.877 36.349 1.00 87.91 492 GLN B CA 1
ATOM 3012 C C . GLN B 1 151 ? -17.317 -43.598 34.865 1.00 84.67 492 GLN B C 1
ATOM 3013 O O . GLN B 1 151 ? -18.216 -42.834 34.507 1.00 82.88 492 GLN B O 1
ATOM 3019 N N . ARG B 1 152 ? -16.528 -44.241 33.999 1.00 86.80 493 ARG B N 1
ATOM 3020 C CA . ARG B 1 152 ? -16.537 -43.906 32.574 1.00 84.22 493 ARG B CA 1
ATOM 3021 C C . ARG B 1 152 ? -17.859 -44.276 31.917 1.00 92.96 493 ARG B C 1
ATOM 3022 O O . ARG B 1 152 ? -18.443 -43.472 31.179 1.00 94.22 493 ARG B O 1
ATOM 3030 N N . ALA B 1 153 ? -18.321 -45.510 32.128 1.00 94.35 494 ALA B N 1
ATOM 3031 C CA . ALA B 1 153 ? -19.573 -45.933 31.510 1.00 94.01 494 ALA B CA 1
ATOM 3032 C C . ALA B 1 153 ? -20.751 -45.103 32.010 1.00 96.91 494 ALA B C 1
ATOM 3033 O O . ALA B 1 153 ? -21.611 -44.699 31.218 1.00 98.52 494 ALA B O 1
ATOM 3035 N N . LYS B 1 154 ? -20.812 -44.846 33.323 1.00 102.55 495 LYS B N 1
ATOM 3036 C CA . LYS B 1 154 ? -21.915 -44.067 33.888 1.00 102.41 495 LYS B CA 1
ATOM 3037 C C . LYS B 1 154 ? -21.909 -42.620 33.392 1.00 97.60 495 LYS B C 1
ATOM 3038 O O . LYS B 1 154 ? -22.966 -42.076 33.048 1.00 90.44 495 LYS B O 1
ATOM 3044 N N . LYS B 1 155 ? -20.737 -41.977 33.370 1.00 91.73 496 LYS B N 1
ATOM 3045 C CA . LYS B 1 155 ? -20.655 -40.589 32.917 1.00 99.41 496 LYS B CA 1
ATOM 3046 C C . LYS B 1 155 ? -21.093 -40.439 31.459 1.00 95.74 496 LYS B C 1
ATOM 3047 O O . LYS B 1 155 ? -21.772 -39.467 31.109 1.00 88.45 496 LYS B O 1
ATOM 3053 N N . CYS B 1 156 ? -20.732 -41.396 30.601 1.00 84.82 497 CYS B N 1
ATOM 3054 C CA . CYS B 1 156 ? -21.058 -41.276 29.186 1.00 90.05 497 CYS B CA 1
ATOM 3055 C C . CYS B 1 156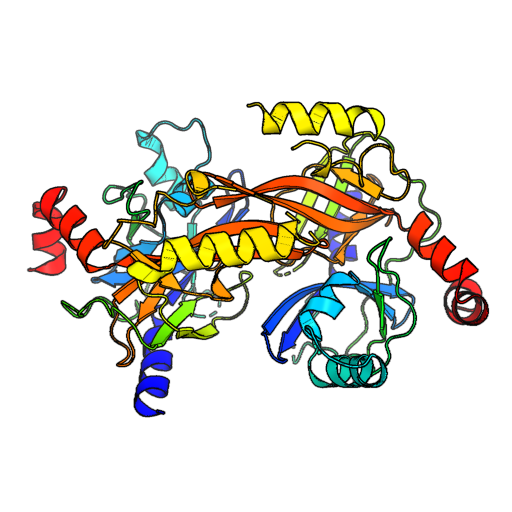 ? -22.573 -41.311 28.943 1.00 92.42 497 CYS B C 1
ATOM 3056 O O . CYS B 1 156 ? -23.107 -40.468 28.211 1.00 98.48 497 CYS B O 1
ATOM 3059 N N . GLN B 1 157 ? -23.294 -42.250 29.559 1.00 96.31 498 GLN B N 1
ATOM 3060 C CA . GLN B 1 157 ? -24.730 -42.317 29.271 1.00 103.30 498 GLN B CA 1
ATOM 3061 C C . GLN B 1 157 ? -25.503 -41.137 29.860 1.00 102.79 498 GLN B C 1
ATOM 3062 O O . GLN B 1 157 ? -26.456 -40.668 29.233 1.00 105.47 498 GLN B O 1
ATOM 3068 N N . GLU B 1 158 ? -25.110 -40.633 31.035 1.00 99.36 499 GLU B N 1
ATOM 3069 C CA . GLU B 1 158 ? -25.732 -39.426 31.585 1.00 103.47 499 GLU B CA 1
ATOM 3070 C C . GLU B 1 158 ? -25.786 -38.309 30.551 1.00 104.50 499 GLU B C 1
ATOM 3071 O O . GLU B 1 158 ? -26.829 -37.672 30.360 1.00 103.60 499 GLU B O 1
ATOM 3077 N N . ARG B 1 159 ? -24.650 -38.025 29.901 1.00 101.14 500 ARG B N 1
ATOM 3078 C CA . ARG B 1 159 ? -24.623 -36.911 28.961 1.00 101.97 500 ARG B CA 1
ATOM 3079 C C . ARG B 1 159 ? -25.355 -37.243 27.672 1.00 105.82 500 ARG B C 1
ATOM 3080 O O . ARG B 1 159 ? -25.978 -36.359 27.081 1.00 111.79 500 ARG B O 1
ATOM 3088 N N . VAL B 1 160 ? -25.305 -38.501 27.232 1.00 110.23 501 VAL B N 1
ATOM 3089 C CA . VAL B 1 160 ? -26.002 -38.890 26.008 1.00 117.19 501 VAL B CA 1
ATOM 3090 C C . VAL B 1 160 ? -27.507 -38.754 26.186 1.00 124.01 501 VAL B C 1
ATOM 3091 O O . VAL B 1 160 ? -28.202 -38.192 25.330 1.00 126.89 501 VAL B O 1
ATOM 3095 N N . GLN B 1 161 ? -28.030 -39.251 27.310 1.00 123.67 502 GLN B N 1
ATOM 3096 C CA . GLN B 1 161 ? -29.470 -39.225 27.530 1.00 127.05 502 GLN B CA 1
ATOM 3097 C C . GLN B 1 161 ? -29.973 -37.793 27.684 1.00 130.27 502 GLN B C 1
ATOM 3098 O O . GLN B 1 161 ? -30.964 -37.398 27.058 1.00 135.01 502 GLN B O 1
ATOM 3104 N N . SER B 1 162 ? -29.277 -36.992 28.484 1.00 109.71 503 SER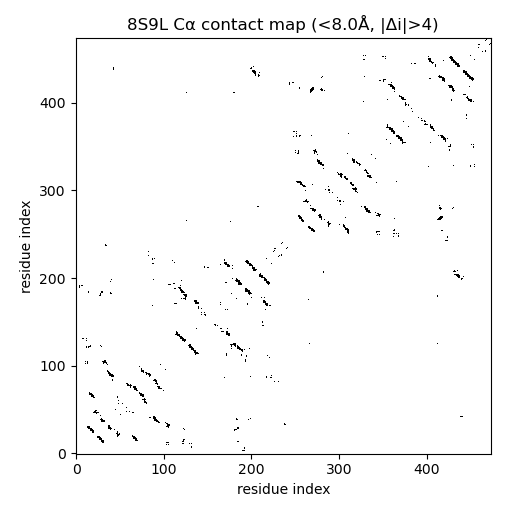 B N 1
ATOM 3105 C CA . SER B 1 162 ? -29.644 -35.600 28.733 1.00 109.59 503 SER B CA 1
ATOM 3106 C C . SER B 1 162 ? -29.866 -34.782 27.453 1.00 114.62 503 SER B C 1
ATOM 3107 O O . SER B 1 162 ? -31.008 -34.516 27.059 1.00 118.52 503 SER B O 1
ATOM 3110 N N . THR B 1 175 ? -25.926 -44.815 20.021 1.00 122.92 516 THR B N 1
ATOM 3111 C CA . THR B 1 175 ? -25.645 -46.091 20.673 1.00 121.01 516 THR B CA 1
ATOM 3112 C C . THR B 1 175 ? -24.587 -45.951 21.768 1.00 110.80 516 THR B C 1
ATOM 3113 O O . THR B 1 175 ? -23.821 -44.979 21.768 1.00 104.98 516 THR B O 1
ATOM 3117 N N . GLN B 1 176 ? -24.489 -46.938 22.666 1.00 101.28 517 GLN B N 1
ATOM 3118 C CA . GLN B 1 176 ? -23.490 -46.864 23.724 1.00 95.02 517 GLN B CA 1
ATOM 3119 C C . GLN B 1 176 ? -22.399 -47.913 23.569 1.00 95.90 517 GLN B C 1
ATOM 3120 O O . GLN B 1 176 ? -21.466 -47.958 24.387 1.00 90.37 517 GLN B O 1
ATOM 3126 N N . ARG B 1 177 ? -22.464 -48.730 22.519 1.00 102.35 518 ARG B N 1
ATOM 3127 C CA . ARG B 1 177 ? -21.296 -49.508 22.129 1.00 115.28 518 ARG B CA 1
ATOM 3128 C C . ARG B 1 177 ? -20.150 -48.602 21.667 1.00 109.60 518 ARG B C 1
ATOM 3129 O O . ARG B 1 177 ? -18.998 -49.048 21.633 1.00 112.23 518 ARG B O 1
ATOM 3137 N N . SER B 1 178 ? -20.438 -47.331 21.348 1.00 100.04 519 SER B N 1
ATOM 3138 C CA . SER B 1 178 ? -19.423 -46.409 20.829 1.00 87.80 519 SER B CA 1
ATOM 3139 C C . SER B 1 178 ? -18.348 -46.083 21.863 1.00 82.16 519 SER B C 1
ATOM 3140 O O . SER B 1 178 ? -17.199 -45.815 21.488 1.00 78.19 519 SER B O 1
ATOM 3143 N N . PHE B 1 179 ? -18.707 -46.051 23.154 1.00 80.90 520 PHE B N 1
ATOM 3144 C CA . PHE B 1 179 ? -17.776 -45.676 24.212 1.00 82.70 520 PHE B CA 1
ATOM 3145 C C . PHE B 1 179 ? -16.974 -46.845 24.758 1.00 88.55 520 PHE B C 1
ATOM 3146 O O . PHE B 1 179 ? -16.050 -46.618 25.547 1.00 82.16 520 PHE B O 1
ATOM 3154 N N . GLN B 1 180 ? -17.273 -48.076 24.350 1.00 102.31 521 GLN B N 1
ATOM 3155 C CA . GLN B 1 180 ? -16.640 -49.220 25.002 1.00 112.62 521 GLN B CA 1
ATOM 3156 C C . GLN B 1 180 ? -15.281 -49.551 24.408 1.00 101.84 521 GLN B C 1
ATOM 3157 O O . GLN B 1 180 ? -14.880 -50.714 24.331 1.00 105.15 521 GLN B O 1
ATOM 3163 N N . LYS B 1 181 ? -14.532 -48.540 23.995 1.00 86.16 522 LYS B N 1
ATOM 3164 C CA . LYS B 1 181 ? -13.104 -48.713 23.844 1.00 79.66 522 LYS B CA 1
ATOM 3165 C C . LYS B 1 181 ? -12.326 -47.958 24.906 1.00 79.15 522 LYS B C 1
ATOM 3166 O O . LYS B 1 181 ? -11.131 -48.216 25.072 1.00 80.90 522 LYS B O 1
ATOM 3172 N N . ILE B 1 182 ? -12.967 -47.064 25.651 1.00 79.87 523 ILE B N 1
ATOM 3173 C CA . ILE B 1 182 ? -12.327 -46.465 26.812 1.00 79.82 523 ILE B CA 1
ATOM 3174 C C . ILE B 1 182 ? -12.913 -47.006 28.095 1.00 83.41 523 ILE B C 1
ATOM 3175 O O . ILE B 1 182 ? -12.252 -46.917 29.145 1.00 78.43 523 ILE B O 1
ATOM 3180 N N . VAL B 1 183 ? -14.110 -47.587 28.045 1.00 88.65 524 VAL B N 1
ATOM 3181 C CA . VAL B 1 183 ? -14.709 -48.129 29.248 1.00 92.43 524 VAL B CA 1
ATOM 3182 C C . VAL B 1 183 ? -13.915 -49.380 29.576 1.00 95.58 524 VAL B C 1
ATOM 3183 O O . VAL B 1 183 ? -13.689 -50.229 28.704 1.00 107.30 524 VAL B O 1
ATOM 3187 N N . HIS B 1 184 ? -13.386 -49.442 30.788 1.00 85.66 525 HIS B N 1
ATOM 3188 C CA . HIS B 1 184 ? -12.588 -50.576 31.255 1.00 86.73 525 HIS B CA 1
ATOM 3189 C C . HIS B 1 184 ? -11.211 -50.628 30.585 1.00 80.60 525 HIS B C 1
ATOM 3190 O O . HIS B 1 184 ? -10.595 -51.692 30.515 1.00 77.62 525 HIS B O 1
ATOM 3197 N N . ASN B 1 185 ? -10.676 -49.482 30.150 1.00 79.48 526 ASN B N 1
ATOM 3198 C CA . ASN B 1 185 ? -9.388 -49.412 29.456 1.00 74.50 526 ASN B CA 1
ATOM 3199 C C . ASN B 1 185 ? -8.337 -48.808 30.373 1.00 70.61 526 ASN B C 1
ATOM 3200 O O . ASN B 1 185 ? -8.234 -47.575 30.461 1.00 71.76 526 ASN B O 1
ATOM 3205 N N . PRO B 1 186 ? -7.500 -49.615 31.034 1.00 70.87 527 PRO B N 1
ATOM 3206 C CA . PRO B 1 186 ? -6.492 -49.045 31.942 1.00 71.11 527 PRO B CA 1
ATOM 3207 C C . PRO B 1 186 ? -5.335 -48.351 31.246 1.00 73.12 527 PRO B C 1
ATOM 3208 O O . PRO B 1 186 ? -4.562 -47.656 31.924 1.00 68.03 527 PRO B O 1
ATOM 3212 N N . ASP B 1 187 ? -5.195 -48.486 29.924 1.00 72.15 528 ASP B N 1
ATOM 3213 C CA . ASP B 1 187 ? -4.103 -47.816 29.227 1.00 74.66 528 ASP B CA 1
ATOM 3214 C C . ASP B 1 187 ? -4.382 -46.348 28.933 1.00 68.84 528 ASP B C 1
ATOM 3215 O O . ASP B 1 187 ? -3.513 -45.673 28.378 1.00 66.30 528 ASP B O 1
ATOM 3220 N N . VAL B 1 188 ? -5.540 -45.815 29.308 1.00 70.56 529 VAL B N 1
ATOM 3221 C CA . VAL B 1 188 ? -5.843 -44.419 29.026 1.00 65.24 529 VAL B CA 1
ATOM 3222 C C . VAL B 1 188 ? -6.302 -43.774 30.320 1.00 57.86 529 VAL B C 1
ATOM 3223 O O . VAL B 1 188 ? -6.712 -44.449 31.257 1.00 61.00 529 VAL B O 1
ATOM 3227 N N . ILE B 1 189 ? -6.152 -42.456 30.383 1.00 60.68 530 ILE B N 1
ATOM 3228 C CA . ILE B 1 189 ? -6.778 -41.622 31.402 1.00 63.96 530 ILE B CA 1
ATOM 3229 C C . ILE B 1 189 ? -7.929 -40.902 30.731 1.00 62.94 530 ILE B C 1
ATOM 3230 O O . ILE B 1 189 ? -7.795 -40.458 29.577 1.00 55.45 530 ILE B O 1
ATOM 3235 N N . THR B 1 190 ? -9.057 -40.784 31.434 1.00 62.17 531 THR B N 1
ATOM 3236 C CA . THR B 1 190 ? -10.192 -40.013 30.933 1.00 62.22 531 THR B CA 1
ATOM 3237 C C . THR B 1 190 ? -10.339 -38.761 31.785 1.00 64.43 531 THR B C 1
ATOM 3238 O O . THR B 1 190 ? -9.978 -38.753 32.966 1.00 66.83 531 THR B O 1
ATOM 3242 N N . TYR B 1 191 ? -10.908 -37.727 31.189 1.00 57.27 532 TYR B N 1
ATOM 3243 C CA . TYR B 1 191 ? -11.001 -36.393 31.767 1.00 56.64 532 TYR B CA 1
ATOM 3244 C C . TYR B 1 191 ? -11.893 -35.550 30.881 1.00 61.60 532 TYR B C 1
ATOM 3245 O O . TYR B 1 191 ? -12.144 -35.874 29.715 1.00 60.99 532 TYR B O 1
ATOM 3254 N N . ASP B 1 192 ? -12.312 -34.423 31.433 1.00 65.07 533 ASP B N 1
ATOM 3255 C CA . ASP B 1 192 ? -13.054 -33.411 30.704 1.00 69.67 533 ASP B CA 1
ATOM 3256 C C . ASP B 1 192 ? -12.162 -32.203 30.664 1.00 64.05 533 ASP B C 1
ATOM 3257 O O . ASP B 1 192 ? -11.764 -31.689 31.712 1.00 70.47 533 ASP B O 1
ATOM 3262 N N . THR B 1 193 ? -11.857 -31.760 29.466 1.00 57.70 534 THR B N 1
ATOM 3263 C CA . THR B 1 193 ? -10.957 -30.660 29.223 1.00 61.35 534 THR B CA 1
ATOM 3264 C C . THR B 1 193 ? -11.669 -29.787 28.218 1.00 67.65 534 THR B C 1
ATOM 3265 O O . THR B 1 193 ? -12.628 -30.221 27.572 1.00 57.64 534 THR B O 1
ATOM 3269 N N . GLU B 1 194 ? -11.266 -28.530 28.178 1.00 72.90 535 GLU B N 1
ATOM 3270 C CA . GLU B 1 194 ? -11.853 -27.601 27.234 1.00 74.26 535 GLU B CA 1
ATOM 3271 C C . GLU B 1 194 ? -11.540 -28.071 25.811 1.00 74.34 535 GLU B C 1
ATOM 3272 O O . GLU B 1 194 ? -10.369 -28.280 25.459 1.00 69.33 535 GLU B O 1
ATOM 3278 N N . PHE B 1 195 ? -12.592 -28.265 25.000 1.00 71.95 536 PHE B N 1
ATOM 3279 C CA . PHE B 1 195 ? -12.405 -28.766 23.637 1.00 69.45 536 PHE B CA 1
ATOM 3280 C C . PHE B 1 195 ? -11.616 -27.777 22.788 1.00 61.71 536 PHE B C 1
ATOM 3281 O O . PHE B 1 195 ? -11.983 -26.601 22.664 1.00 60.48 536 PHE B O 1
ATOM 3289 N N . PHE B 1 196 ? -10.574 -28.281 22.139 1.00 54.46 537 PHE B N 1
ATOM 3290 C CA . PHE B 1 196 ? -9.832 -27.458 21.205 1.00 63.90 537 PHE B CA 1
ATOM 3291 C C . PHE B 1 196 ? -9.443 -28.314 20.018 1.00 50.72 537 PHE B C 1
ATOM 3292 O O . PHE B 1 196 ? -9.105 -29.498 20.167 1.00 58.86 537 PHE B O 1
ATOM 3300 N N . PHE B 1 197 ? -9.529 -27.729 18.847 1.00 52.98 538 PHE B N 1
ATOM 3301 C CA . PHE B 1 197 ? -9.096 -28.447 17.672 1.00 51.36 538 PHE B CA 1
ATOM 3302 C C . PHE B 1 197 ? -7.582 -28.501 17.667 1.00 50.23 538 PHE B C 1
ATOM 3303 O O . PHE B 1 197 ? -6.910 -27.558 18.106 1.00 50.23 538 PHE B O 1
ATOM 3311 N N . GLY B 1 198 ? -7.034 -29.611 17.192 1.00 54.04 539 GLY B N 1
ATOM 3312 C CA . GLY B 1 198 ? -5.590 -29.637 17.047 1.00 53.82 539 GLY B CA 1
ATOM 3313 C C . GLY B 1 198 ? -4.871 -29.937 18.322 1.00 52.04 539 GLY B C 1
ATOM 3314 O O . GLY B 1 198 ? -3.652 -29.800 18.377 1.00 46.45 539 GLY B O 1
ATOM 3315 N N . ALA B 1 199 ? -5.582 -30.414 19.345 1.00 45.72 540 ALA B N 1
ATOM 3316 C CA . ALA B 1 199 ? -4.951 -30.680 20.613 1.00 45.03 540 ALA B CA 1
ATOM 3317 C C . ALA B 1 199 ? -4.420 -32.100 20.726 1.00 45.03 540 ALA B C 1
ATOM 3318 O O . ALA B 1 199 ? -3.749 -32.410 21.716 1.00 46.40 540 ALA B O 1
ATOM 3320 N N . SER B 1 200 ? -4.683 -32.965 19.746 1.00 48.60 541 SER B N 1
ATOM 3321 C CA . SER B 1 200 ? -4.086 -34.300 19.763 1.00 48.27 541 SER B CA 1
ATOM 3322 C C . SER B 1 200 ? -2.565 -34.182 19.880 1.00 44.54 541 SER B C 1
ATOM 3323 O O . SER B 1 200 ? -1.946 -33.411 19.142 1.00 45.59 541 SER B O 1
ATOM 3326 N N . GLY B 1 201 ? -1.955 -35.000 20.754 1.00 49.84 542 GLY B N 1
ATOM 3327 C CA . GLY B 1 201 ? -0.527 -34.874 21.020 1.00 43.16 542 GLY B CA 1
ATOM 3328 C C . GLY B 1 201 ? -0.149 -34.023 22.228 1.00 48.80 542 GLY B C 1
ATOM 3329 O O . GLY B 1 201 ? 1.050 -33.912 22.542 1.00 45.77 542 GLY B O 1
ATOM 3330 N N . SER B 1 202 ? -1.117 -33.406 22.906 1.00 44.47 543 SER B N 1
ATOM 3331 C CA . SER B 1 202 ? -0.791 -32.528 24.020 1.00 42.22 543 SER B CA 1
ATOM 3332 C C . SER B 1 202 ? -0.354 -33.381 25.211 1.00 42.92 543 SER B C 1
ATOM 3333 O O . SER B 1 202 ? -1.038 -34.346 25.552 1.00 45.35 543 SER B O 1
ATOM 3336 N N . PRO B 1 203 ? 0.769 -33.074 25.848 1.00 41.52 544 PRO B N 1
ATOM 3337 C CA . PRO B 1 203 ? 1.174 -33.857 27.026 1.00 41.81 544 PRO B CA 1
ATOM 3338 C C . PRO B 1 203 ? 0.302 -33.539 28.231 1.00 48.82 544 PRO B C 1
ATOM 3339 O O . PRO B 1 203 ? -0.158 -32.404 28.411 1.00 44.53 544 PRO B O 1
ATOM 3343 N N . VAL B 1 204 ? 0.116 -34.560 29.077 1.00 47.43 545 VAL B N 1
ATOM 3344 C CA . VAL B 1 204 ? -0.700 -34.479 30.271 1.00 47.37 545 VAL B CA 1
ATOM 3345 C C . VAL B 1 204 ? 0.192 -34.783 31.474 1.00 50.06 545 VAL B C 1
ATOM 3346 O O . VAL B 1 204 ? 0.952 -35.758 31.451 1.00 44.65 545 VAL B O 1
ATOM 3350 N N . PHE B 1 205 ? 0.070 -33.963 32.523 1.00 47.54 546 PHE B N 1
ATOM 3351 C CA . PHE B 1 205 ? 0.899 -34.015 33.720 1.00 45.58 546 PHE B CA 1
ATOM 3352 C C . PHE B 1 205 ? 0.039 -34.258 34.940 1.00 49.66 546 PHE B C 1
ATOM 3353 O O . PHE B 1 205 ? -1.131 -33.875 34.970 1.00 53.01 546 PHE B O 1
ATOM 3361 N N . ASP B 1 206 ? 0.635 -34.873 35.967 1.00 51.17 547 ASP B N 1
ATOM 3362 C CA . ASP B 1 206 ? -0.083 -35.065 37.227 1.00 50.31 547 ASP B CA 1
ATOM 3363 C C . ASP B 1 206 ? 0.002 -33.781 38.043 1.00 52.02 547 ASP B C 1
ATOM 3364 O O . ASP B 1 206 ? 0.611 -32.795 37.615 1.00 51.07 547 ASP B O 1
ATOM 3369 N N . SER B 1 207 ? -0.550 -33.813 39.270 1.00 55.70 548 SER B N 1
ATOM 3370 C CA . SER B 1 207 ? -0.665 -32.610 40.078 1.00 51.02 548 SER B CA 1
ATOM 3371 C C . SER B 1 207 ? 0.696 -32.094 40.533 1.00 56.87 548 SER B C 1
ATOM 3372 O O . SER B 1 207 ? 0.780 -30.968 41.039 1.00 60.47 548 SER B O 1
ATOM 3375 N N . LYS B 1 208 ? 1.761 -32.884 40.367 1.00 52.12 549 LYS B N 1
ATOM 3376 C CA . LYS B 1 208 ? 3.112 -32.445 40.685 1.00 55.12 549 LYS B CA 1
ATOM 3377 C C . LYS B 1 208 ? 3.852 -31.896 39.475 1.00 57.51 549 LYS B C 1
ATOM 3378 O O . LYS B 1 208 ? 5.013 -31.488 39.601 1.00 56.24 549 LYS B O 1
ATOM 3384 N N . GLY B 1 209 ? 3.220 -31.907 38.314 1.00 58.06 550 GLY B N 1
ATOM 3385 C CA . GLY B 1 209 ? 3.885 -31.476 37.111 1.00 57.95 550 GLY B CA 1
ATOM 3386 C C . GLY B 1 209 ? 4.724 -32.531 36.442 1.00 54.49 550 GLY B C 1
ATOM 3387 O O . GLY B 1 209 ? 5.554 -32.193 35.606 1.00 50.92 550 GLY B O 1
ATOM 3388 N N . SER B 1 210 ? 4.509 -33.802 36.752 1.00 52.05 551 SER B N 1
ATOM 3389 C CA . SER B 1 210 ? 5.231 -34.876 36.099 1.00 49.68 551 SER B CA 1
ATOM 3390 C C . SER B 1 210 ? 4.425 -35.432 34.931 1.00 45.87 551 SER B C 1
ATOM 3391 O O . SER B 1 210 ? 3.205 -35.638 35.037 1.00 47.83 551 SER B O 1
ATOM 3394 N N . LEU B 1 211 ? 5.130 -35.696 33.839 1.00 45.45 552 LEU B N 1
ATOM 3395 C CA . LEU B 1 211 ? 4.497 -36.167 32.613 1.00 43.11 552 LEU B CA 1
ATOM 3396 C C . LEU B 1 211 ? 3.870 -37.537 32.864 1.00 51.45 552 LEU B C 1
ATOM 3397 O O . LEU B 1 211 ? 4.561 -38.449 33.337 1.00 55.85 552 LEU B O 1
ATOM 3402 N N . VAL B 1 212 ? 2.560 -37.675 32.617 1.00 46.44 553 VAL B N 1
ATOM 3403 C CA . VAL B 1 212 ? 1.868 -38.948 32.839 1.00 49.06 553 VAL B CA 1
ATOM 3404 C C . VAL B 1 212 ? 1.151 -39.449 31.594 1.00 49.09 553 VAL B C 1
ATOM 3405 O O . VAL B 1 212 ? 0.859 -40.655 31.508 1.00 51.09 553 VAL B O 1
ATOM 3409 N N . ALA B 1 213 ? 0.807 -38.598 30.640 1.00 47.01 554 ALA B N 1
ATOM 3410 C CA . ALA B 1 213 ? 0.010 -39.089 29.526 1.00 47.71 554 ALA B CA 1
ATOM 3411 C C . ALA B 1 213 ? 0.150 -38.140 28.345 1.00 45.54 554 ALA B C 1
ATOM 3412 O O . ALA B 1 213 ? 0.815 -37.102 28.417 1.00 46.39 554 ALA B O 1
ATOM 3414 N N . MET B 1 214 ? -0.493 -38.527 27.256 1.00 48.29 555 MET B N 1
ATOM 3415 C CA . MET B 1 214 ? -0.559 -37.723 26.027 1.00 45.16 555 MET B CA 1
ATOM 3416 C C . MET B 1 214 ? -1.996 -37.719 25.546 1.00 47.20 555 MET B C 1
ATOM 3417 O O . MET B 1 214 ? -2.542 -38.784 25.233 1.00 47.46 555 MET B O 1
ATOM 3422 N N . HIS B 1 215 ? -2.589 -36.527 25.468 1.00 45.87 556 HIS B N 1
ATOM 3423 C CA . HIS B 1 215 ? -3.968 -36.386 25.025 1.00 55.30 556 HIS B CA 1
ATOM 3424 C C . HIS B 1 215 ? -4.129 -36.936 23.612 1.00 53.89 556 HIS B C 1
ATOM 3425 O O . HIS B 1 215 ? -3.297 -36.667 22.739 1.00 46.45 556 HIS B O 1
ATOM 3432 N N . ALA B 1 216 ? -5.191 -37.724 23.408 1.00 52.91 557 ALA B N 1
ATOM 3433 C CA . ALA B 1 216 ? -5.454 -38.419 22.149 1.00 58.99 557 ALA B CA 1
ATOM 3434 C C . ALA B 1 216 ? -6.667 -37.822 21.427 1.00 54.71 557 ALA B C 1
ATOM 3435 O O . ALA B 1 216 ? -6.530 -37.246 20.334 1.00 58.35 557 ALA B O 1
ATOM 3437 N N . ALA B 1 217 ? -7.855 -37.949 21.997 1.00 52.45 558 ALA B N 1
ATOM 3438 C CA . ALA B 1 217 ? -9.077 -37.552 21.294 1.00 59.29 558 ALA B CA 1
ATOM 3439 C C . ALA B 1 217 ? -10.223 -37.468 22.293 1.00 59.69 558 ALA B C 1
ATOM 3440 O O . ALA B 1 217 ? -10.044 -37.583 23.515 1.00 53.64 558 ALA B O 1
ATOM 3442 N N . GLY B 1 218 ? -11.402 -37.210 21.753 1.00 65.16 559 GLY B N 1
ATOM 3443 C CA . GLY B 1 218 ? -12.623 -37.234 22.515 1.00 60.60 559 GLY B CA 1
ATOM 3444 C C . GLY B 1 218 ? -13.748 -37.894 21.752 1.00 64.01 559 GLY B C 1
ATOM 3445 O O . GLY B 1 218 ? -13.554 -38.863 21.011 1.00 64.65 559 GLY B O 1
ATOM 3446 N N . PHE B 1 219 ? -14.952 -37.422 22.016 1.00 59.24 560 PHE B N 1
ATOM 3447 C CA . PHE B 1 219 ? -16.163 -37.860 21.329 1.00 63.53 560 PHE B CA 1
ATOM 3448 C C . PHE B 1 219 ? -16.885 -36.596 20.888 1.00 61.07 560 PHE B C 1
ATOM 3449 O O . PHE B 1 219 ? -17.826 -36.135 21.544 1.00 61.95 560 PHE B O 1
ATOM 3457 N N . ALA B 1 220 ? -16.443 -36.051 19.757 1.00 60.16 561 ALA B N 1
ATOM 3458 C CA . ALA B 1 220 ? -16.956 -34.784 19.272 1.00 59.99 561 ALA B CA 1
ATOM 3459 C C . ALA B 1 220 ? -18.428 -34.915 18.873 1.00 62.08 561 ALA B C 1
ATOM 3460 O O . ALA B 1 220 ? -18.880 -35.970 18.442 1.00 63.54 561 ALA B O 1
ATOM 3462 N N . TYR B 1 221 ? -19.172 -33.833 19.077 1.00 62.34 562 TYR B N 1
ATOM 3463 C CA . TYR B 1 221 ? -20.535 -33.641 18.604 1.00 64.18 562 TYR B CA 1
ATOM 3464 C C . TYR B 1 221 ? -20.756 -32.146 18.497 1.00 67.02 562 TYR B C 1
ATOM 3465 O O . TYR B 1 221 ? -19.915 -31.342 18.914 1.00 62.01 562 TYR B O 1
ATOM 3474 N N . THR B 1 222 ? -21.879 -31.781 17.904 1.00 65.16 563 THR B N 1
ATOM 3475 C CA . THR B 1 222 ? -22.239 -30.390 17.688 1.00 65.08 563 THR B CA 1
ATOM 3476 C C . THR B 1 222 ? -23.446 -30.040 18.541 1.00 74.12 563 THR B C 1
ATOM 3477 O O . THR B 1 222 ? -24.425 -30.797 18.582 1.00 73.56 563 THR B O 1
ATOM 3481 N N . TYR B 1 223 ? -23.390 -28.889 19.203 1.00 67.97 564 TYR B N 1
ATOM 3482 C CA . TYR B 1 223 ? -24.540 -28.404 19.958 1.00 72.45 564 TYR B CA 1
ATOM 3483 C C . TYR B 1 223 ? -24.696 -26.916 19.713 1.00 67.17 564 TYR B C 1
ATOM 3484 O O . TYR B 1 223 ? -23.786 -26.142 20.018 1.00 65.65 564 TYR B O 1
ATOM 3493 N N . GLN B 1 224 ? -25.831 -26.525 19.151 1.00 74.31 565 GLN B N 1
ATOM 3494 C CA . GLN B 1 224 ? -26.099 -25.138 18.764 1.00 79.90 565 GLN B CA 1
ATOM 3495 C C . GLN B 1 224 ? -24.964 -24.562 17.917 1.00 71.13 565 GLN B C 1
ATOM 3496 O O . GLN B 1 224 ? -24.477 -23.460 18.165 1.00 72.10 565 GLN B O 1
ATOM 3502 N N . ASN B 1 225 ? -24.527 -25.347 16.928 1.00 67.23 566 ASN B N 1
ATOM 3503 C CA . ASN B 1 225 ? -23.473 -25.040 15.960 1.00 74.25 566 ASN B CA 1
ATOM 3504 C C . ASN B 1 225 ? -22.074 -24.974 16.561 1.00 66.71 566 ASN B C 1
ATOM 3505 O O . ASN B 1 225 ? -21.123 -24.627 15.841 1.00 65.34 566 ASN B O 1
ATOM 3510 N N . GLU B 1 226 ? -21.906 -25.349 17.835 1.00 66.70 567 GLU B N 1
ATOM 3511 C CA . GLU B 1 226 ? -20.612 -25.374 18.524 1.00 61.40 567 GLU B CA 1
ATOM 3512 C C . GLU B 1 226 ? -20.126 -26.814 18.629 1.00 60.91 567 GLU B C 1
ATOM 3513 O O . GLU B 1 226 ? -20.905 -27.707 18.973 1.00 66.21 567 GLU B O 1
ATOM 3519 N N . THR B 1 227 ? -18.856 -27.044 18.326 1.00 59.36 568 THR B N 1
ATOM 3520 C CA . THR B 1 227 ? -18.269 -28.367 18.454 1.00 58.87 568 THR B CA 1
ATOM 3521 C C . THR B 1 227 ? -17.883 -28.603 19.913 1.00 58.19 568 THR B C 1
ATOM 3522 O O . THR B 1 227 ? -17.128 -27.820 20.490 1.00 56.99 568 THR B O 1
ATOM 3526 N N . ARG B 1 228 ? -18.352 -29.699 20.478 1.00 59.06 569 ARG B N 1
ATOM 3527 C CA . ARG B 1 228 ? -18.096 -30.058 21.871 1.00 58.80 569 ARG B CA 1
ATOM 3528 C C . ARG B 1 228 ? -17.699 -31.524 21.927 1.00 65.50 569 ARG B C 1
ATOM 3529 O O . ARG B 1 228 ? -17.635 -32.214 20.905 1.00 59.19 569 ARG B O 1
ATOM 3537 N N . SER B 1 229 ? -17.408 -32.018 23.138 1.00 58.82 570 SER B N 1
ATOM 3538 C CA . SER B 1 229 ? -16.977 -33.396 23.248 1.00 59.08 570 SER B CA 1
ATOM 353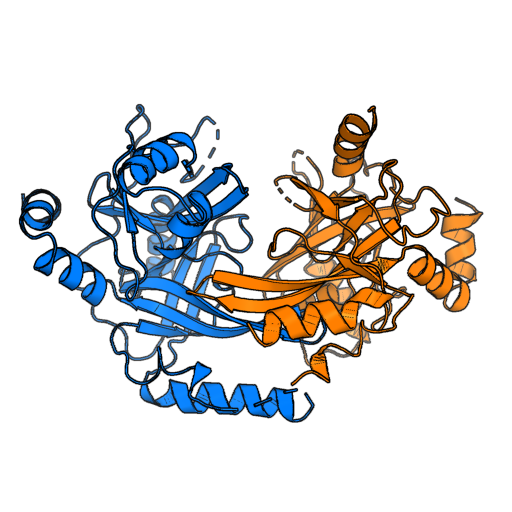9 C C . SER B 1 229 ? -17.570 -33.993 24.518 1.00 62.06 570 SER B C 1
ATOM 3540 O O . SER B 1 229 ? -17.663 -33.314 25.547 1.00 60.26 570 SER B O 1
ATOM 3543 N N . ILE B 1 230 ? -18.010 -35.243 24.418 1.00 61.78 571 ILE B N 1
ATOM 3544 C CA . ILE B 1 230 ? -18.656 -35.877 25.561 1.00 63.39 571 ILE B CA 1
ATOM 3545 C C . ILE B 1 230 ? -17.643 -36.114 26.680 1.00 65.72 571 ILE B C 1
ATOM 3546 O O . ILE B 1 230 ? -17.884 -35.726 27.825 1.00 66.45 571 ILE B O 1
ATOM 3551 N N . ILE B 1 231 ? -16.474 -36.674 26.342 1.00 61.27 572 ILE B N 1
ATOM 3552 C CA . ILE B 1 231 ? -15.396 -36.999 27.285 1.00 64.16 572 ILE B CA 1
ATOM 3553 C C . ILE B 1 231 ? -14.134 -37.107 26.444 1.00 68.89 572 ILE B C 1
ATOM 3554 O O . ILE B 1 231 ? -14.211 -37.316 25.231 1.00 62.48 572 ILE B O 1
ATOM 3559 N N . GLU B 1 232 ? -12.973 -36.881 27.077 1.00 61.80 573 GLU B N 1
ATOM 3560 C CA . GLU B 1 232 ? -11.643 -36.908 26.466 1.00 58.02 573 GLU B CA 1
ATOM 3561 C C . GLU B 1 232 ? -10.729 -37.967 27.101 1.00 59.88 573 GLU B C 1
ATOM 3562 O O . GLU B 1 232 ? -10.894 -38.360 28.264 1.00 62.11 573 GLU B O 1
ATOM 3568 N N . PHE B 1 233 ? -9.736 -38.420 26.336 1.00 60.23 574 PHE B N 1
ATOM 3569 C CA . PHE B 1 233 ? -8.828 -39.438 26.847 1.00 59.08 574 PHE B CA 1
ATOM 3570 C C . PHE B 1 233 ? -7.452 -39.305 26.193 1.00 57.78 574 PHE B C 1
ATOM 3571 O O . PHE B 1 233 ? -7.292 -38.727 25.103 1.00 52.15 574 PHE B O 1
ATOM 3579 N N . GLY B 1 234 ? -6.462 -39.844 26.890 1.00 61.23 575 GLY B N 1
ATOM 3580 C CA . GLY B 1 234 ? -5.104 -39.901 26.384 1.00 59.19 575 GLY B CA 1
ATOM 3581 C C . GLY B 1 234 ? -4.430 -41.160 26.864 1.00 60.86 575 GLY B C 1
ATOM 3582 O O . GLY B 1 234 ? -4.814 -41.734 27.888 1.00 60.61 575 GLY B O 1
ATOM 3583 N N . SER B 1 235 ? -3.448 -41.622 26.101 1.00 55.13 576 SER B N 1
ATOM 3584 C CA . SER B 1 235 ? -2.729 -42.828 26.483 1.00 56.19 576 SER B CA 1
ATOM 3585 C C . SER B 1 235 ? -1.666 -42.502 27.531 1.00 56.49 576 SER B C 1
ATOM 3586 O O . SER B 1 235 ? -0.989 -41.470 27.444 1.00 53.73 576 SER B O 1
ATOM 3589 N N . THR B 1 236 ? -1.540 -43.385 28.534 1.00 56.62 577 THR B N 1
ATOM 3590 C CA . THR B 1 236 ? -0.569 -43.171 29.605 1.00 58.78 577 THR B CA 1
ATOM 3591 C C . THR B 1 236 ? 0.858 -43.272 29.069 1.00 58.92 577 THR B C 1
ATOM 3592 O O . THR B 1 236 ? 1.137 -44.027 28.128 1.00 51.08 577 THR B O 1
ATOM 3596 N N . MET B 1 237 ? 1.787 -42.513 29.676 1.00 57.46 578 MET B N 1
ATOM 3597 C CA . MET B 1 237 ? 3.161 -42.721 29.240 1.00 54.23 578 MET B CA 1
ATOM 3598 C C . MET B 1 237 ? 3.617 -44.131 29.585 1.00 52.82 578 MET B C 1
ATOM 3599 O O . MET B 1 237 ? 4.433 -44.708 28.856 1.00 59.53 578 MET B O 1
ATOM 3604 N N . GLU B 1 238 ? 3.072 -44.711 30.667 1.00 54.66 579 GLU B N 1
ATOM 3605 C CA . GLU B 1 238 ? 3.442 -46.068 31.039 1.00 59.14 579 GLU B CA 1
ATOM 3606 C C . GLU B 1 238 ? 3.088 -47.052 29.922 1.00 63.31 579 GLU B C 1
ATOM 3607 O O . GLU B 1 238 ? 3.922 -47.864 29.506 1.00 65.64 579 GLU B O 1
ATOM 3613 N N . SER B 1 239 ? 1.881 -46.956 29.370 1.00 59.76 580 SER B N 1
ATOM 3614 C CA . SER B 1 239 ? 1.547 -47.892 28.303 1.00 62.24 580 SER B CA 1
ATOM 3615 C C . SER B 1 239 ? 2.413 -47.641 27.067 1.00 58.73 580 SER B C 1
ATOM 3616 O O . SER B 1 239 ? 2.939 -48.594 26.474 1.00 60.51 580 SER B O 1
ATOM 3619 N N . ILE B 1 240 ? 2.668 -46.368 26.736 1.00 52.87 581 ILE B N 1
ATOM 3620 C CA . ILE B 1 240 ? 3.489 -46.046 25.568 1.00 52.33 581 ILE B CA 1
ATOM 3621 C C . ILE B 1 240 ? 4.914 -46.578 25.718 1.00 51.67 581 ILE B C 1
ATOM 3622 O O . ILE B 1 240 ? 5.424 -47.282 24.838 1.00 56.53 581 ILE B O 1
ATOM 3627 N N . LEU B 1 241 ? 5.557 -46.305 26.854 1.00 55.44 582 LEU B N 1
ATOM 3628 C CA . LEU B 1 241 ? 6.937 -46.752 27.062 1.00 54.47 582 LEU B CA 1
ATOM 3629 C C . LEU B 1 241 ? 7.062 -48.268 27.087 1.00 59.05 582 LEU B C 1
ATOM 3630 O O . LEU B 1 241 ? 8.036 -48.814 26.552 1.00 61.74 582 LEU B O 1
ATOM 3635 N N . LEU B 1 242 ? 6.094 -48.971 27.701 1.00 57.85 583 LEU B N 1
ATOM 3636 C CA . LEU B 1 242 ? 6.116 -50.442 27.699 1.00 60.83 583 LEU B CA 1
ATOM 3637 C C . LEU B 1 242 ? 6.011 -51.013 26.291 1.00 65.62 583 LEU B C 1
ATOM 3638 O O . LEU B 1 242 ? 6.679 -52.005 25.960 1.00 64.33 583 LEU B O 1
ATOM 3643 N N . ASP B 1 243 ? 5.137 -50.430 25.465 1.00 65.37 584 ASP B N 1
ATOM 3644 C CA . ASP B 1 243 ? 5.021 -50.869 24.080 1.00 64.75 584 ASP B CA 1
ATOM 3645 C C . ASP B 1 243 ? 6.341 -50.687 23.352 1.00 62.28 584 ASP B C 1
ATOM 3646 O O . ASP B 1 243 ? 6.850 -51.612 22.714 1.00 70.87 584 ASP B O 1
ATOM 3651 N N . ILE B 1 244 ? 6.952 -49.521 23.509 1.00 63.26 585 ILE B N 1
ATOM 3652 C CA . ILE B 1 244 ? 8.243 -49.273 22.885 1.00 67.90 585 ILE B CA 1
ATOM 3653 C C . ILE B 1 244 ? 9.278 -50.242 23.429 1.00 73.18 585 ILE B C 1
ATOM 3654 O O . ILE B 1 244 ? 10.129 -50.745 22.685 1.00 73.78 585 ILE B O 1
ATOM 3659 N N . LYS B 1 245 ? 9.212 -50.533 24.738 1.00 79.64 586 LYS B N 1
ATOM 3660 C CA . LYS B 1 245 ? 10.128 -51.501 25.335 1.00 82.26 586 LYS B CA 1
ATOM 3661 C C . LYS B 1 245 ? 9.953 -52.879 24.716 1.00 84.26 586 LYS B C 1
ATOM 3662 O O . LYS B 1 245 ? 10.938 -53.577 24.452 1.00 88.40 586 LYS B O 1
ATOM 3668 N N . GLN B 1 246 ? 8.709 -53.285 24.466 1.00 82.62 587 GLN B N 1
ATOM 3669 C CA . GLN B 1 246 ? 8.468 -54.603 23.891 1.00 83.92 587 GLN B CA 1
ATOM 3670 C C . GLN B 1 246 ? 8.848 -54.656 22.414 1.00 84.58 587 GLN B C 1
ATOM 3671 O O . GLN B 1 246 ? 9.600 -55.541 21.995 1.00 89.82 587 GLN B O 1
ATOM 3677 N N . ARG B 1 247 ? 8.356 -53.700 21.616 1.00 78.64 588 ARG B N 1
ATOM 3678 C CA . ARG B 1 247 ? 8.482 -53.765 20.160 1.00 82.23 588 ARG B CA 1
ATOM 3679 C C . ARG B 1 247 ? 9.839 -53.297 19.630 1.00 84.12 588 ARG B C 1
ATOM 3680 O O . ARG B 1 247 ? 10.242 -53.711 18.537 1.00 93.74 588 ARG B O 1
ATOM 3688 N N . HIS B 1 248 ? 10.529 -52.394 20.326 1.00 78.63 589 HIS B N 1
ATOM 3689 C CA . HIS B 1 248 ? 11.783 -51.829 19.824 1.00 79.99 589 HIS B CA 1
ATOM 3690 C C . HIS B 1 248 ? 12.819 -51.774 20.947 1.00 82.71 589 HIS B C 1
ATOM 3691 O O . HIS B 1 248 ? 13.374 -50.725 21.280 1.00 74.92 589 HIS B O 1
ATOM 3698 N N . LYS B 1 249 ? 13.101 -52.946 21.518 1.00 85.94 590 LYS B N 1
ATOM 3699 C CA . LYS B 1 249 ? 14.059 -53.048 22.615 1.00 85.20 590 LYS B CA 1
ATOM 3700 C C . LYS B 1 249 ? 15.405 -52.419 22.288 1.00 81.16 590 LYS B C 1
ATOM 3701 O O . LYS B 1 249 ? 15.869 -51.580 23.074 1.00 77.45 590 LYS B O 1
ATOM 3707 N N . PRO B 1 250 ? 16.043 -52.701 21.146 1.00 83.04 591 PRO B N 1
ATOM 3708 C CA . PRO B 1 250 ? 17.342 -52.059 20.895 1.00 82.06 591 PRO B CA 1
ATOM 3709 C C . PRO B 1 250 ? 17.240 -50.551 20.839 1.00 82.75 591 PRO B C 1
ATOM 3710 O O . PRO B 1 250 ? 18.092 -49.851 21.404 1.00 85.57 591 PRO B O 1
ATOM 3714 N N . TRP B 1 251 ? 16.175 -50.032 20.219 1.00 78.48 592 TRP B N 1
ATOM 3715 C CA . TRP B 1 251 ? 15.984 -48.588 20.162 1.00 69.24 592 TRP B CA 1
ATOM 3716 C C . TRP B 1 251 ? 15.697 -48.027 21.544 1.00 65.08 592 TRP B C 1
ATOM 3717 O O . TRP B 1 251 ? 16.308 -47.029 21.954 1.00 59.30 592 TRP B O 1
ATOM 3728 N N . TYR B 1 252 ? 14.806 -48.686 22.293 1.00 67.76 593 TYR B N 1
ATOM 3729 C CA . TYR B 1 252 ? 14.463 -48.200 23.624 1.00 68.98 593 TYR B CA 1
ATOM 3730 C C . TYR B 1 252 ? 15.704 -48.069 24.500 1.00 70.92 593 TYR B C 1
ATOM 3731 O O . TYR B 1 252 ? 15.859 -47.075 25.221 1.00 68.88 593 TYR B O 1
ATOM 3740 N N . GLU B 1 253 ? 16.595 -49.062 24.458 1.00 81.83 594 GLU B N 1
ATOM 3741 C CA . GLU B 1 253 ? 17.777 -49.031 25.315 1.00 92.97 594 GLU B CA 1
ATOM 3742 C C . GLU B 1 253 ? 18.824 -48.043 24.817 1.00 86.46 594 GLU B C 1
ATOM 3743 O O . GLU B 1 253 ? 19.531 -47.440 25.628 1.00 90.24 594 GLU B O 1
ATOM 3749 N N . GLU B 1 254 ? 18.924 -47.841 23.505 1.00 77.55 595 GLU B N 1
ATOM 3750 C CA . GLU B 1 254 ? 19.813 -46.805 22.991 1.00 76.24 595 GLU B CA 1
ATOM 3751 C C . GLU B 1 254 ? 19.372 -45.418 23.457 1.00 70.51 595 GLU B C 1
ATOM 3752 O O . GLU B 1 254 ? 20.195 -44.615 23.923 1.00 69.89 595 GLU B O 1
ATOM 3758 N N . VAL B 1 255 ? 18.073 -45.137 23.387 1.00 65.55 596 VAL B N 1
ATOM 3759 C CA . VAL B 1 255 ? 17.566 -43.783 23.604 1.00 57.93 596 VAL B CA 1
ATOM 3760 C C . VAL B 1 255 ? 17.299 -43.500 25.076 1.00 62.63 596 VAL B C 1
ATOM 3761 O O . VAL B 1 255 ? 17.743 -42.480 25.609 1.00 63.80 596 VAL B O 1
ATOM 3765 N N . PHE B 1 256 ? 16.598 -44.401 25.756 1.00 69.32 597 PHE B N 1
ATOM 3766 C CA . PHE B 1 256 ? 16.132 -44.125 27.113 1.00 75.03 597 PHE B CA 1
ATOM 3767 C C . PHE B 1 256 ? 17.115 -44.572 28.190 1.00 83.10 597 PHE B C 1
ATOM 3768 O O . PHE B 1 256 ? 17.220 -43.917 29.238 1.00 88.71 597 PHE B O 1
ATOM 3776 N N . VAL B 1 257 ? 17.810 -45.692 27.979 1.00 84.49 598 VAL B N 1
ATOM 3777 C CA . VAL B 1 257 ? 18.773 -46.216 28.949 1.00 78.67 598 VAL B CA 1
ATOM 3778 C C . VAL B 1 257 ? 20.139 -45.569 28.743 1.00 79.57 598 VAL B C 1
ATOM 3779 O O . VAL B 1 257 ? 20.697 -44.966 29.664 1.00 85.28 598 VAL B O 1
ATOM 3783 N N . ASN B 1 258 ? 20.692 -45.688 27.536 1.00 83.64 599 ASN B N 1
ATOM 3784 C CA . ASN B 1 258 ? 22.021 -45.164 27.238 1.00 82.79 599 ASN B CA 1
ATOM 3785 C C . ASN B 1 258 ? 22.042 -43.659 27.037 1.00 80.68 599 ASN B C 1
ATOM 3786 O O . ASN B 1 258 ? 23.120 -43.110 26.784 1.00 80.91 599 ASN B O 1
ATOM 3791 N N . GLN B 1 259 ? 20.894 -42.986 27.155 1.00 87.10 600 GLN B N 1
ATOM 3792 C CA . GLN B 1 259 ? 20.815 -41.521 27.087 1.00 92.82 600 GLN B CA 1
ATOM 3793 C C . GLN B 1 259 ? 19.696 -40.925 28.004 1.00 90.36 600 GLN B C 1
ATOM 3794 O O . GLN B 1 259 ? 19.650 -41.076 29.258 1.00 76.82 600 GLN B O 1
#

B-factor: mean 67.65, std 22.77, range [28.73, 157.05]

Organism: Homo sapiens (NCBI:txid9606)

Solvent-accessible surface area: 22698 Å² total; per-residue (Å²): 169,127,133,14,62,146,36,1,91,134,13,11,91,1,0,0,53,0,44,17,93,34,105,60,19,6,37,3,0,0,0,0,0,38,40,37,22,0,0,0,0,34,14,5,0,28,33,2,8,27,143,84,55,105,119,97,83,40,22,66,39,0,15,133,31,2,117,0,35,18,74,162,81,80,4,96,1,54,75,60,24,108,4,46,10,100,110,21,5,0,0,0,0,67,1,86,125,77,83,57,172,36,26,87,52,4,25,113,30,165,24,106,35,25,136,73,43,85,0,14,0,0,0,9,0,23,11,38,110,50,20,65,33,64,8,64,13,14,41,66,72,95,6,22,150,72,0,46,98,67,38,100,68,47,156,90,154,116,66,220,77,10,114,146,0,18,166,28,88,52,11,3,0,0,67,15,34,0,12,42,15,0,17,0,0,0,0,1,17,65,160,5,34,6,3,0,2,1,3,6,4,35,11,48,33,50,117,36,35,31,97,26,14,0,7,19,0,5,3,6,119,12,0,10,92,12,0,82,125,152,45,128,109,40,40,68,130,28,31,105,140,217,108,31,99,150,40,3,92,122,12,6,81,1,0,0,54,0,8,14,83,34,106,78,28,0,13,4,1,0,0,0,0,16,41,41,19,0,0,0,0,41,12,5,0,31,34,2,10,28,145,80,55,107,113,95,84,36,24,66,36,0,18,141,30,5,84,0,20,10,80,171,64,78,0,94,1,56,80,59,23,106,4,51,16,108,128,17,4,0,0,0,0,68,1,87,122,80,82,58,166,34,27,98,58,4,41,79,23,165,24,110,37,26,145,74,48,87,0,14,15,0,6,39,199,47,50,60,30,63,6,65,14,13,41,68,74,96,7,44,149,65,0,79,93,80,74,137,133,140,81,144,67,8,92,151,5,15,139,29,97,59,12,4,0,0,58,29,62,50,34,24,20,17,18,0,1,0,0,0,17,58,151,3,27,2,2,0,1,13,2,7,10,38,12,78,43,118,125,37,17,30,95,22,34,0,8,17,0,4,3,7,115,12,0,12,88,12,0,84,126,146,50,112,112,35,30,70,94,2,19,99,114,133

Secondary structure (DSSP, 8-state):
-HHHHHHHHHHHTTEEEEEEESSSEEEEEEEEEETTEEEE-HHHHHHHH-SS--GGGHHHHHHHHEEEE-----EEB-S----EETTTTEEEEEBPP-SSPPPPP---S-PPPPSSSEEEEEE-GGGSS-EEEEEEEE-GGGHHHHHHHHHHHHHT---TTTTTTTT-TTEEEE--GGGTT-TT-EEE-TTS-EEEEEEEEEEEEETTEEEEEEEEEEEHHHHHHHHHHH-HHHHIIIII-/-THHHHHHHHGGGEEEEEEESSSEEEEEEEEEETTEEEE-HHHHHHHH-SS--GGGHHHHHHHHEEEEE----B-B-S---SEETTTTEEEEEBPP-SSPPPPP---S-PPPPSSSEEEEEE---EEEEEEEE-GGGHHHHHHHHHH---GGGTTTTT-TTEEEE-----TT-TT-EEE-TTS-EEEEEEEEEEEEETTEEEEEEEEEEEHHHHHHHHHHHTHHHHIIIII--

Nearest PDB structures (foldseek):
  8s9l-assembly1_A  TM=1.004E+00  e=2.346E-53  Homo sapiens
  8s9k-assembly1_D-2  TM=9.865E-01  e=1.676E-44  Homo sapiens
  8s9l-assembly2_B  TM=9.894E-01  e=1.882E-44  Homo sapiens
  8s9k-assembly2_C  TM=9.758E-01  e=1.069E-43  Homo sapiens
  8s9k-assembly1_A  TM=9.749E-01  e=3.033E-43  Homo sapiens

InterPro domains:
  IPR009003 Peptidase S1, PA clan [SSF50494] (329-603)
  IPR060141 FAM111A/B, N-terminal domain [PF26749] (73-267)

Radius of gyration: 23.09 Å; Cα contacts (8 Å, |Δi|>4): 1053; chains: 2; bounding box: 59×62×56 Å

Sequence (474 aa):
HMKVDKLLVRLSDSVGYLFWDSATTGYATCFVFKGLFILTCRHVIDSIVGDGIEPSKWATIIGQCVRVTFGTNYFFVEPWFEIHNEEELDYAVLKLKENGQQVPMELYNGITPVPLSGLIHIIGHPYGEKKQIDACAVIPQGQRAKKCQERVQSKKAETQRSFQKIVHNPDVITYDTEFFFGASGSPVFDSKGSLVAMHAAGFAYTYQNETRSIIEFGSTMESILLDIKQRHKPWYEEVFVNMKVDKLLVRLSDSVGYLFWDSATTGYATCFVFKGLFILTCRHVIDSIVGDGIEPSKWATIIGQCVRVTFGTNYFFVEPWFEIHNEELDYAVLKLKENGQQVPMELYNGITPVPLSGLIHIIGHKKQIDACAVIPQGQRAKKCQERVQSTQRSFQKIVHNPDVITYDTEFFFGASGSPVFDSKGSLVAMHAAGFAYTYQNETRSIIEFGSTMESILLDIKQRHKPWYEEVFVNQ

Foldseek 3Di:
DVVLVVVLVLQLLFKKWKWWPAVHTAIEIWGAAFDQKIKFFQVVLCVQVDPDDDPVCSLVSQQVTMWIASPVGIWGWHSDWDQHDHLQGMTMIGTDDDPDDNRDHQADDDDDADQWAKKWWWFQAVSDDIDIDIWTWDHLCCPQVLLVVVVVVQVVCDCVVVVSSNPCPQKIKTDDSCLRRHGNIFMGGPSNHTWWTWHHFQWDADPNRIGGSITMTGTPVVSVVSCCVVPVVVCCVGPPD/DCQVVLLVLQQQQKKWKWWDAVHTDIAIWGAAFDQKIKFFQVVLCVQVDPDDDPVCSLVSQQVTIWIAGPVGIWGWHSDWDQHDHLQGMTMIGTDDDPDDNRDHQQDDDDDADQWDWKWWWHYCTDIWIWTWDHLQCQLVLLVVVVVCPSVVSVSSRVDPQKIKTATFDDPNHGHIFMGHPNNHTFWTWHAFQWDADPNDIGGSITMTGTVVVSLVVCCVPPVVVSCVTPVVD

GO terms:
  GO:0000785 chromatin (C, IDA)
  GO:0005634 nucleus (C, IDA)
  GO:0005737 cytoplasm (C, IDA)
  GO:0003697 single-stranded DNA binding (F, IDA)
  GO:0016540 protein autoprocessing (P, IDA)
  GO:0031297 replication fork processing (P, IDA)
  GO:0106300 protein-DNA covalent cross-linking repair (P, IDA)
  GO:0006508 proteolysis (P, IDA)
  GO:0006974 DNA damage response (P, IDA)
  GO:0005634 nucleus (C, EXP)
  GO:0005694 chromosome (C, EXP)
  GO:0005737 cytoplasm (C, EXP)
  GO:0045071 negative regulation of viral genome replication (P, IMP)
  GO:0006260 DNA replication (P, IMP)
  GO:0005515 protein binding (F, IPI)